Protein AF-A0A067GPY8-F1 (afdb_monomer_lite)

InterPro domains:
  IPR003386 Lecithin:cholesterol/phospholipid:diacylglycerol acyltransferase [PF02450] (2-274)
  IPR029058 Alpha/Beta hydrolase fold [G3DSA:3.40.50.1820] (1-308)
  IPR029058 Alpha/Beta hydrolase fold [SSF53474] (19-325)

pLDDT: mean 85.38, std 15.22, range [36.56, 98.75]

Secondary structure (DSSP, 8-state):
-HHHHHHTT--BTTTB------TTS-TT-HHHHHHHHHHHHHHHHHTTSPPEEEEEETTHHHHHHHHHHH-HHHHHHHEEEEEEES--TT--HHHHHHHHHT---TTBTB-S-----HHHHHHHHTT-HHHHTTSPPTTS--SS---EEEEEEEE-TTS-EEEEEEEE-TTTHHHHHHHHTTT-EEEETTEEEE----HHHHHHHHHHHHHHTT----TTSEEEEEEEESEEEEEEEEE--SSS--S-GGGGGGSPPEEEEEEEBSSSBHHHHH---S--SEEEEEES-TTGGGG-HHHHHHHHHHHT-SS--TT-BTT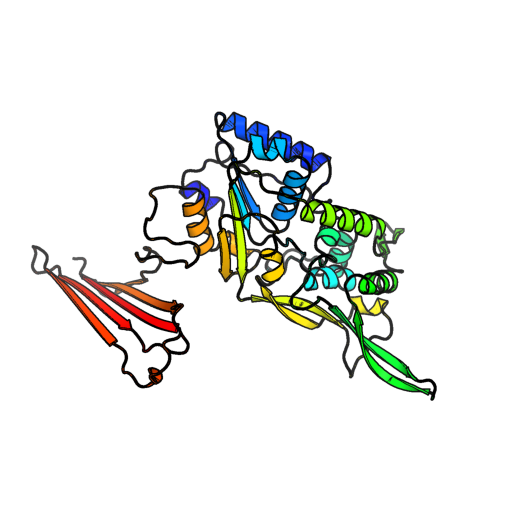TTB-SS--TTT-EEEEETTEEEEEEEEEEEEEPS----S--GGGSPPEEEEEEEEEE-SSTT-EEEEEEEEEEPPPBTTEEEEEEEEEEEEE--

Sequence (413 aa):
MIVQMIKWGFQEGKTLFGFGYDFRQSNRLQGTMEQFAAKLEAVYNASGGKKINIISHSMGGLLVKCFLSLHSDIFEKYVQKWIAIAAPFQGAPGYVTSAFLNGMSFVEGWEQNFFISKWSMHQLLIECPSIYELMACRNFHWEHIPLLEIWREKKAADGNSHIILESYQSEESVEIYKEALYSNTVNYNGEMIPLPFNLEILKMANETCKILSRAKIPSQVKFYNIYGTNLETPHSVCYGSDDAPVTDLQELRNIQPKYVYVDGDGTVPAESAKADGLNAEARVGVPGEHRGIVCEHHVFRILKHWLKVGDPDPFYNPINDYVILPTAYEMERYKEKGLQVTSLKEEWEIISEEQDDGDNMADRKPLVSSISVSQSGDDQSSRAEAHATVIVHPQNEGKQHVELNAMSVSVDA

Radius of gyration: 27.04 Å; chains: 1; bounding box: 73×67×59 Å

Organism: Citrus sinensis (NCBI:txid2711)

Structure (mmCIF, N/CA/C/O backbone):
data_AF-A0A067GPY8-F1
#
_entry.id   AF-A0A067GPY8-F1
#
loop_
_atom_site.group_PDB
_atom_site.id
_atom_site.type_symbol
_atom_site.label_atom_id
_atom_site.label_alt_id
_atom_site.label_comp_id
_atom_site.label_asym_id
_atom_site.label_entity_id
_atom_site.label_seq_id
_atom_site.pdbx_PDB_ins_code
_atom_site.Cartn_x
_atom_site.Cartn_y
_atom_site.Cartn_z
_atom_site.occupancy
_atom_site.B_iso_or_equiv
_atom_site.auth_seq_id
_atom_site.auth_comp_id
_atom_site.auth_asym_id
_atom_site.auth_atom_id
_atom_site.pdbx_PDB_model_num
ATOM 1 N N . MET A 1 1 ? -15.052 -8.984 5.061 1.00 90.81 1 MET A N 1
ATOM 2 C CA . MET A 1 1 ? -14.961 -8.172 6.302 1.00 90.81 1 MET A CA 1
ATOM 3 C C . MET A 1 1 ? -16.280 -7.552 6.798 1.00 90.81 1 MET A C 1
ATOM 5 O O . MET A 1 1 ? -16.727 -7.948 7.864 1.00 90.81 1 MET A O 1
ATOM 9 N N . ILE A 1 2 ? -16.920 -6.607 6.086 1.00 94.31 2 ILE A N 1
ATOM 10 C CA . ILE A 1 2 ? -18.086 -5.836 6.601 1.00 94.31 2 ILE A CA 1
ATOM 11 C C . ILE A 1 2 ? -19.230 -6.732 7.107 1.00 94.31 2 ILE A C 1
ATOM 13 O O . ILE A 1 2 ? -19.681 -6.573 8.238 1.00 94.31 2 ILE A O 1
ATOM 17 N N . VAL A 1 3 ? -19.632 -7.733 6.314 1.00 94.69 3 VAL A N 1
ATOM 18 C CA . VAL A 1 3 ? -20.656 -8.727 6.698 1.00 94.69 3 VAL A CA 1
ATOM 19 C C . VAL A 1 3 ? -20.322 -9.397 8.032 1.00 94.69 3 VAL A C 1
ATOM 21 O O . VAL A 1 3 ? -21.201 -9.614 8.863 1.00 94.69 3 VAL A O 1
ATOM 24 N N . GLN A 1 4 ? -19.045 -9.701 8.260 1.00 93.56 4 GLN A N 1
ATOM 25 C CA . GLN A 1 4 ? -18.597 -10.345 9.486 1.00 93.56 4 GLN A CA 1
ATOM 26 C C . GLN A 1 4 ? -18.661 -9.389 10.685 1.00 93.56 4 GLN A C 1
ATOM 28 O O . GLN A 1 4 ? -19.109 -9.788 11.755 1.00 93.56 4 GLN A O 1
ATOM 33 N N . MET A 1 5 ? -18.316 -8.112 10.498 1.00 94.69 5 MET A N 1
ATOM 34 C CA . MET A 1 5 ? -18.468 -7.098 11.548 1.00 94.69 5 MET A CA 1
ATOM 35 C C . MET A 1 5 ? -19.943 -6.894 11.924 1.00 94.69 5 MET A C 1
ATOM 37 O O . MET A 1 5 ? -20.264 -6.795 13.106 1.00 94.69 5 MET A O 1
ATOM 41 N N . ILE A 1 6 ? -20.862 -6.914 10.953 1.00 95.38 6 ILE A N 1
ATOM 42 C CA . ILE A 1 6 ? -22.306 -6.849 11.237 1.00 95.38 6 ILE A CA 1
ATOM 43 C C . ILE A 1 6 ? -22.760 -8.064 12.058 1.00 95.38 6 ILE A C 1
ATOM 45 O O . ILE A 1 6 ? -23.463 -7.899 13.054 1.00 95.38 6 ILE A O 1
ATOM 49 N N . LYS A 1 7 ? -22.302 -9.278 11.714 1.00 94.31 7 LYS A N 1
ATOM 50 C CA . LYS A 1 7 ? -22.571 -10.494 12.509 1.00 94.31 7 LYS A CA 1
ATOM 51 C C . LYS A 1 7 ? -22.045 -10.395 13.945 1.00 94.31 7 LYS A C 1
ATOM 53 O O . LYS A 1 7 ? -22.602 -11.020 14.839 1.00 94.31 7 LYS A O 1
ATOM 58 N N . TRP A 1 8 ? -20.997 -9.609 14.177 1.00 94.38 8 TRP A N 1
ATOM 59 C CA . TRP A 1 8 ? -20.463 -9.331 15.510 1.00 94.38 8 TRP A CA 1
ATOM 60 C C . TRP A 1 8 ? -21.200 -8.212 16.268 1.00 94.38 8 TRP A C 1
ATOM 62 O O . TRP A 1 8 ? -20.819 -7.886 17.390 1.00 94.38 8 TRP A O 1
ATOM 72 N N . GLY A 1 9 ? -22.246 -7.623 15.679 1.00 93.75 9 GLY A N 1
ATOM 73 C CA . GLY A 1 9 ? -23.100 -6.615 16.313 1.00 93.75 9 GLY A CA 1
ATOM 74 C C . GLY A 1 9 ? -22.785 -5.163 15.941 1.00 93.75 9 GLY A C 1
ATOM 75 O O . GLY A 1 9 ? -23.407 -4.248 16.486 1.00 93.75 9 GLY A O 1
ATOM 76 N N . PHE A 1 10 ? -21.851 -4.918 15.015 1.00 93.75 10 PHE A N 1
ATOM 77 C CA . PHE A 1 10 ? -21.630 -3.571 14.487 1.00 93.75 10 PHE A CA 1
ATOM 78 C C . PHE A 1 10 ? -22.779 -3.128 13.565 1.00 93.75 10 PHE A C 1
ATOM 80 O O . PHE A 1 10 ? -23.392 -3.937 12.875 1.00 93.75 10 PHE A O 1
ATOM 87 N N . GLN A 1 11 ? -23.059 -1.824 13.533 1.00 93.75 11 GLN A N 1
ATOM 88 C CA . GLN A 1 11 ? -24.140 -1.224 12.748 1.00 93.75 11 GLN A CA 1
ATOM 89 C C . GLN A 1 11 ? -23.578 -0.142 11.828 1.00 93.75 11 GLN A C 1
ATOM 91 O O . GLN A 1 11 ? -22.952 0.817 12.296 1.00 93.75 11 GLN A O 1
ATOM 96 N N . GLU A 1 12 ? -23.823 -0.277 10.527 1.00 93.50 12 GLU A N 1
ATOM 97 C CA . GLU A 1 12 ? -23.414 0.713 9.530 1.00 93.50 12 GLU A CA 1
ATOM 98 C C . GLU A 1 12 ? -23.992 2.098 9.849 1.00 93.50 12 GLU A C 1
ATOM 100 O O . GLU A 1 12 ? -25.150 2.242 10.246 1.00 93.50 12 GLU A O 1
ATOM 105 N N . GLY A 1 13 ? -23.153 3.128 9.739 1.00 87.06 13 GLY A N 1
ATOM 106 C CA . GLY A 1 13 ? -23.527 4.515 10.022 1.00 87.06 13 GLY A CA 1
ATOM 107 C C . GLY A 1 13 ? -23.709 4.852 11.507 1.00 87.06 13 GLY A C 1
ATOM 108 O O . GLY A 1 13 ? -23.978 6.010 11.820 1.00 87.06 13 GLY A O 1
ATOM 109 N N . LYS A 1 14 ? -23.546 3.884 12.423 1.00 89.56 14 LYS A N 1
ATOM 110 C CA . LYS A 1 14 ? -23.638 4.102 13.880 1.00 89.56 14 LYS A CA 1
ATOM 111 C C . LYS A 1 14 ? -22.384 3.686 14.639 1.00 89.56 14 LYS A C 1
ATOM 113 O O . LYS A 1 14 ? -21.891 4.445 15.462 1.00 89.56 14 LYS A O 1
ATOM 118 N N . THR A 1 15 ? -21.882 2.482 14.385 1.00 92.12 15 THR A N 1
ATOM 119 C CA . THR A 1 15 ? -20.670 1.936 15.024 1.00 92.12 15 THR A CA 1
ATOM 120 C C . THR A 1 15 ? -19.678 1.370 14.011 1.00 92.12 15 THR A C 1
ATOM 122 O O . THR A 1 15 ? -18.544 1.070 14.373 1.00 92.12 15 THR A O 1
ATOM 125 N N . LEU A 1 16 ? -20.081 1.266 12.742 1.00 95.44 16 LEU A N 1
ATOM 126 C CA . LEU A 1 16 ? -19.241 0.905 11.608 1.00 95.44 16 LEU A CA 1
ATOM 127 C C . LEU A 1 16 ? -19.320 1.996 10.544 1.00 95.44 16 LEU A C 1
ATOM 129 O O . LEU A 1 16 ? -20.403 2.353 10.078 1.00 95.44 16 LEU A O 1
ATOM 133 N N . PHE A 1 17 ? -18.163 2.523 10.158 1.00 96.94 17 PHE A N 1
ATOM 134 C CA . PHE A 1 17 ? -18.057 3.643 9.233 1.00 96.94 17 PHE A CA 1
ATOM 135 C C . PHE A 1 17 ? -16.972 3.368 8.197 1.00 96.94 17 PHE A C 1
ATOM 137 O O . PHE A 1 17 ? -15.891 2.900 8.541 1.00 96.94 17 PHE A O 1
ATOM 144 N N . GLY A 1 18 ? -17.256 3.706 6.941 1.00 96.50 18 GLY A N 1
ATOM 145 C CA . GLY A 1 18 ? -16.258 3.753 5.878 1.00 96.50 18 GLY A CA 1
ATOM 146 C C . GLY A 1 18 ? -15.653 5.148 5.727 1.00 96.50 18 GLY A C 1
ATOM 147 O O . GLY A 1 18 ? -16.320 6.161 5.979 1.00 96.50 18 GLY A O 1
ATOM 148 N N . PHE A 1 19 ? -14.403 5.187 5.276 1.00 97.56 19 PHE A N 1
ATOM 149 C CA . PHE A 1 19 ? -13.742 6.386 4.774 1.00 97.56 19 PHE A CA 1
ATOM 150 C C . PHE A 1 19 ? -13.114 6.056 3.418 1.00 97.56 19 PHE A C 1
ATOM 152 O O . PHE A 1 19 ? -12.115 5.344 3.347 1.00 97.56 19 PHE A O 1
ATOM 159 N N . GLY A 1 20 ? -13.757 6.519 2.348 1.00 96.00 20 GLY A N 1
ATOM 160 C CA . GLY A 1 20 ? -13.207 6.460 0.998 1.00 96.00 20 GLY A CA 1
ATOM 161 C C . GLY A 1 20 ? -12.426 7.734 0.692 1.00 96.00 20 GLY A C 1
ATOM 162 O O . GLY A 1 20 ? -12.752 8.798 1.213 1.00 96.00 20 GLY A O 1
ATOM 163 N N . TYR A 1 21 ? -11.416 7.620 -0.160 1.00 96.81 21 TYR A N 1
ATOM 164 C CA . TYR A 1 21 ? -10.596 8.736 -0.621 1.00 96.81 21 TYR A CA 1
ATOM 165 C C . TYR A 1 21 ? -10.155 8.493 -2.068 1.00 96.81 21 TYR A C 1
ATOM 167 O O . TYR A 1 21 ? -10.263 7.375 -2.578 1.00 96.81 21 TYR A O 1
ATOM 175 N N . ASP A 1 22 ? -9.669 9.538 -2.738 1.00 95.88 22 ASP A N 1
ATOM 176 C CA . ASP A 1 22 ? -9.100 9.395 -4.077 1.00 95.88 22 ASP A CA 1
ATOM 177 C C . ASP A 1 22 ? -7.724 8.723 -3.990 1.00 95.88 22 ASP A C 1
ATOM 179 O O . ASP A 1 22 ? -6.718 9.369 -3.695 1.00 95.88 22 ASP A O 1
ATOM 183 N N . PHE A 1 23 ? -7.690 7.416 -4.251 1.00 93.25 23 PHE A N 1
ATOM 184 C CA . PHE A 1 23 ? -6.477 6.600 -4.193 1.00 93.25 23 PHE A CA 1
ATOM 185 C C . PHE A 1 23 ? -5.424 7.004 -5.228 1.00 93.25 23 PHE A C 1
ATOM 187 O O . PHE A 1 23 ? -4.295 6.539 -5.142 1.00 93.25 23 PHE A O 1
ATOM 194 N N . ARG A 1 24 ? -5.768 7.828 -6.224 1.00 94.25 24 ARG A N 1
ATOM 195 C CA . ARG A 1 24 ? -4.813 8.316 -7.229 1.00 94.25 24 ARG A CA 1
ATOM 196 C C . ARG A 1 24 ? -3.905 9.395 -6.655 1.00 94.25 24 ARG A C 1
ATOM 198 O O . ARG A 1 24 ? -2.794 9.573 -7.133 1.00 94.25 24 ARG A O 1
ATOM 205 N N . GLN A 1 25 ? -4.388 10.125 -5.652 1.00 97.12 25 GLN A N 1
ATOM 206 C CA . GLN A 1 25 ? -3.695 11.254 -5.043 1.00 97.12 25 GLN A CA 1
ATOM 207 C C . GLN A 1 25 ? -2.702 10.799 -3.969 1.00 97.12 25 GLN A C 1
ATOM 209 O O . GLN A 1 25 ? -2.747 9.669 -3.492 1.00 97.12 25 GLN A O 1
ATOM 214 N N . SER A 1 26 ? -1.820 11.712 -3.558 1.00 97.50 26 SER A N 1
ATOM 215 C CA . SER A 1 26 ? -0.877 11.467 -2.462 1.00 97.50 26 SER A CA 1
ATOM 216 C C . SER A 1 26 ? -1.610 11.077 -1.175 1.00 97.50 26 SER A C 1
ATOM 218 O O . SER A 1 26 ? -2.615 11.695 -0.806 1.00 97.50 26 SER A O 1
ATOM 220 N N . ASN A 1 27 ? -1.049 10.120 -0.434 1.00 97.31 27 ASN A N 1
ATOM 221 C CA . ASN A 1 27 ? -1.559 9.660 0.859 1.00 97.31 27 ASN A CA 1
ATOM 222 C C . ASN A 1 27 ? -1.565 10.754 1.939 1.00 97.31 27 ASN A C 1
ATOM 224 O O . ASN A 1 27 ? -2.188 10.581 2.983 1.00 97.31 27 ASN A O 1
ATOM 228 N N . ARG A 1 28 ? -0.906 11.893 1.687 1.00 96.38 28 ARG A N 1
ATOM 229 C CA . ARG A 1 28 ? -0.905 13.089 2.543 1.00 96.38 28 ARG A CA 1
ATOM 230 C C . ARG A 1 28 ? -1.528 14.316 1.873 1.00 96.38 28 ARG A C 1
ATOM 232 O O . ARG A 1 28 ? -1.200 15.443 2.247 1.00 96.38 28 ARG A O 1
ATOM 239 N N . LEU A 1 29 ? -2.382 14.130 0.861 1.00 97.38 29 LEU A N 1
ATOM 240 C CA . LEU A 1 29 ? -3.110 15.241 0.248 1.00 97.38 29 LEU A CA 1
ATOM 241 C C . LEU A 1 29 ? -3.884 15.999 1.335 1.00 97.38 29 LEU A C 1
ATOM 243 O O . LEU A 1 29 ? -4.695 15.406 2.046 1.00 97.38 29 LEU A O 1
ATOM 247 N N . GLN A 1 30 ? -3.655 17.310 1.437 1.00 96.94 30 GLN A N 1
ATOM 248 C CA . GLN A 1 30 ? -4.199 18.138 2.516 1.00 96.94 30 GLN A CA 1
ATOM 249 C C . GLN A 1 30 ? -5.723 18.000 2.651 1.00 96.94 30 GLN A C 1
ATOM 251 O O . GLN A 1 30 ? -6.211 17.722 3.742 1.00 96.94 30 GLN A O 1
ATOM 256 N N . GLY A 1 31 ? -6.465 18.097 1.542 1.00 97.56 31 GLY A N 1
ATOM 257 C CA . GLY A 1 31 ? -7.923 17.950 1.566 1.00 97.56 31 GLY A CA 1
ATOM 258 C C . GLY A 1 31 ? -8.385 16.585 2.092 1.00 97.56 31 GLY A C 1
ATOM 259 O O . GLY A 1 31 ? -9.355 16.511 2.841 1.00 97.56 31 GLY A O 1
ATOM 260 N N . THR A 1 32 ? -7.663 15.505 1.777 1.00 97.38 32 THR A N 1
ATOM 261 C CA . THR A 1 32 ? -7.952 14.167 2.315 1.00 97.38 32 THR A CA 1
ATOM 262 C C . THR A 1 32 ? -7.661 14.094 3.815 1.00 97.38 32 THR A C 1
ATOM 264 O O . THR A 1 32 ? -8.452 13.515 4.556 1.00 97.38 32 THR A O 1
ATOM 267 N N . MET A 1 33 ? -6.563 14.699 4.285 1.00 98.19 33 MET A N 1
ATOM 268 C CA . MET A 1 33 ? -6.224 14.751 5.716 1.00 98.19 33 MET A CA 1
ATOM 269 C C . MET A 1 33 ? -7.282 15.522 6.516 1.00 98.19 33 MET A C 1
ATOM 271 O O . MET A 1 33 ? -7.735 15.048 7.557 1.00 98.19 33 MET A O 1
ATOM 275 N N . GLU A 1 34 ? -7.735 16.669 6.006 1.00 98.25 34 GLU A N 1
ATOM 276 C CA . GLU A 1 34 ? -8.792 17.482 6.622 1.00 98.25 34 GLU A CA 1
ATOM 277 C C . GLU A 1 34 ? -10.128 16.726 6.678 1.00 98.25 34 GLU A C 1
ATOM 279 O O . GLU A 1 34 ? -10.785 16.684 7.721 1.00 98.25 34 GLU A O 1
ATOM 284 N N . GLN A 1 35 ? -10.505 16.053 5.585 1.00 98.31 35 GLN A N 1
ATOM 285 C CA . GLN A 1 35 ? -11.697 15.202 5.550 1.00 98.31 35 GLN A CA 1
ATOM 286 C C . GLN A 1 35 ? -11.593 14.025 6.524 1.00 98.31 35 GLN A C 1
ATOM 288 O O . GLN A 1 35 ? -12.586 13.674 7.167 1.00 98.31 35 GLN A O 1
ATOM 293 N N . PHE A 1 36 ? -10.410 13.423 6.666 1.00 98.50 36 PHE A N 1
ATOM 294 C CA . PHE A 1 36 ? -10.191 12.333 7.612 1.00 98.50 36 PHE A CA 1
ATOM 295 C C . PHE A 1 36 ? -10.302 12.817 9.064 1.00 98.50 36 PHE A C 1
ATOM 297 O O . PHE A 1 36 ? -10.999 12.185 9.859 1.00 98.50 36 PHE A O 1
ATOM 304 N N . ALA A 1 37 ? -9.725 13.977 9.399 1.00 98.56 37 ALA A N 1
ATOM 305 C CA . ALA A 1 37 ? -9.881 14.602 10.715 1.00 98.56 37 ALA A CA 1
ATOM 306 C C . ALA A 1 37 ? -11.358 14.878 11.048 1.00 98.56 37 ALA A C 1
ATOM 308 O O . ALA A 1 37 ? -11.841 14.469 12.107 1.00 98.56 37 ALA A O 1
ATOM 309 N N . ALA A 1 38 ? -12.095 15.497 10.119 1.00 98.38 38 ALA A N 1
ATOM 310 C CA . ALA A 1 38 ? -13.524 15.764 10.282 1.00 98.38 38 ALA A CA 1
ATOM 311 C C . ALA A 1 38 ? -14.336 14.466 10.436 1.00 98.38 38 ALA A C 1
ATOM 313 O O . ALA A 1 38 ? -15.276 14.395 11.232 1.00 98.38 38 ALA A O 1
ATOM 314 N N . LYS A 1 39 ? -13.957 13.404 9.711 1.00 98.12 39 LYS A N 1
ATOM 315 C CA . LYS A 1 39 ? -14.594 12.091 9.833 1.00 98.12 39 LYS A CA 1
ATOM 316 C C . LYS A 1 39 ? -14.363 11.472 11.210 1.00 98.12 39 LYS A C 1
ATOM 318 O O . LYS A 1 39 ? -15.319 10.949 11.779 1.00 98.12 39 LYS A O 1
ATOM 323 N N . LEU A 1 40 ? -13.143 11.533 11.748 1.00 98.25 40 LEU A N 1
ATOM 324 C CA . LEU A 1 40 ? -12.836 11.029 13.091 1.00 98.25 40 LEU A CA 1
ATOM 325 C C . LEU A 1 40 ? -13.663 11.755 14.156 1.00 98.25 40 LEU A C 1
ATOM 327 O O . LEU A 1 40 ? -14.274 11.104 14.999 1.00 98.25 40 LEU A O 1
ATOM 331 N N . GLU A 1 41 ? -13.766 13.080 14.081 1.00 98.06 41 GLU A N 1
ATOM 332 C CA . GLU A 1 41 ? -14.607 13.851 15.001 1.00 98.06 41 GLU A CA 1
ATOM 333 C C . GLU A 1 41 ? -16.092 13.463 14.895 1.00 98.06 41 GLU A C 1
ATOM 335 O O . GLU A 1 41 ? -16.745 13.201 15.908 1.00 98.06 41 GLU A O 1
ATOM 340 N N . ALA A 1 42 ? -16.625 13.353 13.674 1.00 96.94 42 ALA A N 1
ATOM 341 C CA . ALA A 1 42 ? -18.013 12.953 13.454 1.00 96.94 42 ALA A CA 1
ATOM 342 C C . ALA A 1 42 ? -18.310 11.552 14.020 1.00 96.94 42 ALA A C 1
ATOM 344 O O . ALA A 1 42 ? -19.336 11.351 14.672 1.00 96.94 42 ALA A O 1
ATOM 345 N N . VAL A 1 43 ? -17.406 10.590 13.809 1.00 97.00 43 VAL A N 1
ATOM 346 C CA . VAL A 1 43 ? -17.540 9.219 14.326 1.00 97.00 43 VAL A CA 1
ATOM 347 C C . VAL A 1 43 ? -17.432 9.186 15.849 1.00 97.00 43 VAL A C 1
ATOM 349 O O . VAL A 1 43 ? -18.212 8.486 16.497 1.00 97.00 43 VAL A O 1
ATOM 352 N N . TYR A 1 44 ? -16.514 9.957 16.433 1.00 96.31 44 TYR A N 1
ATOM 353 C CA . TYR A 1 44 ? -16.349 10.065 17.883 1.00 96.31 44 TYR A CA 1
ATOM 354 C C . TYR A 1 44 ? -17.629 10.589 18.548 1.00 96.31 44 TYR A C 1
ATOM 356 O O . TYR A 1 44 ? -18.124 9.995 19.509 1.00 96.31 44 TYR A O 1
ATOM 364 N N . ASN A 1 45 ? -18.220 11.645 17.981 1.00 94.56 45 ASN A N 1
ATOM 365 C CA . ASN A 1 45 ? -19.477 12.219 18.459 1.00 94.56 45 ASN A CA 1
ATOM 366 C C . ASN A 1 45 ? -20.653 11.243 18.289 1.00 94.56 45 ASN A C 1
ATOM 368 O O . ASN A 1 45 ? -21.406 11.021 19.238 1.00 94.56 45 ASN A O 1
ATOM 372 N N . ALA A 1 46 ? -20.775 10.593 17.125 1.00 91.62 46 ALA A N 1
ATOM 373 C CA . ALA A 1 46 ? -21.809 9.584 16.871 1.00 91.62 46 ALA A CA 1
ATOM 374 C C . ALA A 1 46 ? -21.693 8.360 17.800 1.00 91.62 46 ALA A C 1
ATOM 376 O O . ALA A 1 46 ? -22.699 7.744 18.148 1.00 91.62 46 ALA A O 1
ATOM 377 N N . SER A 1 47 ? -20.476 8.041 18.250 1.00 88.75 47 SER A N 1
ATOM 378 C CA . SER A 1 47 ? -20.184 6.933 19.168 1.00 88.75 47 SER A CA 1
ATOM 379 C C . SER A 1 47 ? -20.330 7.308 20.651 1.00 88.75 47 SER A C 1
ATOM 381 O O . SER A 1 47 ? -19.936 6.528 21.523 1.00 88.75 47 SER A O 1
ATOM 383 N N . GLY A 1 48 ? -20.874 8.493 20.962 1.00 90.06 48 GLY A N 1
ATOM 384 C CA . GLY A 1 48 ? -21.079 8.967 22.334 1.00 90.06 48 GLY A CA 1
ATOM 385 C C . GLY A 1 48 ? -19.781 9.323 23.061 1.00 90.06 48 GLY A C 1
ATOM 386 O O . GLY A 1 48 ? -19.675 9.104 24.265 1.00 90.06 48 GLY A O 1
ATOM 387 N N . GLY A 1 49 ? -18.774 9.814 22.332 1.00 92.69 49 GLY A N 1
ATOM 388 C CA . GLY A 1 49 ? -17.474 10.194 22.887 1.00 92.69 49 GLY A CA 1
ATOM 389 C C . GLY A 1 49 ? -16.531 9.017 23.152 1.00 92.69 49 GLY A C 1
ATOM 390 O O . GLY A 1 49 ? -15.578 9.139 23.919 1.00 92.69 49 GLY A O 1
ATOM 391 N N . LYS A 1 50 ? -16.788 7.853 22.548 1.00 93.56 50 LYS A N 1
ATOM 392 C CA . LYS A 1 50 ? -15.874 6.707 22.611 1.00 93.56 50 LYS A CA 1
ATOM 393 C C . LYS A 1 50 ? -14.792 6.846 21.544 1.00 93.56 50 LYS A C 1
ATOM 395 O O . LYS A 1 50 ? -15.094 7.137 20.387 1.00 93.56 50 LYS A O 1
ATOM 400 N N . LYS A 1 51 ? -13.536 6.600 21.932 1.00 96.69 51 LYS A N 1
ATOM 401 C CA . LYS A 1 51 ? -12.412 6.539 20.989 1.00 96.69 51 LYS A CA 1
ATOM 402 C C . LYS A 1 51 ? -12.616 5.421 19.951 1.00 96.69 51 LYS A C 1
ATOM 404 O O . LYS A 1 51 ? -13.296 4.428 20.203 1.00 96.69 51 LYS A O 1
ATOM 409 N N . ILE A 1 52 ? -12.016 5.608 18.782 1.00 97.75 52 ILE A N 1
ATOM 410 C CA . ILE A 1 52 ? -12.285 4.871 17.545 1.00 97.75 52 ILE A CA 1
ATOM 411 C C . ILE A 1 52 ? -11.223 3.793 17.322 1.00 97.75 52 ILE A C 1
ATOM 413 O O . ILE A 1 52 ? -10.036 4.027 17.546 1.00 97.75 52 ILE A O 1
ATOM 417 N N . ASN A 1 53 ? -11.633 2.628 16.824 1.00 98.12 53 ASN A N 1
ATOM 418 C CA . ASN A 1 53 ? -10.712 1.624 16.294 1.00 98.12 53 ASN A CA 1
ATOM 419 C C . ASN A 1 53 ? -10.642 1.774 14.768 1.00 98.12 53 ASN A C 1
ATOM 421 O O . ASN A 1 53 ? -11.661 1.630 14.095 1.00 98.12 53 ASN A O 1
ATOM 425 N N . ILE A 1 54 ? -9.461 2.068 14.230 1.00 98.62 54 ILE A N 1
ATOM 426 C CA . ILE A 1 54 ? -9.218 2.163 12.788 1.00 98.62 54 ILE A CA 1
ATOM 427 C C . ILE A 1 54 ? -8.748 0.801 12.283 1.00 98.62 54 ILE A C 1
ATOM 429 O O . ILE A 1 54 ? -7.810 0.230 12.833 1.00 98.62 54 ILE A O 1
ATOM 433 N N . ILE A 1 55 ? -9.365 0.313 11.209 1.00 98.62 55 ILE A N 1
ATOM 434 C CA . ILE A 1 55 ? -8.860 -0.812 10.418 1.00 98.62 55 ILE A CA 1
ATOM 435 C C . ILE A 1 55 ? -8.547 -0.268 9.031 1.00 98.62 55 ILE A C 1
ATOM 437 O O . ILE A 1 55 ? -9.416 0.324 8.391 1.00 98.62 55 ILE A O 1
ATOM 441 N N . SER A 1 56 ? -7.311 -0.447 8.580 1.00 98.56 56 SER A N 1
ATOM 442 C CA . SER A 1 56 ? -6.854 -0.005 7.262 1.00 98.56 56 SER A CA 1
ATOM 443 C C . SER A 1 56 ? -6.284 -1.179 6.484 1.00 98.56 56 SER A C 1
ATOM 445 O O . SER A 1 56 ? -5.590 -2.008 7.066 1.00 98.56 56 SER A O 1
ATOM 447 N N . HIS A 1 57 ? -6.511 -1.212 5.176 1.00 98.19 57 HIS A N 1
ATOM 448 C CA . HIS A 1 57 ? -5.960 -2.230 4.282 1.00 98.19 57 HIS A CA 1
ATOM 449 C C . HIS A 1 57 ? -5.045 -1.593 3.238 1.00 98.19 57 HIS A C 1
ATOM 451 O O . HIS A 1 57 ? -5.338 -0.492 2.763 1.00 98.19 57 HIS A O 1
ATOM 457 N N . SER A 1 58 ? -3.957 -2.284 2.892 1.00 97.50 58 SER A N 1
ATOM 458 C CA . SER A 1 58 ? -3.037 -1.897 1.822 1.00 97.50 58 SER A CA 1
ATOM 459 C C . SER A 1 58 ? -2.586 -0.436 1.966 1.00 97.50 58 SER A C 1
ATOM 461 O O . SER A 1 58 ? -2.206 0.007 3.055 1.00 97.50 58 SER A O 1
ATOM 463 N N . MET A 1 59 ? -2.664 0.349 0.895 1.00 97.25 59 MET A N 1
ATOM 464 C CA . MET A 1 59 ? -2.296 1.763 0.875 1.00 97.25 59 MET A CA 1
ATOM 465 C C . MET A 1 59 ? -3.068 2.632 1.883 1.00 97.25 59 MET A C 1
ATOM 467 O O . MET A 1 59 ? -2.554 3.660 2.322 1.00 97.25 59 MET A O 1
ATOM 471 N N . GLY A 1 60 ? -4.248 2.206 2.345 1.00 98.25 60 GLY A N 1
ATOM 472 C CA . GLY A 1 60 ? -4.947 2.887 3.435 1.00 98.25 60 GLY A CA 1
ATOM 473 C C . GLY A 1 60 ? -4.113 2.949 4.720 1.00 98.25 60 GLY A C 1
ATOM 474 O O . GLY A 1 60 ? -4.241 3.900 5.487 1.00 98.25 60 GLY A O 1
ATOM 475 N N . GLY A 1 61 ? -3.211 1.985 4.944 1.00 98.38 61 GLY A N 1
ATOM 476 C CA . GLY A 1 61 ? -2.254 2.033 6.049 1.00 98.38 61 GLY A CA 1
ATOM 477 C C . GLY A 1 61 ? -1.233 3.166 5.911 1.00 98.38 61 GLY A C 1
ATOM 478 O O . GLY A 1 61 ? -0.878 3.786 6.913 1.00 98.38 61 GLY A O 1
ATOM 479 N N . LEU A 1 62 ? -0.815 3.499 4.684 1.00 98.38 62 LEU A N 1
ATOM 480 C CA . LEU A 1 62 ? 0.070 4.638 4.419 1.00 98.38 62 LEU A CA 1
ATOM 481 C C . LEU A 1 62 ? -0.642 5.964 4.679 1.00 98.38 62 LEU A C 1
ATOM 483 O O . LEU A 1 62 ? -0.080 6.822 5.353 1.00 98.38 62 LEU A O 1
ATOM 487 N N . LEU A 1 63 ? -1.896 6.103 4.236 1.00 98.50 63 LEU A N 1
ATOM 488 C CA . LEU A 1 63 ? -2.730 7.275 4.525 1.00 98.50 63 LEU A CA 1
ATOM 489 C C . LEU A 1 63 ? -2.869 7.511 6.032 1.00 98.50 63 LEU A C 1
ATOM 491 O O . LEU A 1 63 ? -2.633 8.618 6.517 1.00 98.50 63 LEU A O 1
ATOM 495 N N . VAL A 1 64 ? -3.210 6.463 6.789 1.00 98.62 64 VAL A N 1
ATOM 496 C CA . VAL A 1 64 ? -3.354 6.555 8.250 1.00 98.62 64 VAL A CA 1
ATOM 497 C C . VAL A 1 64 ? -2.020 6.909 8.909 1.00 98.62 64 VAL A C 1
ATOM 499 O O . VAL A 1 64 ? -1.992 7.738 9.818 1.00 98.62 64 VAL A O 1
ATOM 502 N N . LYS A 1 65 ? -0.904 6.352 8.428 1.00 98.50 65 LYS A N 1
ATOM 503 C CA . LYS A 1 65 ? 0.439 6.662 8.936 1.00 98.50 65 LYS A CA 1
ATOM 504 C C . LYS A 1 65 ? 0.881 8.095 8.609 1.00 98.50 65 LYS A C 1
ATOM 506 O O . LYS A 1 65 ? 1.481 8.751 9.461 1.00 98.50 65 LYS A O 1
ATOM 511 N N . CYS A 1 66 ? 0.558 8.607 7.420 1.00 98.25 66 CYS A N 1
ATOM 512 C CA . CYS A 1 66 ? 0.747 10.014 7.062 1.00 98.25 66 CYS A CA 1
ATOM 513 C C . CYS A 1 66 ? -0.043 10.920 8.006 1.00 98.25 66 CYS A C 1
ATOM 515 O O . CYS A 1 66 ? 0.528 11.844 8.584 1.00 98.25 66 CYS A O 1
ATOM 517 N N . PHE A 1 67 ? -1.326 10.619 8.213 1.00 98.50 67 PHE A N 1
ATOM 518 C CA . PHE A 1 67 ? -2.174 11.378 9.123 1.00 98.50 67 PHE A CA 1
ATOM 519 C C . PHE A 1 67 ? -1.638 11.350 10.557 1.00 98.50 67 PHE A C 1
ATOM 521 O O . PHE A 1 67 ? -1.531 12.395 11.189 1.00 98.50 67 PHE A O 1
ATOM 528 N N . LEU A 1 68 ? -1.219 10.180 11.046 1.00 98.31 68 LEU A N 1
ATOM 529 C CA . LEU A 1 68 ? -0.583 10.028 12.352 1.00 98.31 68 LEU A CA 1
ATOM 530 C C . LEU A 1 68 ? 0.649 10.933 12.500 1.00 98.31 68 LEU A C 1
ATOM 532 O O . LEU A 1 68 ? 0.836 11.546 13.547 1.00 98.31 68 LEU A O 1
ATOM 536 N N . SER A 1 69 ? 1.495 11.019 11.471 1.00 97.44 69 SER A N 1
ATOM 537 C CA . SER A 1 69 ? 2.702 11.846 11.530 1.00 97.44 69 SER A CA 1
ATOM 538 C C . SER A 1 69 ? 2.421 13.349 11.446 1.00 97.44 69 SER A C 1
ATOM 540 O O . SER A 1 69 ? 3.234 14.127 11.943 1.00 97.44 69 SER A O 1
ATOM 542 N N . LEU A 1 70 ? 1.346 13.762 10.772 1.00 97.25 70 LEU A N 1
ATOM 543 C CA . LEU A 1 70 ? 1.026 15.173 10.520 1.00 97.25 70 LEU A CA 1
ATOM 544 C C . LEU A 1 70 ? 0.052 15.762 11.552 1.00 97.25 70 LEU A C 1
ATOM 546 O O . LEU A 1 70 ? 0.102 16.958 11.823 1.00 97.25 70 LEU A O 1
ATOM 550 N N . HIS A 1 71 ? -0.807 14.925 12.132 1.00 97.31 71 HIS A N 1
ATOM 551 C CA . HIS A 1 71 ? -1.910 15.297 13.021 1.00 97.31 71 HIS A CA 1
ATOM 552 C C . HIS A 1 71 ? -1.968 14.360 14.239 1.00 97.31 71 HIS A C 1
ATOM 554 O O . HIS A 1 71 ? -3.011 13.782 14.564 1.00 97.31 71 HIS A O 1
ATOM 560 N N . SER A 1 72 ? -0.820 14.157 14.892 1.00 96.69 72 SER A N 1
ATOM 561 C CA . SER A 1 72 ? -0.674 13.212 16.007 1.00 96.69 72 SER A CA 1
ATOM 562 C C . SER A 1 72 ? -1.570 13.543 17.203 1.00 96.69 72 SER A C 1
ATOM 564 O O . SER A 1 72 ? -2.059 12.631 17.864 1.00 96.69 72 SER A O 1
ATOM 566 N N . ASP A 1 73 ? -1.832 14.826 17.451 1.00 96.75 73 ASP A N 1
ATOM 567 C CA . ASP A 1 73 ? -2.724 15.334 18.493 1.00 96.75 73 ASP A CA 1
ATOM 568 C C . ASP A 1 73 ? -4.186 14.935 18.238 1.00 96.75 73 ASP A C 1
ATOM 570 O O . ASP A 1 73 ? -4.867 14.420 19.129 1.00 96.75 73 ASP A O 1
ATOM 574 N N . ILE A 1 74 ? -4.658 15.098 16.998 1.00 97.75 74 ILE A N 1
ATOM 575 C CA . ILE A 1 74 ? -5.997 14.673 16.573 1.00 97.75 74 ILE A CA 1
ATOM 576 C C . ILE A 1 74 ? -6.105 13.147 16.639 1.00 97.75 74 ILE A C 1
ATOM 578 O O . ILE A 1 74 ? -7.108 12.609 17.119 1.00 97.75 74 ILE A O 1
ATOM 582 N N . PHE A 1 75 ? -5.064 12.446 16.185 1.00 98.19 75 PHE A N 1
ATOM 583 C CA . PHE A 1 75 ? -5.008 10.991 16.225 1.00 98.19 75 PHE A CA 1
ATOM 584 C C . PHE A 1 75 ? -5.084 10.468 17.665 1.00 98.19 75 PHE A C 1
ATOM 586 O O . PHE A 1 75 ? -5.934 9.634 17.965 1.00 98.19 75 PHE A O 1
ATOM 593 N N . GLU A 1 76 ? -4.275 10.999 18.585 1.00 97.69 76 GLU A N 1
ATOM 594 C CA . GLU A 1 76 ? -4.298 10.616 20.003 1.00 97.69 76 GLU A CA 1
ATOM 595 C C . GLU A 1 76 ? -5.646 10.921 20.669 1.00 97.69 76 GLU A C 1
ATOM 597 O O . GLU A 1 76 ? -6.139 10.129 21.485 1.00 97.69 76 GLU A O 1
ATOM 602 N N . LYS A 1 77 ? -6.267 12.052 20.310 1.00 97.75 77 LYS A N 1
ATOM 603 C CA . LYS A 1 77 ? -7.570 12.463 20.841 1.00 97.75 77 LYS A CA 1
ATOM 604 C C . LYS A 1 77 ? -8.667 11.459 20.488 1.00 97.75 77 LYS A C 1
ATOM 606 O O . LYS A 1 77 ? -9.421 11.056 21.375 1.00 97.75 77 LYS A O 1
ATOM 611 N N . TYR A 1 78 ? -8.760 11.052 19.222 1.00 98.38 78 TYR A N 1
ATOM 612 C CA . TYR A 1 78 ? -9.907 10.283 18.729 1.00 98.38 78 TYR A CA 1
ATOM 613 C C . TYR A 1 78 ? -9.667 8.779 18.602 1.00 98.38 78 TYR A C 1
ATOM 615 O O . TYR A 1 78 ? -10.632 8.021 18.665 1.00 98.38 78 TYR A O 1
ATOM 623 N N . VAL A 1 79 ? -8.429 8.315 18.437 1.00 98.44 79 VAL A N 1
ATOM 624 C CA . VAL A 1 79 ? -8.130 6.913 18.107 1.00 98.44 79 VAL A CA 1
ATOM 625 C C . VAL A 1 79 ? -7.739 6.129 19.358 1.00 98.44 79 VAL A C 1
ATOM 627 O O . VAL A 1 79 ? -6.962 6.587 20.188 1.00 98.44 79 VAL A O 1
ATOM 630 N N . GLN A 1 80 ? -8.297 4.928 19.510 1.00 97.94 80 GLN A N 1
ATOM 631 C CA . GLN A 1 80 ? -7.941 3.964 20.555 1.00 97.94 80 GLN A CA 1
ATOM 632 C C . GLN A 1 80 ? -6.990 2.893 20.028 1.00 97.94 80 GLN A C 1
ATOM 634 O O . GLN A 1 80 ? -6.017 2.535 20.694 1.00 97.94 80 GLN A O 1
ATOM 639 N N . LYS A 1 81 ? -7.308 2.346 18.853 1.00 98.44 81 LYS A N 1
ATOM 640 C CA . LYS A 1 81 ? -6.532 1.291 18.205 1.00 98.44 81 LYS A CA 1
ATOM 641 C C . LYS A 1 81 ? -6.412 1.575 16.723 1.00 98.44 81 LYS A C 1
ATOM 643 O O . LYS A 1 81 ? -7.366 2.050 16.110 1.00 98.44 81 LYS A O 1
ATOM 648 N N . TRP A 1 82 ? -5.286 1.200 16.148 1.00 98.75 82 TRP A N 1
ATOM 649 C CA . TRP A 1 82 ? -5.124 1.107 14.709 1.00 98.75 82 TRP A CA 1
ATOM 650 C C . TRP A 1 82 ? -4.611 -0.285 14.349 1.00 98.75 82 TRP A C 1
ATOM 652 O O . TRP A 1 82 ? -3.605 -0.737 14.888 1.00 98.75 82 TRP A O 1
ATOM 662 N N . ILE A 1 83 ? -5.343 -0.967 13.473 1.00 98.75 83 ILE A N 1
ATOM 663 C CA . ILE A 1 83 ? -5.006 -2.275 12.924 1.00 98.75 83 ILE A CA 1
ATOM 664 C C . ILE A 1 83 ? -4.729 -2.081 11.431 1.00 98.75 83 ILE A C 1
ATOM 666 O O . ILE A 1 83 ? -5.641 -1.764 10.662 1.00 98.75 83 ILE A O 1
ATOM 670 N N . ALA A 1 84 ? -3.473 -2.237 11.025 1.00 98.75 84 ALA A N 1
ATOM 671 C CA . ALA A 1 84 ? -3.080 -2.245 9.622 1.00 98.75 84 ALA A CA 1
ATOM 672 C C . ALA A 1 84 ? -3.091 -3.679 9.080 1.00 98.75 84 ALA A C 1
ATOM 674 O O . ALA A 1 84 ? -2.639 -4.593 9.761 1.00 98.75 84 ALA A O 1
ATOM 675 N N . ILE A 1 85 ? -3.618 -3.866 7.871 1.00 98.62 85 ILE A N 1
ATOM 676 C CA . ILE A 1 85 ? -3.684 -5.155 7.179 1.00 98.62 85 ILE A CA 1
ATOM 677 C C . ILE A 1 85 ? -3.001 -5.003 5.820 1.00 98.62 85 ILE A C 1
ATOM 679 O O . ILE A 1 85 ? -3.428 -4.174 5.016 1.00 98.62 85 ILE A O 1
ATOM 683 N N . ALA A 1 86 ? -1.963 -5.796 5.564 1.00 97.94 86 ALA A N 1
ATOM 684 C CA . ALA A 1 86 ? -1.210 -5.837 4.310 1.00 97.94 86 ALA A CA 1
ATOM 685 C C . ALA A 1 86 ? -0.716 -4.454 3.835 1.00 97.94 86 ALA A C 1
ATOM 687 O O . ALA A 1 86 ? -0.722 -4.152 2.645 1.00 97.94 86 ALA A O 1
ATOM 688 N N . ALA A 1 87 ? -0.344 -3.564 4.760 1.00 98.38 87 ALA A N 1
ATOM 689 C CA . ALA A 1 87 ? 0.070 -2.208 4.409 1.00 98.38 87 ALA A CA 1
ATOM 690 C C . ALA A 1 87 ? 1.520 -2.191 3.881 1.00 98.38 87 ALA A C 1
ATOM 692 O O . ALA A 1 87 ? 2.411 -2.623 4.605 1.00 98.38 87 ALA A O 1
ATOM 693 N N . PRO A 1 88 ? 1.798 -1.652 2.678 1.00 97.75 88 PRO A N 1
ATOM 694 C CA . PRO A 1 88 ? 3.140 -1.633 2.090 1.00 97.75 88 PRO A CA 1
ATOM 695 C C . PRO A 1 88 ? 4.013 -0.527 2.692 1.00 97.75 88 PRO A C 1
ATOM 697 O O . PRO A 1 88 ? 4.330 0.453 2.022 1.00 97.75 88 PRO A O 1
ATOM 700 N N . PHE A 1 89 ? 4.393 -0.644 3.968 1.00 97.88 89 PHE A N 1
ATOM 701 C CA . PHE A 1 89 ? 5.084 0.434 4.688 1.00 97.88 89 PHE A CA 1
ATOM 702 C C . PHE A 1 89 ? 6.414 0.866 4.064 1.00 97.88 89 PHE A C 1
ATOM 704 O O . PHE A 1 89 ? 6.789 2.026 4.248 1.00 97.88 89 PHE A O 1
ATOM 711 N N . GLN A 1 90 ? 7.093 -0.022 3.332 1.00 96.81 90 GLN A N 1
ATOM 712 C CA . GLN A 1 90 ? 8.324 0.280 2.591 1.00 96.81 90 GLN A CA 1
ATOM 713 C C . GLN A 1 90 ? 8.152 0.185 1.066 1.00 96.81 90 GLN A C 1
ATOM 715 O O . GLN A 1 90 ? 9.134 0.278 0.332 1.00 96.81 90 GLN A O 1
ATOM 720 N N . GLY A 1 91 ? 6.915 0.051 0.581 1.00 95.88 91 GLY A N 1
ATOM 721 C CA . GLY A 1 91 ? 6.585 -0.060 -0.840 1.00 95.88 91 GLY A CA 1
ATOM 722 C C . GLY A 1 91 ? 6.400 -1.497 -1.343 1.00 95.88 91 GLY A C 1
ATOM 723 O O . GLY A 1 91 ? 6.528 -2.467 -0.597 1.00 95.88 91 GLY A O 1
ATOM 724 N N . ALA A 1 92 ? 6.070 -1.618 -2.626 1.00 95.88 92 ALA A N 1
ATOM 725 C CA . ALA A 1 92 ? 5.837 -2.866 -3.352 1.00 95.88 92 ALA A CA 1
ATOM 726 C C . ALA A 1 92 ? 6.652 -2.852 -4.666 1.00 95.88 92 ALA A C 1
ATOM 728 O O . ALA A 1 92 ? 6.092 -2.629 -5.745 1.00 95.88 92 ALA A O 1
ATOM 729 N N . PRO A 1 93 ? 7.989 -3.001 -4.588 1.00 94.00 93 PRO A N 1
ATOM 730 C CA . PRO A 1 93 ? 8.902 -2.645 -5.675 1.00 94.00 93 PRO A CA 1
ATOM 731 C C . PRO A 1 93 ? 8.612 -3.338 -7.005 1.00 94.00 93 PRO A C 1
ATOM 733 O O . PRO A 1 93 ? 8.479 -2.649 -8.015 1.00 94.00 93 PRO A O 1
ATOM 736 N N . GLY A 1 94 ? 8.457 -4.666 -7.018 1.00 91.50 94 GLY A N 1
ATOM 737 C CA . GLY A 1 94 ? 8.318 -5.421 -8.265 1.00 91.50 94 GLY A CA 1
ATOM 738 C C . GLY A 1 94 ? 7.103 -4.998 -9.096 1.00 91.50 94 GLY A C 1
ATOM 739 O O . GLY A 1 94 ? 7.216 -4.725 -10.299 1.00 91.50 94 GLY A O 1
ATOM 740 N N . TYR A 1 95 ? 5.942 -4.864 -8.447 1.00 87.88 95 TYR A N 1
ATOM 741 C CA . TYR A 1 95 ? 4.725 -4.393 -9.113 1.00 87.88 95 TYR A CA 1
ATOM 742 C C . TYR A 1 95 ? 4.826 -2.942 -9.558 1.00 87.88 95 TYR A C 1
ATOM 744 O O . TYR A 1 95 ? 4.392 -2.626 -10.662 1.00 87.88 95 TYR A O 1
ATOM 752 N N . VAL A 1 96 ? 5.398 -2.061 -8.735 1.00 92.69 96 VAL A N 1
ATOM 753 C CA . VAL A 1 96 ? 5.483 -0.630 -9.051 1.00 92.69 96 VAL A CA 1
ATOM 754 C C . VAL A 1 96 ? 6.445 -0.371 -10.211 1.00 92.69 96 VAL A C 1
ATOM 756 O O . VAL A 1 96 ? 6.093 0.355 -11.138 1.00 92.69 96 VAL A O 1
ATOM 759 N N . THR A 1 97 ? 7.606 -1.028 -10.240 1.00 93.50 97 THR A N 1
ATOM 760 C CA . THR A 1 97 ? 8.538 -0.974 -11.379 1.00 93.50 97 THR A CA 1
ATOM 761 C C . THR A 1 97 ? 7.873 -1.453 -12.669 1.00 93.50 97 THR A C 1
ATOM 763 O O . THR A 1 97 ? 7.978 -0.797 -13.705 1.00 93.50 97 THR A O 1
ATOM 766 N N . SER A 1 98 ? 7.124 -2.557 -12.613 1.00 89.50 98 SER A N 1
ATOM 767 C CA . SER A 1 98 ? 6.390 -3.070 -13.781 1.00 89.50 98 SER A CA 1
ATOM 768 C C . SER A 1 98 ? 5.236 -2.161 -14.197 1.00 89.50 98 SER A C 1
ATOM 770 O O . SER A 1 98 ? 4.956 -2.011 -15.385 1.00 89.50 98 SER A O 1
ATOM 772 N N . ALA A 1 99 ? 4.565 -1.524 -13.234 1.00 89.88 99 ALA A N 1
ATOM 773 C CA . ALA A 1 99 ? 3.502 -0.570 -13.507 1.00 89.88 99 ALA A CA 1
ATOM 774 C C . ALA A 1 99 ? 4.021 0.647 -14.279 1.00 89.88 99 ALA A C 1
ATOM 776 O O . ALA A 1 99 ? 3.309 1.112 -15.165 1.00 89.88 99 ALA A O 1
ATOM 777 N N . PHE A 1 100 ? 5.248 1.107 -13.998 1.00 91.56 100 PHE A N 1
ATOM 778 C CA . PHE A 1 100 ? 5.900 2.187 -14.743 1.00 91.56 100 PHE A CA 1
ATOM 779 C C . PHE A 1 100 ? 6.431 1.766 -16.115 1.00 91.56 100 PHE A C 1
ATOM 781 O O . PHE A 1 100 ? 6.363 2.556 -17.042 1.00 91.56 100 PHE A O 1
ATOM 788 N N . LEU A 1 101 ? 6.974 0.560 -16.278 1.00 90.44 101 LEU A N 1
ATOM 789 C CA . LEU A 1 101 ? 7.631 0.191 -17.542 1.00 90.44 101 LEU A CA 1
ATOM 790 C C . LEU A 1 101 ? 6.697 -0.499 -18.544 1.00 90.44 101 LEU A C 1
ATOM 792 O O . LEU A 1 101 ? 6.784 -0.243 -19.741 1.00 90.44 101 LEU A O 1
ATOM 796 N N . ASN A 1 102 ? 5.767 -1.327 -18.070 1.00 82.75 102 ASN A N 1
ATOM 797 C CA . ASN A 1 102 ? 4.944 -2.206 -18.914 1.00 82.75 102 ASN A CA 1
ATOM 798 C C . ASN A 1 102 ? 3.452 -1.936 -18.802 1.00 82.75 102 ASN A C 1
ATOM 800 O O . ASN A 1 102 ? 2.658 -2.391 -19.632 1.00 82.75 102 ASN A O 1
ATOM 804 N N . GLY A 1 103 ? 3.066 -1.225 -17.748 1.00 76.38 103 GLY A N 1
ATOM 805 C CA . GLY A 1 103 ? 1.707 -1.270 -17.260 1.00 76.38 103 GLY A CA 1
ATOM 806 C C . GLY A 1 103 ? 1.392 -2.629 -16.648 1.00 76.38 103 GLY A C 1
ATOM 807 O O . GLY A 1 103 ? 1.694 -3.695 -17.185 1.00 76.38 103 GLY A O 1
ATOM 808 N N . MET A 1 104 ? 0.739 -2.590 -15.498 1.00 69.12 104 MET A N 1
ATOM 809 C CA . MET A 1 104 ? 0.268 -3.782 -14.811 1.00 69.12 104 MET A CA 1
ATOM 810 C C . MET A 1 104 ? -1.236 -3.694 -14.661 1.00 69.12 104 MET A C 1
ATOM 812 O O . MET A 1 104 ? -1.780 -2.625 -14.389 1.00 69.12 104 MET A O 1
ATOM 816 N N . SER A 1 105 ? -1.912 -4.828 -14.813 1.00 57.25 105 SER A N 1
ATOM 817 C CA . SER A 1 105 ? -3.280 -4.933 -14.337 1.00 57.25 105 SER A CA 1
ATOM 818 C C . SER A 1 105 ? -3.212 -5.227 -12.843 1.00 57.25 105 SER A C 1
ATOM 820 O O . SER A 1 105 ? -2.996 -6.367 -12.452 1.00 57.25 105 SER A O 1
ATOM 822 N N . PHE A 1 106 ? -3.462 -4.225 -11.997 1.00 53.09 106 PHE A N 1
ATOM 823 C CA . PHE A 1 106 ? -3.719 -4.410 -10.553 1.00 53.09 106 PHE A CA 1
ATOM 824 C C . PHE A 1 106 ? -5.013 -5.213 -10.276 1.00 53.09 106 PHE A C 1
ATOM 826 O O . PHE A 1 106 ? -5.530 -5.246 -9.162 1.00 53.09 106 PHE A O 1
ATOM 833 N N . VAL A 1 107 ? -5.588 -5.793 -11.331 1.00 48.38 107 VAL A N 1
ATOM 834 C CA . VAL A 1 107 ? -6.938 -6.327 -11.429 1.00 48.38 107 VAL A CA 1
ATOM 835 C C . VAL A 1 107 ? -6.916 -7.793 -11.883 1.00 48.38 107 VAL A C 1
ATOM 837 O O . VAL A 1 107 ? -7.981 -8.358 -12.112 1.00 48.38 107 VAL A O 1
ATOM 840 N N . GLU A 1 108 ? -5.751 -8.447 -11.995 1.00 43.75 108 GLU A N 1
ATOM 841 C CA . GLU A 1 108 ? -5.725 -9.916 -12.071 1.00 43.75 108 GLU A CA 1
ATOM 842 C C . GLU A 1 108 ? -6.411 -10.459 -10.802 1.00 43.75 108 GLU A C 1
ATOM 844 O O . GLU A 1 108 ? -5.950 -10.258 -9.683 1.00 43.75 108 GLU A O 1
ATOM 849 N N . GLY A 1 109 ? -7.628 -10.990 -10.965 1.00 40.59 109 GLY A N 1
ATOM 850 C CA . GLY A 1 109 ? -8.518 -11.398 -9.871 1.00 40.59 109 GLY A CA 1
ATOM 851 C C . GLY A 1 109 ? -9.880 -10.693 -9.834 1.00 40.59 109 GLY A C 1
ATOM 852 O O . GLY A 1 109 ? -10.757 -11.123 -9.093 1.00 40.59 109 GLY A O 1
ATOM 853 N N . TRP A 1 110 ? -10.124 -9.638 -10.622 1.00 37.06 110 TRP A N 1
ATOM 854 C CA . TRP A 1 110 ? -11.470 -9.519 -11.197 1.00 37.06 110 TRP A CA 1
ATOM 855 C C . TRP A 1 110 ? -11.439 -10.448 -12.402 1.00 37.06 110 TRP A C 1
ATOM 857 O O . TRP A 1 110 ? -10.554 -10.307 -13.245 1.00 37.06 110 TRP A O 1
ATOM 867 N N . GLU A 1 111 ? -12.354 -11.412 -12.491 1.00 36.56 111 GLU A N 1
ATOM 868 C CA . GLU A 1 111 ? -12.676 -12.027 -13.782 1.00 36.56 111 GLU A CA 1
ATOM 869 C C . GLU A 1 111 ? -12.673 -10.915 -14.830 1.00 36.56 111 GLU A C 1
ATOM 871 O O . GLU A 1 111 ? -13.379 -9.946 -14.592 1.00 36.56 111 GLU A O 1
ATOM 876 N N . GLN A 1 112 ? -11.796 -10.993 -15.839 1.00 45.19 112 GLN A N 1
ATOM 877 C CA . GLN A 1 112 ? -11.774 -10.393 -17.192 1.00 45.19 112 GLN A CA 1
ATOM 878 C C . GLN A 1 112 ? -12.748 -9.232 -17.570 1.00 45.19 112 GLN A C 1
ATOM 880 O O . GLN A 1 112 ? -13.024 -9.022 -18.746 1.00 45.19 112 GLN A O 1
ATOM 885 N N . ASN A 1 113 ? -13.254 -8.441 -16.627 1.00 43.25 113 ASN A N 1
ATOM 886 C CA . ASN A 1 113 ? -14.437 -7.583 -16.759 1.00 43.25 113 ASN A CA 1
ATOM 887 C C . ASN A 1 113 ? -14.048 -6.110 -16.903 1.00 43.25 113 ASN A C 1
ATOM 889 O O . ASN A 1 113 ? -14.830 -5.306 -17.409 1.00 43.25 113 ASN A O 1
ATOM 893 N N . PHE A 1 114 ? -12.824 -5.748 -16.512 1.00 48.72 114 PHE A N 1
ATOM 894 C CA . PHE A 1 114 ? -12.199 -4.506 -16.945 1.00 48.72 114 PHE A CA 1
ATOM 895 C C . PHE A 1 114 ? -11.335 -4.809 -18.167 1.00 48.72 114 PHE A C 1
ATOM 897 O O . PHE A 1 114 ? -10.171 -5.176 -18.046 1.00 48.72 114 PHE A O 1
ATOM 904 N N . PHE A 1 115 ? -11.915 -4.640 -19.357 1.00 59.03 115 PHE A N 1
ATOM 905 C CA . PHE A 1 115 ? -11.245 -4.732 -20.663 1.00 59.03 115 PHE A CA 1
ATOM 906 C C . PHE A 1 115 ? -10.253 -3.570 -20.899 1.00 59.03 115 PHE A C 1
ATOM 908 O O . PHE A 1 115 ? -10.215 -2.972 -21.974 1.00 59.03 115 PHE A O 1
ATOM 915 N N . ILE A 1 116 ? -9.481 -3.187 -19.880 1.00 66.25 116 ILE A N 1
ATOM 916 C CA . ILE A 1 116 ? -8.493 -2.111 -19.948 1.00 66.25 116 ILE A CA 1
ATOM 917 C C . ILE A 1 116 ? -7.143 -2.754 -20.259 1.00 66.25 116 ILE A C 1
ATOM 919 O O . ILE A 1 116 ? -6.674 -3.623 -19.526 1.00 66.25 116 ILE A O 1
ATOM 923 N N . SER A 1 117 ? -6.514 -2.339 -21.359 1.00 78.00 117 SER A N 1
ATOM 924 C CA . SER A 1 117 ? -5.180 -2.831 -21.712 1.00 78.00 117 SER A CA 1
ATOM 925 C C . SER A 1 117 ? -4.152 -2.450 -20.636 1.00 78.00 117 SER A C 1
ATOM 927 O O . SER A 1 117 ? -4.285 -1.401 -19.999 1.00 78.00 117 SER A O 1
ATOM 929 N N . LYS A 1 118 ? -3.092 -3.255 -20.462 1.00 80.62 118 LYS A N 1
ATOM 930 C CA . LYS A 1 118 ? -1.983 -2.942 -19.536 1.00 80.62 118 LYS A CA 1
ATOM 931 C C . LYS A 1 118 ? -1.448 -1.522 -19.753 1.00 80.62 118 LYS A C 1
ATOM 933 O O . LYS A 1 118 ? -1.262 -0.778 -18.795 1.00 80.62 118 LYS A O 1
ATOM 938 N N . TRP A 1 119 ? -1.315 -1.108 -21.012 1.00 85.25 119 TRP A N 1
ATOM 939 C CA . TRP A 1 119 ? -0.833 0.224 -21.368 1.00 85.25 119 TRP A CA 1
ATOM 940 C C . TRP A 1 119 ? -1.824 1.352 -21.050 1.00 85.25 119 TRP A C 1
ATOM 942 O O . TRP A 1 119 ? -1.432 2.426 -20.604 1.00 85.25 119 TRP A O 1
ATOM 952 N N . SER A 1 120 ? -3.126 1.117 -21.215 1.00 84.19 120 SER A N 1
ATOM 953 C CA . SER A 1 120 ? -4.142 2.081 -20.779 1.00 84.19 120 SER A CA 1
ATOM 954 C C . SER A 1 120 ? -4.128 2.254 -19.256 1.00 84.19 120 SER A C 1
ATOM 956 O O . SER A 1 120 ? -4.281 3.369 -18.765 1.00 84.19 120 SER A O 1
ATOM 958 N N . MET A 1 121 ? -3.890 1.170 -18.506 1.00 83.50 121 MET A N 1
ATOM 959 C CA . MET A 1 121 ? -3.696 1.249 -17.056 1.00 83.50 121 MET A CA 1
ATOM 960 C C . MET A 1 121 ? -2.415 2.017 -16.706 1.00 83.50 121 MET A C 1
ATOM 962 O O . MET A 1 121 ? -2.457 2.896 -15.854 1.00 83.50 121 MET A O 1
ATOM 966 N N . HIS A 1 122 ? -1.304 1.774 -17.408 1.00 89.50 122 HIS A N 1
ATOM 967 C CA . HIS A 1 122 ? -0.089 2.587 -17.275 1.00 89.50 122 HIS A CA 1
ATOM 968 C C . HIS A 1 122 ? -0.391 4.087 -17.434 1.00 89.50 122 HIS A C 1
ATOM 970 O O . HIS A 1 122 ? -0.035 4.886 -16.572 1.00 89.50 122 HIS A O 1
ATOM 976 N N . GLN A 1 123 ? -1.098 4.475 -18.502 1.00 87.44 123 GLN A N 1
ATOM 977 C CA . GLN A 1 123 ? -1.441 5.878 -18.774 1.00 87.44 123 GLN A CA 1
ATOM 978 C C . GLN A 1 123 ? -2.315 6.508 -17.679 1.00 87.44 123 GLN A C 1
ATOM 980 O O . GLN A 1 123 ? -2.196 7.703 -17.424 1.00 87.44 123 GLN A O 1
ATOM 985 N N . LEU A 1 124 ? -3.161 5.722 -17.006 1.00 85.81 124 LEU A N 1
ATOM 986 C CA . LEU A 1 124 ? -3.925 6.185 -15.844 1.00 85.81 124 LEU A CA 1
ATOM 987 C C . LEU A 1 124 ? -3.026 6.423 -14.620 1.00 85.81 124 LEU A C 1
ATOM 989 O O . LEU A 1 124 ? -3.275 7.339 -13.840 1.00 85.81 124 LEU A O 1
ATOM 993 N N . LEU A 1 125 ? -2.010 5.581 -14.435 1.00 89.00 125 LEU A N 1
ATOM 994 C CA . LEU A 1 125 ? -1.233 5.490 -13.200 1.00 89.00 125 LEU A CA 1
ATOM 995 C C . LEU A 1 125 ? 0.050 6.324 -13.194 1.00 89.00 125 LEU A C 1
ATOM 997 O O . LEU A 1 125 ? 0.496 6.718 -12.120 1.00 89.00 125 LEU A O 1
ATOM 1001 N N . ILE A 1 126 ? 0.621 6.629 -14.361 1.00 92.38 126 ILE A N 1
ATOM 1002 C CA . ILE A 1 126 ? 1.913 7.327 -14.484 1.00 92.38 126 ILE A CA 1
ATOM 1003 C C . ILE A 1 126 ? 1.918 8.737 -13.868 1.00 92.38 126 ILE A C 1
ATOM 1005 O O . ILE A 1 126 ? 2.967 9.221 -13.452 1.00 92.38 126 ILE A O 1
ATOM 1009 N N . GLU A 1 127 ? 0.747 9.363 -13.737 1.00 93.38 127 GLU A N 1
ATOM 1010 C CA . GLU A 1 127 ? 0.548 10.672 -13.092 1.00 93.38 127 GLU A CA 1
ATOM 1011 C C . GLU A 1 127 ? -0.145 10.567 -11.719 1.00 93.38 127 GLU A C 1
ATOM 1013 O O . GLU A 1 127 ? -0.588 11.572 -11.169 1.00 93.38 127 GLU A O 1
ATOM 1018 N N . CYS A 1 128 ? -0.281 9.366 -11.144 1.00 95.31 128 CYS A N 1
ATOM 1019 C CA . CYS A 1 128 ? -0.865 9.174 -9.813 1.00 95.31 128 CYS A CA 1
ATOM 1020 C C . CYS A 1 128 ? 0.222 9.251 -8.726 1.00 95.31 128 CYS A C 1
ATOM 1022 O O . CYS A 1 128 ? 1.028 8.320 -8.634 1.00 95.31 128 CYS A O 1
ATOM 1024 N N . PRO A 1 129 ? 0.242 10.272 -7.839 1.00 96.94 129 PRO A N 1
ATOM 1025 C CA . PRO A 1 129 ? 1.238 10.341 -6.770 1.00 96.94 129 PRO A CA 1
ATOM 1026 C C . PRO A 1 129 ? 1.303 9.127 -5.851 1.00 96.94 129 PRO A C 1
ATOM 1028 O O . PRO A 1 129 ? 2.379 8.788 -5.365 1.00 96.94 129 PRO A O 1
ATOM 1031 N N . SER A 1 130 ? 0.182 8.442 -5.647 1.00 95.38 130 SER A N 1
ATOM 1032 C CA . SER A 1 130 ? 0.135 7.232 -4.832 1.00 95.38 130 SER A CA 1
ATOM 1033 C C . SER A 1 130 ? 1.029 6.105 -5.347 1.00 95.38 130 SER A C 1
ATOM 1035 O O . SER A 1 130 ? 1.615 5.387 -4.546 1.00 95.38 130 SER A O 1
ATOM 1037 N N . ILE A 1 131 ? 1.191 5.968 -6.665 1.00 95.06 131 ILE A N 1
ATOM 1038 C CA . ILE A 1 131 ? 2.018 4.911 -7.263 1.00 95.06 131 ILE A CA 1
ATOM 1039 C C . ILE A 1 131 ? 3.501 5.165 -6.991 1.00 95.06 131 ILE A C 1
ATOM 1041 O O . ILE A 1 131 ? 4.238 4.240 -6.658 1.00 95.06 131 ILE A O 1
ATOM 1045 N N . TYR A 1 132 ? 3.928 6.428 -7.028 1.00 96.75 132 TYR A N 1
ATOM 1046 C CA . TYR A 1 132 ? 5.291 6.817 -6.658 1.00 96.75 132 TYR A CA 1
ATOM 1047 C C . TYR A 1 132 ? 5.551 6.604 -5.162 1.00 96.75 132 TYR A C 1
ATOM 1049 O O . TYR A 1 132 ? 6.654 6.234 -4.772 1.00 96.75 132 TYR A O 1
ATOM 1057 N N . GLU A 1 133 ? 4.536 6.788 -4.314 1.00 96.69 133 GLU A N 1
ATOM 1058 C CA . GLU A 1 133 ? 4.619 6.521 -2.871 1.00 96.69 133 GLU A CA 1
ATOM 1059 C C . GLU A 1 133 ? 4.691 5.022 -2.526 1.00 96.69 133 GLU A C 1
ATOM 1061 O O . GLU A 1 133 ? 5.008 4.681 -1.388 1.00 96.69 133 GLU A O 1
ATOM 1066 N N . LEU A 1 134 ? 4.437 4.134 -3.494 1.00 96.19 134 LEU A N 1
ATOM 1067 C CA . LEU A 1 134 ? 4.584 2.682 -3.358 1.00 96.19 134 LEU A CA 1
ATOM 1068 C C . LEU A 1 134 ? 5.931 2.156 -3.882 1.00 96.19 134 LEU A C 1
ATOM 1070 O O . LEU A 1 134 ? 6.191 0.956 -3.780 1.00 96.19 134 LEU A O 1
ATOM 1074 N N . MET A 1 135 ? 6.797 3.012 -4.435 1.00 95.38 135 MET A N 1
ATOM 1075 C CA . MET A 1 135 ? 8.160 2.621 -4.814 1.00 95.38 135 MET A CA 1
ATOM 1076 C C . MET A 1 135 ? 8.944 2.113 -3.596 1.00 95.38 135 MET A C 1
ATOM 1078 O O . MET A 1 135 ? 8.650 2.491 -2.462 1.00 95.38 135 MET A O 1
ATOM 1082 N N . ALA A 1 136 ? 9.976 1.292 -3.826 1.00 93.94 136 ALA A N 1
ATOM 1083 C CA . ALA A 1 136 ? 10.872 0.874 -2.749 1.00 93.94 136 ALA A CA 1
ATOM 1084 C C . ALA A 1 136 ? 11.421 2.083 -1.986 1.00 93.94 136 ALA A C 1
ATOM 1086 O O . ALA A 1 136 ? 12.024 2.992 -2.567 1.00 93.94 136 ALA A O 1
ATOM 1087 N N . CYS A 1 137 ? 11.239 2.063 -0.668 1.00 90.50 137 CYS A N 1
ATOM 1088 C CA . CYS A 1 137 ? 11.778 3.082 0.212 1.00 90.50 137 CYS A CA 1
ATOM 1089 C C . CYS A 1 137 ? 13.312 3.067 0.160 1.00 90.50 137 CYS A C 1
ATOM 1091 O O . CYS A 1 137 ? 13.948 2.080 0.526 1.00 90.50 137 CYS A O 1
ATOM 1093 N N . ARG A 1 138 ? 13.910 4.189 -0.259 1.00 85.88 138 ARG A N 1
ATOM 1094 C CA . ARG A 1 138 ? 15.371 4.344 -0.406 1.00 85.88 138 ARG A CA 1
ATOM 1095 C C . ARG A 1 138 ? 16.135 4.293 0.913 1.00 85.88 138 ARG A C 1
ATOM 1097 O O . ARG A 1 138 ? 17.286 3.893 0.950 1.00 85.88 138 ARG A O 1
ATOM 1104 N N . ASN A 1 139 ? 15.489 4.721 1.995 1.00 84.81 139 ASN A N 1
ATOM 1105 C CA . ASN A 1 139 ? 16.108 4.793 3.320 1.00 84.81 139 ASN A CA 1
ATOM 1106 C C . ASN A 1 139 ? 15.886 3.515 4.143 1.00 84.81 139 ASN A C 1
ATOM 1108 O O . ASN A 1 139 ? 16.213 3.490 5.331 1.00 84.81 139 ASN A O 1
ATOM 1112 N N . PHE A 1 140 ? 15.264 2.496 3.551 1.00 91.31 140 PHE A N 1
ATOM 1113 C CA . PHE A 1 140 ? 15.018 1.225 4.207 1.00 91.31 140 PHE A CA 1
ATOM 1114 C C . PHE A 1 140 ? 16.133 0.234 3.875 1.00 91.31 140 PHE A C 1
ATOM 1116 O O . PHE A 1 140 ? 16.567 0.128 2.730 1.00 91.31 140 PHE A O 1
ATOM 1123 N N . HIS A 1 141 ? 16.605 -0.472 4.899 1.00 92.88 141 HIS A N 1
ATOM 1124 C CA . HIS A 1 141 ? 17.638 -1.491 4.761 1.00 92.88 141 HIS A CA 1
ATOM 1125 C C . HIS A 1 141 ? 16.953 -2.819 4.461 1.00 92.88 141 HIS A C 1
ATOM 1127 O O . HIS A 1 141 ? 16.591 -3.536 5.388 1.00 92.88 141 HIS A O 1
ATOM 1133 N N . TRP A 1 142 ? 16.744 -3.087 3.177 1.00 93.56 142 TRP A N 1
ATOM 1134 C CA . TRP A 1 142 ? 16.194 -4.353 2.711 1.00 93.56 142 TRP A CA 1
ATOM 1135 C C . TRP A 1 142 ? 17.189 -5.497 2.935 1.00 93.56 142 TRP A C 1
ATOM 1137 O O . TRP A 1 142 ? 18.388 -5.313 2.706 1.00 93.56 142 TRP A O 1
ATOM 1147 N N . GLU A 1 143 ? 16.700 -6.677 3.316 1.00 92.50 143 GLU A N 1
ATOM 1148 C CA . GLU A 1 143 ? 17.500 -7.910 3.375 1.00 92.50 143 GLU A CA 1
ATOM 1149 C C . GLU A 1 143 ? 18.115 -8.228 2.005 1.00 92.50 143 GLU A C 1
ATOM 1151 O O . GLU A 1 143 ? 19.314 -8.495 1.877 1.00 92.50 143 GLU A O 1
ATOM 1156 N N . HIS A 1 144 ? 17.298 -8.095 0.962 1.00 91.69 144 HIS A N 1
ATOM 1157 C CA . HIS A 1 144 ? 17.726 -8.101 -0.426 1.00 91.69 144 HIS A CA 1
ATOM 1158 C C . HIS A 1 144 ? 17.321 -6.781 -1.065 1.00 91.69 144 HIS A C 1
ATOM 1160 O O . HIS A 1 144 ? 16.157 -6.410 -1.030 1.00 91.69 144 HIS A O 1
ATOM 1166 N N . ILE A 1 145 ? 18.263 -6.051 -1.660 1.00 93.75 145 ILE A N 1
ATOM 1167 C CA . ILE A 1 145 ? 17.952 -4.766 -2.297 1.00 93.75 145 ILE A CA 1
ATOM 1168 C C . ILE A 1 145 ? 17.073 -5.026 -3.534 1.00 93.75 145 ILE A C 1
ATOM 1170 O O . ILE A 1 145 ? 17.465 -5.837 -4.374 1.00 93.75 145 ILE A O 1
ATOM 1174 N N . PRO A 1 146 ? 15.903 -4.371 -3.682 1.00 95.50 146 PRO A N 1
ATOM 1175 C CA . PRO A 1 146 ? 15.107 -4.471 -4.900 1.00 95.50 146 PRO A CA 1
ATOM 1176 C C . PRO A 1 146 ? 15.860 -3.874 -6.090 1.00 95.50 146 PRO A C 1
ATOM 1178 O O . PRO A 1 146 ? 16.336 -2.736 -6.018 1.00 95.50 146 PRO A O 1
ATOM 1181 N N . LEU A 1 147 ? 15.944 -4.630 -7.184 1.00 96.44 147 LEU A N 1
ATOM 1182 C CA . LEU A 1 147 ? 16.686 -4.249 -8.387 1.00 96.44 147 LEU A CA 1
ATOM 1183 C C . LEU A 1 147 ? 15.769 -4.191 -9.609 1.00 96.44 147 LEU A C 1
ATOM 1185 O O . LEU A 1 147 ? 14.850 -5.000 -9.765 1.00 96.44 147 LEU A O 1
ATOM 1189 N N . LEU A 1 148 ? 16.061 -3.246 -10.496 1.00 97.06 148 LEU A N 1
ATOM 1190 C CA . LEU A 1 148 ? 15.658 -3.298 -11.894 1.00 97.06 148 LEU A CA 1
ATOM 1191 C C . LEU A 1 148 ? 16.838 -3.845 -12.691 1.00 97.06 148 LEU A C 1
ATOM 1193 O O . LEU A 1 148 ? 17.910 -3.254 -12.689 1.00 97.06 148 LEU A O 1
ATOM 1197 N N . GLU A 1 149 ? 16.651 -4.965 -13.367 1.00 97.06 149 GLU A N 1
ATOM 1198 C CA . GLU A 1 149 ? 17.698 -5.641 -14.119 1.00 97.06 149 GLU A CA 1
ATOM 1199 C C . GLU A 1 149 ? 17.350 -5.676 -15.603 1.00 97.06 149 GLU A C 1
ATOM 1201 O O . GLU A 1 149 ? 16.204 -5.918 -15.985 1.00 97.06 149 GLU A O 1
ATOM 1206 N N . ILE A 1 150 ? 18.331 -5.413 -16.460 1.00 96.81 150 ILE A N 1
ATOM 1207 C CA . ILE A 1 150 ? 18.124 -5.361 -17.906 1.00 96.81 150 ILE A CA 1
ATOM 1208 C C . ILE A 1 150 ? 19.292 -6.053 -18.600 1.00 96.81 150 ILE A C 1
ATOM 1210 O O . ILE A 1 150 ? 20.448 -5.664 -18.436 1.00 96.81 150 ILE A O 1
ATOM 1214 N N . TRP A 1 151 ? 18.989 -7.069 -19.403 1.00 96.44 151 TRP A N 1
ATOM 1215 C CA . TRP A 1 151 ? 19.962 -7.674 -20.306 1.00 96.44 151 TRP A CA 1
ATOM 1216 C C . TRP A 1 151 ? 20.262 -6.712 -21.452 1.00 96.44 151 TRP A C 1
ATOM 1218 O O . TRP A 1 151 ? 19.353 -6.306 -22.173 1.00 96.44 151 TRP A O 1
ATOM 1228 N N . ARG A 1 152 ? 21.525 -6.319 -21.617 1.00 93.94 152 ARG A N 1
ATOM 1229 C CA . ARG A 1 152 ? 21.959 -5.276 -22.556 1.00 93.94 152 ARG A CA 1
ATOM 1230 C C . ARG A 1 152 ? 23.129 -5.769 -23.391 1.00 93.94 152 ARG A C 1
ATOM 1232 O O . ARG A 1 152 ? 24.050 -6.406 -22.881 1.00 93.94 152 ARG A O 1
ATOM 1239 N N . GLU A 1 153 ? 23.113 -5.446 -24.680 1.00 91.38 153 GLU A N 1
ATOM 1240 C CA . GLU A 1 153 ? 24.259 -5.674 -25.558 1.00 91.38 153 GLU A CA 1
ATOM 1241 C C . GLU A 1 153 ? 25.234 -4.497 -25.442 1.00 91.38 153 GLU A C 1
ATOM 1243 O O . GLU A 1 153 ? 24.905 -3.354 -25.768 1.00 91.38 153 GLU A O 1
ATOM 1248 N N . LYS A 1 154 ? 26.461 -4.773 -24.998 1.00 86.69 154 LYS A N 1
ATOM 1249 C CA . LYS A 1 154 ? 27.520 -3.774 -24.874 1.00 86.69 154 LYS A CA 1
ATOM 1250 C C . LYS A 1 154 ? 28.609 -4.031 -25.900 1.00 86.69 154 LYS A C 1
ATOM 1252 O O . LYS A 1 154 ? 29.194 -5.111 -25.949 1.00 86.69 154 LYS A O 1
ATOM 1257 N N . LYS A 1 155 ? 28.914 -3.012 -26.703 1.00 82.44 155 LYS A N 1
ATOM 1258 C CA . LYS A 1 155 ? 30.046 -3.046 -27.635 1.00 82.44 155 LYS A CA 1
ATOM 1259 C C . LYS A 1 155 ? 31.337 -2.746 -26.881 1.00 82.44 155 LYS A C 1
ATOM 1261 O O . LYS A 1 155 ? 31.471 -1.686 -26.269 1.00 82.44 155 LYS A O 1
ATOM 1266 N N . ALA A 1 156 ? 32.272 -3.683 -26.918 1.00 77.69 156 ALA A N 1
ATOM 1267 C CA . ALA A 1 156 ? 33.622 -3.499 -26.422 1.00 77.69 156 ALA A CA 1
ATOM 1268 C C . ALA A 1 156 ? 34.449 -2.631 -27.386 1.00 77.69 156 ALA A C 1
ATOM 1270 O O . ALA A 1 156 ? 34.101 -2.426 -28.552 1.00 77.69 156 ALA A O 1
ATOM 1271 N N . ALA A 1 157 ? 35.558 -2.085 -26.879 1.00 76.62 157 ALA A N 1
ATOM 1272 C CA . ALA A 1 157 ? 36.442 -1.192 -27.634 1.00 76.62 157 ALA A CA 1
ATOM 1273 C C . ALA A 1 157 ? 37.140 -1.881 -28.825 1.00 76.62 157 ALA A C 1
ATOM 1275 O O . ALA A 1 157 ? 37.638 -1.203 -29.719 1.00 76.62 157 ALA A O 1
ATOM 1276 N N . ASP A 1 158 ? 37.168 -3.214 -28.837 1.00 77.88 158 ASP A N 1
ATOM 1277 C CA . ASP A 1 158 ? 37.695 -4.055 -29.914 1.00 77.88 158 ASP A CA 1
ATOM 1278 C C . ASP A 1 158 ? 36.663 -4.343 -31.026 1.00 77.88 158 ASP A C 1
ATOM 1280 O O . ASP A 1 158 ? 37.004 -4.967 -32.029 1.00 77.88 158 ASP A O 1
ATOM 1284 N N . GLY A 1 159 ? 35.420 -3.869 -30.877 1.00 76.19 159 GLY A N 1
ATOM 1285 C CA . GLY A 1 159 ? 34.325 -4.076 -31.825 1.00 76.19 159 GLY A CA 1
ATOM 1286 C C . GLY A 1 159 ? 33.484 -5.332 -31.574 1.00 76.19 159 GLY A C 1
ATOM 1287 O O . GLY A 1 159 ? 32.467 -5.497 -32.249 1.00 76.19 159 GLY A O 1
ATOM 1288 N N . ASN A 1 160 ? 33.850 -6.177 -30.605 1.00 80.81 160 ASN A N 1
ATOM 1289 C CA . ASN A 1 160 ? 33.041 -7.327 -30.204 1.00 80.81 160 ASN A CA 1
ATOM 1290 C C . ASN A 1 160 ? 31.871 -6.876 -29.326 1.00 80.81 160 ASN A C 1
ATOM 1292 O O . ASN A 1 160 ? 31.998 -5.934 -28.540 1.00 80.81 160 ASN A O 1
ATOM 1296 N N . SER A 1 161 ? 30.721 -7.536 -29.440 1.00 83.69 161 SER A N 1
ATOM 1297 C CA . SER A 1 161 ? 29.609 -7.319 -28.521 1.00 83.69 161 SER A CA 1
ATOM 1298 C C . SER A 1 161 ? 29.532 -8.425 -27.477 1.00 83.69 161 SER A C 1
ATOM 1300 O O . SER A 1 161 ? 29.757 -9.602 -27.757 1.00 83.69 161 SER A O 1
ATOM 1302 N N . HIS A 1 162 ? 29.231 -8.025 -26.246 1.00 89.06 162 HIS A N 1
ATOM 1303 C CA . HIS A 1 162 ? 28.976 -8.933 -25.140 1.00 89.06 162 HIS A CA 1
ATOM 1304 C C . HIS A 1 162 ? 27.652 -8.564 -24.494 1.00 89.06 162 HIS A C 1
ATOM 1306 O O . HIS A 1 162 ? 27.345 -7.385 -24.307 1.00 89.06 162 HIS A O 1
ATOM 1312 N N . ILE A 1 163 ? 26.879 -9.585 -24.150 1.00 92.69 163 ILE A N 1
ATOM 1313 C CA . ILE A 1 163 ? 25.606 -9.417 -23.466 1.00 92.69 163 ILE A CA 1
ATOM 1314 C C . ILE A 1 163 ? 25.880 -9.457 -21.967 1.00 92.69 163 ILE A C 1
ATOM 1316 O O . ILE A 1 163 ? 26.537 -10.374 -21.472 1.00 92.69 163 ILE A O 1
ATOM 1320 N N . ILE A 1 164 ? 25.426 -8.428 -21.262 1.00 94.06 164 ILE A N 1
ATOM 1321 C CA . ILE A 1 164 ? 25.610 -8.273 -19.821 1.00 94.06 164 ILE A CA 1
ATOM 1322 C C . ILE A 1 164 ? 24.263 -8.005 -19.157 1.00 94.06 164 ILE A C 1
ATOM 1324 O O . ILE A 1 164 ? 23.380 -7.394 -19.758 1.00 94.06 164 ILE A O 1
ATOM 1328 N N . LEU A 1 165 ? 24.116 -8.449 -17.912 1.00 95.56 165 LEU A N 1
ATOM 1329 C CA . LEU A 1 165 ? 22.999 -8.061 -17.063 1.00 95.56 165 LEU A CA 1
ATOM 1330 C C . LEU A 1 165 ? 23.388 -6.787 -16.310 1.00 95.56 165 LEU A C 1
ATOM 1332 O O . LEU A 1 165 ? 24.324 -6.800 -15.511 1.00 95.56 165 LEU A O 1
ATOM 1336 N N . GLU A 1 166 ? 22.710 -5.682 -16.604 1.00 95.88 166 GLU A N 1
ATOM 1337 C CA . GLU A 1 166 ? 22.860 -4.429 -15.867 1.00 95.88 166 GLU A CA 1
ATOM 1338 C C . GLU A 1 166 ? 21.824 -4.395 -14.741 1.00 95.88 166 GLU A C 1
ATOM 1340 O O . GLU A 1 166 ? 20.631 -4.529 -15.010 1.00 95.88 166 GLU A O 1
ATOM 1345 N N . SER A 1 167 ? 22.271 -4.221 -13.496 1.00 96.50 167 SER A N 1
ATOM 1346 C CA . SER A 1 167 ? 21.402 -4.162 -12.315 1.00 96.50 167 SER A CA 1
ATOM 1347 C C . SER A 1 167 ? 21.401 -2.749 -11.735 1.00 96.50 167 SER A C 1
ATOM 1349 O O . SER A 1 167 ? 22.455 -2.199 -11.423 1.00 96.50 167 SER A O 1
ATOM 1351 N N . TYR A 1 168 ? 20.211 -2.180 -11.576 1.00 95.88 168 TYR A N 1
ATOM 1352 C CA . TYR A 1 168 ? 19.970 -0.805 -11.159 1.00 95.88 168 TYR A CA 1
ATOM 1353 C C . TYR A 1 168 ? 19.236 -0.783 -9.819 1.00 95.88 168 TYR A C 1
ATOM 1355 O O . TYR A 1 168 ? 18.161 -1.372 -9.677 1.00 95.88 168 TYR A O 1
ATOM 1363 N N . GLN A 1 169 ? 19.773 -0.064 -8.834 1.00 92.50 169 GLN A N 1
ATOM 1364 C CA . GLN A 1 169 ? 19.065 0.186 -7.575 1.00 92.50 169 GLN A CA 1
ATOM 1365 C C . GLN A 1 169 ? 17.978 1.260 -7.750 1.00 92.50 169 GLN A C 1
ATOM 1367 O O . GLN A 1 169 ? 17.856 1.879 -8.808 1.00 92.50 169 GLN A O 1
ATOM 1372 N N . SER A 1 170 ? 17.181 1.521 -6.705 1.00 85.69 170 SER A N 1
ATOM 1373 C CA . SER A 1 170 ? 16.049 2.471 -6.744 1.00 85.69 170 SER A CA 1
ATOM 1374 C C . SER A 1 170 ? 16.410 3.862 -7.293 1.00 85.69 170 SER A C 1
ATOM 1376 O O . SER A 1 170 ? 15.614 4.481 -8.000 1.00 85.69 170 SER A O 1
ATOM 1378 N N . GLU A 1 171 ? 17.604 4.368 -6.982 1.00 86.50 171 GLU A N 1
ATOM 1379 C CA . GLU A 1 171 ? 18.066 5.691 -7.422 1.00 86.50 171 GLU A CA 1
ATOM 1380 C C . GLU A 1 171 ? 18.478 5.696 -8.892 1.00 86.50 171 GLU A C 1
ATOM 1382 O O . GLU A 1 171 ? 18.066 6.580 -9.641 1.00 86.50 171 GLU A O 1
ATOM 1387 N N . GLU A 1 172 ? 19.224 4.679 -9.312 1.00 92.69 172 GLU A N 1
ATOM 1388 C CA . GLU A 1 172 ? 19.711 4.519 -10.683 1.00 92.69 172 GLU A CA 1
ATOM 1389 C C . GLU A 1 172 ? 18.565 4.167 -11.645 1.00 92.69 172 GLU A C 1
ATOM 1391 O O . GLU A 1 172 ? 18.526 4.641 -12.779 1.00 92.69 172 GLU A O 1
ATOM 1396 N N . SER A 1 173 ? 17.562 3.429 -11.158 1.00 94.12 173 SER A N 1
ATOM 1397 C CA . SER A 1 173 ? 16.350 3.070 -11.908 1.00 94.12 173 SER A CA 1
ATOM 1398 C C . SER A 1 173 ? 15.561 4.294 -12.384 1.00 94.12 173 SER A C 1
ATOM 1400 O O . SER A 1 173 ? 14.842 4.211 -13.376 1.00 94.12 173 SER A O 1
ATOM 1402 N N . VAL A 1 174 ? 15.693 5.447 -11.715 1.00 94.62 174 VAL A N 1
ATOM 1403 C CA . VAL A 1 174 ? 15.029 6.692 -12.139 1.00 94.62 174 VAL A CA 1
ATOM 1404 C C . VAL A 1 174 ? 15.501 7.142 -13.516 1.00 94.62 174 VAL A C 1
ATOM 1406 O O . VAL A 1 174 ? 14.685 7.606 -14.311 1.00 94.62 174 VAL A O 1
ATOM 1409 N N . GLU A 1 175 ? 16.791 6.994 -13.817 1.00 95.56 175 GLU A N 1
ATOM 1410 C CA . GLU A 1 175 ? 17.322 7.353 -15.133 1.00 95.56 175 GLU A CA 1
ATOM 1411 C C . GLU A 1 175 ? 16.773 6.424 -16.218 1.00 95.56 175 GLU A C 1
ATOM 1413 O O . GLU A 1 175 ? 16.372 6.900 -17.280 1.00 95.56 175 GLU A O 1
ATOM 1418 N N . ILE A 1 176 ? 16.603 5.138 -15.900 1.00 96.12 176 ILE A N 1
ATOM 1419 C CA . ILE A 1 176 ? 15.947 4.175 -16.788 1.00 96.12 176 ILE A CA 1
ATOM 1420 C C . ILE A 1 176 ? 14.485 4.550 -17.042 1.00 96.12 176 ILE A C 1
ATOM 1422 O O . ILE A 1 176 ? 14.064 4.578 -18.197 1.00 96.12 176 ILE A O 1
ATOM 1426 N N . TYR A 1 177 ? 13.708 4.900 -16.009 1.00 95.62 177 TYR A N 1
ATOM 1427 C CA . TYR A 1 177 ? 12.315 5.324 -16.202 1.00 95.62 177 TYR A CA 1
ATOM 1428 C C . TYR A 1 177 ? 12.212 6.581 -17.071 1.00 95.62 177 TYR A C 1
ATOM 1430 O O . TYR A 1 177 ? 11.348 6.657 -17.944 1.00 95.62 177 TYR A O 1
ATOM 1438 N N . LYS A 1 178 ? 13.096 7.564 -16.858 1.00 95.50 178 LYS A N 1
ATOM 1439 C CA . LYS A 1 178 ? 13.130 8.796 -17.658 1.00 95.50 178 LYS A CA 1
ATOM 1440 C C . LYS A 1 178 ? 13.414 8.506 -19.126 1.00 95.50 178 LYS A C 1
ATOM 1442 O O . LYS A 1 178 ? 12.748 9.081 -19.979 1.00 95.50 178 LYS A O 1
ATOM 1447 N N . GLU A 1 179 ? 14.389 7.647 -19.414 1.00 95.12 179 GLU A N 1
ATOM 1448 C CA . GLU A 1 179 ? 14.766 7.305 -20.787 1.00 95.12 179 GLU A CA 1
ATOM 1449 C C . GLU A 1 179 ? 13.680 6.465 -21.472 1.00 95.12 179 GLU A C 1
ATOM 1451 O O . GLU A 1 179 ? 13.216 6.827 -22.554 1.00 95.12 179 GLU A O 1
ATOM 1456 N N . ALA A 1 180 ? 13.198 5.410 -20.807 1.00 94.25 180 ALA A N 1
ATOM 1457 C CA . ALA A 1 180 ? 12.165 4.518 -21.333 1.00 94.25 180 ALA A CA 1
ATOM 1458 C C . ALA A 1 180 ? 10.842 5.245 -21.630 1.00 94.25 180 ALA A C 1
ATOM 1460 O O . ALA A 1 180 ? 10.144 4.907 -22.586 1.00 94.25 180 ALA A O 1
ATOM 1461 N N . LEU A 1 181 ? 10.496 6.257 -20.825 1.00 94.00 181 LEU A N 1
ATOM 1462 C CA . LEU A 1 181 ? 9.236 6.997 -20.931 1.00 94.00 181 LEU A CA 1
ATOM 1463 C C . LEU A 1 181 ? 9.389 8.393 -21.554 1.00 94.00 181 LEU A C 1
ATOM 1465 O O . LEU A 1 181 ? 8.412 9.139 -21.596 1.00 94.00 181 LEU A O 1
ATOM 1469 N N . TYR A 1 182 ? 10.568 8.764 -22.067 1.00 92.62 182 TYR A N 1
ATOM 1470 C CA . TYR A 1 182 ? 10.827 10.110 -22.603 1.00 92.62 182 TYR A CA 1
ATOM 1471 C C . TYR A 1 182 ? 9.857 10.512 -23.728 1.00 92.62 182 TYR A C 1
ATOM 1473 O O . TYR A 1 182 ? 9.403 11.654 -23.790 1.00 92.62 182 TYR A O 1
ATOM 1481 N N . SER A 1 183 ? 9.522 9.567 -24.610 1.00 91.12 183 SER A N 1
ATOM 1482 C CA . SER A 1 183 ? 8.607 9.755 -25.744 1.00 91.12 183 SER A CA 1
ATOM 1483 C C . SER A 1 183 ? 7.165 9.321 -25.436 1.00 91.12 183 SER A C 1
ATOM 1485 O O . SER A 1 183 ? 6.322 9.280 -26.340 1.00 91.12 183 SER A O 1
ATOM 1487 N N . ASN A 1 184 ? 6.860 8.971 -24.179 1.00 93.12 184 ASN A N 1
ATOM 1488 C CA . ASN A 1 184 ? 5.554 8.440 -23.818 1.00 93.12 184 ASN A CA 1
ATOM 1489 C C . ASN A 1 184 ? 4.455 9.498 -23.983 1.00 93.12 184 ASN A C 1
ATOM 1491 O O . ASN A 1 184 ? 4.553 10.617 -23.478 1.00 93.12 184 ASN A O 1
ATOM 1495 N N . THR A 1 185 ? 3.383 9.125 -24.679 1.00 91.75 185 THR A N 1
ATOM 1496 C CA . THR A 1 185 ? 2.262 10.010 -25.003 1.00 91.75 185 THR A CA 1
ATOM 1497 C C . THR A 1 185 ? 0.929 9.258 -24.980 1.00 91.75 185 THR A C 1
ATOM 1499 O O . THR A 1 185 ? 0.869 8.034 -25.142 1.00 91.75 185 THR A O 1
ATOM 1502 N N . VAL A 1 186 ? -0.165 9.994 -24.792 1.00 91.06 186 VAL A N 1
ATOM 1503 C CA . VAL A 1 186 ? -1.543 9.513 -24.954 1.00 91.06 186 VAL A CA 1
ATOM 1504 C C . VAL A 1 186 ? -2.278 10.388 -25.967 1.00 91.06 186 VAL A C 1
ATOM 1506 O O . VAL A 1 186 ? -2.128 11.606 -25.961 1.00 91.06 186 VAL A O 1
ATOM 1509 N N . ASN A 1 187 ? -3.070 9.775 -26.847 1.00 89.94 187 ASN A N 1
ATOM 1510 C CA . ASN A 1 187 ? -3.937 10.511 -27.764 1.00 89.94 187 ASN A CA 1
ATOM 1511 C C . ASN A 1 187 ? -5.271 10.812 -27.071 1.00 89.94 187 ASN A C 1
ATOM 1513 O O . ASN A 1 187 ? -6.014 9.889 -26.733 1.00 89.94 187 ASN A O 1
ATOM 1517 N N . TYR A 1 188 ? -5.580 12.092 -26.889 1.00 87.44 188 TYR A N 1
ATOM 1518 C CA . TYR A 1 188 ? -6.857 12.560 -26.372 1.00 87.44 188 TYR A CA 1
ATOM 1519 C C . TYR A 1 188 ? -7.461 13.573 -27.346 1.00 87.44 188 TYR A C 1
ATOM 1521 O O . TYR A 1 188 ? -6.894 14.633 -27.588 1.00 87.44 188 TYR A O 1
ATOM 1529 N N . ASN A 1 189 ? -8.617 13.243 -27.929 1.00 90.81 189 ASN A N 1
ATOM 1530 C CA . ASN A 1 189 ? -9.312 14.080 -28.917 1.00 90.81 189 ASN A CA 1
ATOM 1531 C C . ASN A 1 189 ? -8.443 14.517 -30.118 1.00 90.81 189 ASN A C 1
ATOM 1533 O O . ASN A 1 189 ? -8.643 15.597 -30.670 1.00 90.81 189 ASN A O 1
ATOM 1537 N N . GLY A 1 190 ? -7.498 13.673 -30.546 1.00 91.06 190 GLY A N 1
ATOM 1538 C CA . GLY A 1 190 ? -6.588 13.970 -31.656 1.00 91.06 190 GLY A CA 1
ATOM 1539 C C . GLY A 1 190 ? -5.340 14.759 -31.252 1.00 91.06 190 GLY A C 1
ATOM 1540 O O . GLY A 1 190 ? -4.478 14.984 -32.098 1.00 91.06 190 GLY A O 1
ATOM 1541 N N . GLU A 1 191 ? -5.218 15.147 -29.982 1.00 93.50 191 GLU A N 1
ATOM 1542 C CA . GLU A 1 191 ? -4.027 15.776 -29.419 1.00 93.50 191 GLU A CA 1
ATOM 1543 C C . GLU A 1 191 ? -3.143 14.728 -28.734 1.00 93.50 191 GLU A C 1
ATOM 1545 O O . GLU A 1 191 ? -3.623 13.880 -27.980 1.00 93.50 191 GLU A O 1
ATOM 1550 N N . MET A 1 192 ? -1.836 14.786 -28.996 1.00 93.81 192 MET A N 1
ATOM 1551 C CA . MET A 1 192 ? -0.851 13.928 -28.341 1.00 93.81 192 MET A CA 1
ATOM 1552 C C . MET A 1 192 ? -0.367 14.605 -27.060 1.00 93.81 192 MET A C 1
ATOM 1554 O O . MET A 1 192 ? 0.403 15.562 -27.111 1.00 93.81 192 MET A O 1
ATOM 1558 N N . ILE A 1 193 ? -0.806 14.096 -25.914 1.00 93.25 193 ILE A N 1
ATOM 1559 C CA . ILE A 1 193 ? -0.435 14.608 -24.595 1.00 93.25 193 ILE A CA 1
ATOM 1560 C C . ILE A 1 193 ? 0.782 13.820 -24.088 1.00 93.25 193 ILE A C 1
ATOM 1562 O O . ILE A 1 193 ? 0.698 12.591 -24.005 1.00 93.25 193 ILE A O 1
ATOM 1566 N N . PRO A 1 194 ? 1.909 14.473 -23.751 1.00 93.31 194 PRO A N 1
ATOM 1567 C CA . PRO A 1 194 ? 3.069 13.800 -23.175 1.00 93.31 194 PRO A CA 1
ATOM 1568 C C . PRO A 1 194 ? 2.789 13.341 -21.740 1.00 93.31 194 PRO A C 1
ATOM 1570 O O . PRO A 1 194 ? 2.232 14.091 -20.944 1.00 93.31 194 PRO A O 1
ATOM 1573 N N . LEU A 1 195 ? 3.207 12.117 -21.418 1.00 93.00 195 LEU A N 1
ATOM 1574 C CA . LEU A 1 195 ? 3.098 11.506 -20.088 1.00 93.00 195 LEU A CA 1
ATOM 1575 C C . LEU A 1 195 ? 4.437 10.858 -19.679 1.00 93.00 195 LEU A C 1
ATOM 1577 O O . LEU A 1 195 ? 4.506 9.635 -19.526 1.00 93.00 195 LEU A O 1
ATOM 1581 N N . PRO A 1 196 ? 5.533 11.629 -19.577 1.00 94.06 196 PRO A N 1
ATOM 1582 C CA . PRO A 1 196 ? 6.825 11.084 -19.176 1.00 94.06 196 PRO A CA 1
ATOM 1583 C C . PRO A 1 196 ? 6.820 10.667 -17.699 1.00 94.06 196 PRO A C 1
ATOM 1585 O O . PRO A 1 196 ? 5.903 10.982 -16.943 1.00 94.06 196 PRO A O 1
ATOM 1588 N N . PHE A 1 197 ? 7.888 10.004 -17.255 1.00 95.38 197 PHE A N 1
ATOM 1589 C CA . PHE A 1 197 ? 8.108 9.782 -15.827 1.00 95.38 197 PHE A CA 1
ATOM 1590 C C . PHE A 1 197 ? 8.200 11.122 -15.072 1.00 95.38 197 PHE A C 1
ATOM 1592 O O . PHE A 1 197 ? 9.034 11.974 -15.398 1.00 95.38 197 PHE A O 1
ATOM 1599 N N . ASN A 1 198 ? 7.356 11.321 -14.057 1.00 96.19 198 ASN A N 1
ATOM 1600 C CA . ASN A 1 198 ? 7.164 12.625 -13.430 1.00 96.19 198 ASN A CA 1
ATOM 1601 C C . ASN A 1 198 ? 8.066 12.816 -12.195 1.00 96.19 198 ASN A C 1
ATOM 1603 O O . ASN A 1 198 ? 7.821 12.287 -11.106 1.00 96.19 198 ASN A O 1
ATOM 1607 N N . LEU A 1 199 ? 9.116 13.628 -12.352 1.00 95.94 199 LEU A N 1
ATOM 1608 C CA . LEU A 1 199 ? 10.103 13.889 -11.296 1.00 95.94 199 LEU A CA 1
ATOM 1609 C C . LEU A 1 199 ? 9.578 14.758 -10.147 1.00 95.94 199 LEU A C 1
ATOM 1611 O O . LEU A 1 199 ? 10.054 14.616 -9.018 1.00 95.94 199 LEU A O 1
ATOM 1615 N N . GLU A 1 200 ? 8.597 15.626 -10.396 1.00 96.81 200 GLU A N 1
ATOM 1616 C CA . GLU A 1 200 ? 7.987 16.427 -9.330 1.00 96.81 200 GLU A CA 1
ATOM 1617 C C . GLU A 1 200 ? 7.133 15.543 -8.418 1.00 96.81 200 GLU A C 1
ATOM 1619 O O . GLU A 1 200 ? 7.215 15.651 -7.191 1.00 96.81 200 GLU A O 1
ATOM 1624 N N . ILE A 1 201 ? 6.397 14.589 -8.997 1.00 96.88 201 ILE A N 1
ATOM 1625 C CA . ILE A 1 201 ? 5.659 13.587 -8.224 1.00 96.88 201 ILE A CA 1
ATOM 1626 C C . ILE A 1 201 ? 6.625 12.690 -7.439 1.00 96.88 201 ILE A C 1
ATOM 1628 O O . ILE A 1 201 ? 6.423 12.483 -6.240 1.00 96.88 201 ILE A O 1
ATOM 1632 N N . LEU A 1 202 ? 7.716 12.222 -8.057 1.00 96.25 202 LEU A N 1
ATOM 1633 C CA . LEU A 1 202 ? 8.749 11.453 -7.354 1.00 96.25 202 LEU A CA 1
ATOM 1634 C C . LEU A 1 202 ? 9.322 12.231 -6.158 1.00 96.25 202 LEU A C 1
ATOM 1636 O O . LEU A 1 202 ? 9.487 11.684 -5.065 1.00 96.25 202 LEU A O 1
ATOM 1640 N N . LYS A 1 203 ? 9.619 13.521 -6.334 1.00 95.75 203 LYS A N 1
ATOM 1641 C CA . LYS A 1 203 ? 10.090 14.385 -5.246 1.00 95.75 203 LYS A CA 1
ATOM 1642 C C . LYS A 1 203 ? 9.059 14.471 -4.120 1.00 95.75 203 LYS A C 1
ATOM 1644 O O . LYS A 1 203 ? 9.430 14.350 -2.953 1.00 95.75 203 LYS A O 1
ATOM 1649 N N . MET A 1 204 ? 7.775 14.627 -4.446 1.00 95.50 204 MET A N 1
ATOM 1650 C CA . MET A 1 204 ? 6.698 14.624 -3.453 1.00 95.50 204 MET A CA 1
ATOM 1651 C C . MET A 1 204 ? 6.598 13.298 -2.693 1.00 95.50 204 MET A C 1
ATOM 1653 O O . MET A 1 204 ? 6.424 13.338 -1.472 1.00 95.50 204 MET A O 1
ATOM 1657 N N . ALA A 1 205 ? 6.739 12.166 -3.387 1.00 95.69 205 ALA A N 1
ATOM 1658 C CA . ALA A 1 205 ? 6.717 10.829 -2.799 1.00 95.69 205 ALA A CA 1
ATOM 1659 C C . ALA A 1 205 ? 7.904 10.602 -1.850 1.00 95.69 205 ALA A C 1
ATOM 1661 O O . ALA A 1 205 ? 7.719 10.124 -0.732 1.00 95.69 205 ALA A O 1
ATOM 1662 N N . ASN A 1 206 ? 9.104 11.056 -2.224 1.00 94.06 206 ASN A N 1
ATOM 1663 C CA . ASN A 1 206 ? 10.279 11.018 -1.348 1.00 94.06 206 ASN A CA 1
ATOM 1664 C C . ASN A 1 206 ? 10.068 11.820 -0.051 1.00 94.06 206 ASN A C 1
ATOM 1666 O O . ASN A 1 206 ? 10.490 11.388 1.024 1.00 94.06 206 ASN A O 1
ATOM 1670 N N . GLU A 1 207 ? 9.391 12.973 -0.115 1.00 94.44 207 GLU A N 1
ATOM 1671 C CA . GLU A 1 207 ? 8.996 13.710 1.094 1.00 94.44 207 GLU A CA 1
ATOM 1672 C C . GLU A 1 207 ? 7.947 12.948 1.916 1.00 94.44 207 GLU A C 1
ATOM 1674 O O . GLU A 1 207 ? 8.025 12.934 3.146 1.00 94.44 207 GLU A O 1
ATOM 1679 N N . THR A 1 208 ? 7.006 12.253 1.267 1.00 95.44 208 THR A N 1
ATOM 1680 C CA . THR A 1 208 ? 6.057 11.365 1.956 1.00 95.44 208 THR A CA 1
ATOM 1681 C C . THR A 1 208 ? 6.789 10.248 2.709 1.00 95.44 208 THR A C 1
ATOM 1683 O O . THR A 1 208 ? 6.511 10.044 3.890 1.00 95.44 208 THR A O 1
ATOM 1686 N N . CYS A 1 209 ? 7.793 9.595 2.111 1.00 93.19 209 CYS A N 1
ATOM 1687 C CA . CYS A 1 209 ? 8.613 8.585 2.795 1.00 93.19 209 CYS A CA 1
ATOM 1688 C C . CYS A 1 209 ? 9.311 9.145 4.049 1.00 93.19 209 CYS A C 1
ATOM 1690 O O . CYS A 1 209 ? 9.353 8.480 5.085 1.00 93.19 209 CYS A O 1
ATOM 1692 N N . LYS A 1 210 ? 9.813 10.390 3.999 1.00 93.06 210 LYS A N 1
ATOM 1693 C CA . LYS A 1 210 ? 10.413 11.068 5.167 1.00 93.06 210 LYS A CA 1
ATOM 1694 C C . LYS A 1 210 ? 9.399 11.362 6.273 1.00 93.06 210 LYS A C 1
ATOM 1696 O O . LYS A 1 210 ? 9.766 11.373 7.444 1.00 93.06 210 LYS A O 1
ATOM 1701 N N . ILE A 1 211 ? 8.145 11.642 5.922 1.00 94.44 211 ILE A N 1
ATOM 1702 C CA . ILE A 1 211 ? 7.059 11.825 6.894 1.00 94.44 211 ILE A CA 1
ATOM 1703 C C . ILE A 1 211 ? 6.725 10.478 7.541 1.00 94.44 211 ILE A C 1
ATOM 1705 O O . ILE A 1 211 ? 6.713 10.363 8.764 1.00 94.44 211 ILE A O 1
ATOM 1709 N N . LEU A 1 212 ? 6.544 9.432 6.731 1.00 95.12 212 LEU A N 1
ATOM 1710 C CA . LEU A 1 212 ? 6.252 8.082 7.211 1.00 95.12 212 LEU A CA 1
ATOM 1711 C C . LEU A 1 212 ? 7.335 7.559 8.169 1.00 95.12 212 LEU A C 1
ATOM 1713 O O . LEU A 1 212 ? 7.000 6.950 9.181 1.00 95.12 212 LEU A O 1
ATOM 1717 N N . SER A 1 213 ? 8.620 7.815 7.910 1.00 93.44 213 SER A N 1
ATOM 1718 C CA . SER A 1 213 ? 9.709 7.353 8.787 1.00 93.44 213 SER A CA 1
ATOM 1719 C C . SER A 1 213 ? 9.769 8.059 10.148 1.00 93.44 213 SER A C 1
ATOM 1721 O O . SER A 1 213 ? 10.395 7.551 11.076 1.00 93.44 213 SER A O 1
ATOM 1723 N N . ARG A 1 214 ? 9.113 9.217 10.294 1.00 93.06 214 ARG A N 1
ATOM 1724 C CA . ARG A 1 214 ? 9.060 9.993 11.546 1.00 93.06 214 ARG A CA 1
ATOM 1725 C C . ARG A 1 214 ? 7.833 9.682 12.400 1.00 93.06 214 ARG A C 1
ATOM 1727 O O . ARG A 1 214 ? 7.777 10.139 13.543 1.00 93.06 214 ARG A O 1
ATOM 1734 N N . ALA A 1 215 ? 6.864 8.945 11.858 1.00 95.50 215 ALA A N 1
ATOM 1735 C CA . ALA A 1 215 ? 5.624 8.620 12.545 1.00 95.50 215 ALA A CA 1
ATOM 1736 C C . ALA A 1 215 ? 5.898 7.858 13.852 1.00 95.50 215 ALA A C 1
ATOM 1738 O O . ALA A 1 215 ? 6.700 6.927 13.890 1.00 95.50 215 ALA A O 1
ATOM 1739 N N . LYS A 1 216 ? 5.207 8.242 14.927 1.00 96.62 216 LYS A N 1
ATOM 1740 C CA . LYS A 1 216 ? 5.279 7.576 16.231 1.00 96.62 216 LYS A CA 1
ATOM 1741 C C . LYS A 1 216 ? 3.878 7.390 16.774 1.00 96.62 216 LYS A C 1
ATOM 1743 O O . LYS A 1 216 ? 3.091 8.330 16.770 1.00 96.62 216 LYS A O 1
ATOM 1748 N N . ILE A 1 217 ? 3.587 6.190 17.262 1.00 96.69 217 ILE A N 1
ATOM 1749 C CA . ILE A 1 217 ? 2.315 5.903 17.922 1.00 96.69 217 ILE A CA 1
ATOM 1750 C C . ILE A 1 217 ? 2.287 6.604 19.291 1.00 96.69 217 ILE A C 1
ATOM 1752 O O . ILE A 1 217 ? 3.226 6.418 20.071 1.00 96.69 217 ILE A O 1
ATOM 1756 N N . PRO A 1 218 ? 1.249 7.404 19.604 1.00 96.50 218 PRO A N 1
ATOM 1757 C CA . PRO A 1 218 ? 1.071 7.974 20.934 1.00 96.50 218 PRO A CA 1
ATOM 1758 C C . PRO A 1 218 ? 0.879 6.861 21.967 1.00 96.50 218 PRO A C 1
ATOM 1760 O O . PRO A 1 218 ? 0.226 5.862 21.681 1.00 96.50 218 PRO A O 1
ATOM 1763 N N . SER A 1 219 ? 1.385 7.041 23.189 1.00 92.38 219 SER A N 1
ATOM 1764 C CA . SER A 1 219 ? 1.394 5.993 24.229 1.00 92.38 219 SER A CA 1
ATOM 1765 C C . SER A 1 219 ? 0.005 5.472 24.620 1.00 92.38 219 SER A C 1
ATOM 1767 O O . SER A 1 219 ? -0.122 4.360 25.125 1.00 92.38 219 SER A O 1
ATOM 1769 N N . GLN A 1 220 ? -1.044 6.265 24.387 1.00 93.75 220 GLN A N 1
ATOM 1770 C CA . GLN A 1 220 ? -2.433 5.901 24.672 1.00 93.75 220 GLN A CA 1
ATOM 1771 C C . GLN A 1 220 ? -3.111 5.106 23.545 1.00 93.75 220 GLN A C 1
ATOM 1773 O O . GLN A 1 220 ? -4.241 4.645 23.726 1.00 93.75 220 GLN A O 1
ATOM 1778 N N . VAL A 1 221 ? -2.469 4.984 22.380 1.00 97.69 221 VAL A N 1
ATOM 1779 C CA . VAL A 1 221 ? -3.022 4.318 21.199 1.00 97.69 221 VAL A CA 1
ATOM 1780 C C . VAL A 1 221 ? -2.309 2.993 20.989 1.00 97.69 221 VAL A C 1
ATOM 1782 O O . VAL A 1 221 ? -1.086 2.923 21.002 1.00 97.69 221 VAL A O 1
ATOM 1785 N N . LYS A 1 222 ? -3.078 1.931 20.759 1.00 98.31 222 LYS A N 1
ATOM 1786 C CA . LYS A 1 222 ? -2.522 0.612 20.451 1.00 98.31 222 LYS A CA 1
ATOM 1787 C C . LYS A 1 222 ? -2.420 0.410 18.949 1.00 98.31 222 LYS A C 1
ATOM 1789 O O . LYS A 1 222 ? -3.395 0.635 18.233 1.00 98.31 222 LYS A O 1
ATOM 1794 N N . PHE A 1 223 ? -1.271 -0.051 18.478 1.00 98.62 223 PHE A N 1
ATOM 1795 C CA . PHE A 1 223 ? -1.061 -0.375 17.072 1.00 98.62 223 PHE A CA 1
ATOM 1796 C C . PHE A 1 223 ? -0.879 -1.877 16.880 1.00 98.62 223 PHE A C 1
ATOM 1798 O O . PHE A 1 223 ? -0.179 -2.523 17.656 1.00 98.62 223 PHE A O 1
ATOM 1805 N N . TYR A 1 224 ? -1.501 -2.414 15.839 1.00 98.50 224 TYR A N 1
ATOM 1806 C CA . TYR A 1 224 ? -1.408 -3.810 15.448 1.00 98.50 224 TYR A CA 1
ATOM 1807 C C . TYR A 1 224 ? -1.180 -3.910 13.944 1.00 98.50 224 TYR A C 1
ATOM 1809 O O . TYR A 1 224 ? -1.729 -3.115 13.176 1.00 98.50 224 TYR A O 1
ATOM 1817 N N . ASN A 1 225 ? -0.414 -4.911 13.528 1.00 98.44 225 ASN A N 1
ATOM 1818 C CA . ASN A 1 225 ? -0.087 -5.135 12.127 1.00 98.44 225 ASN A CA 1
ATOM 1819 C C . ASN A 1 225 ? -0.384 -6.588 11.738 1.00 98.44 225 ASN A C 1
ATOM 1821 O O . ASN A 1 225 ? 0.054 -7.516 12.416 1.00 98.44 225 ASN A O 1
ATOM 1825 N N . ILE A 1 226 ? -1.123 -6.776 10.652 1.00 98.31 226 ILE A N 1
ATOM 1826 C CA . ILE A 1 226 ? -1.318 -8.059 9.982 1.00 98.31 226 ILE A CA 1
ATOM 1827 C C . ILE A 1 226 ? -0.651 -7.929 8.619 1.00 98.31 226 ILE A C 1
ATOM 1829 O O . ILE A 1 226 ? -1.029 -7.053 7.843 1.00 98.31 226 ILE A O 1
ATOM 1833 N N . TYR A 1 227 ? 0.317 -8.781 8.315 1.00 97.62 227 TYR A N 1
ATOM 1834 C CA . TYR A 1 227 ? 0.979 -8.817 7.012 1.00 97.62 227 TYR A CA 1
ATOM 1835 C C . TYR A 1 227 ? 0.776 -10.188 6.373 1.00 97.62 227 TYR A C 1
ATOM 1837 O O . TYR A 1 227 ? 0.668 -11.182 7.088 1.00 97.62 227 TYR A O 1
ATOM 1845 N N . GLY A 1 228 ? 0.662 -10.241 5.046 1.00 94.00 228 GLY A N 1
ATOM 1846 C CA . GLY A 1 228 ? 0.491 -11.518 4.363 1.00 94.00 228 GLY A CA 1
ATOM 1847 C C . GLY A 1 228 ? 1.824 -12.217 4.101 1.00 94.00 228 GLY A C 1
ATOM 1848 O O . GLY A 1 228 ? 2.861 -11.560 3.986 1.00 94.00 228 GLY A O 1
ATOM 1849 N N . THR A 1 229 ? 1.786 -13.545 4.066 1.00 93.00 229 THR A N 1
ATOM 1850 C CA . THR A 1 229 ? 2.952 -14.420 3.867 1.00 93.00 229 THR A CA 1
ATOM 1851 C C . THR A 1 229 ? 2.592 -15.612 2.975 1.00 93.00 229 THR A C 1
ATOM 1853 O O . THR A 1 229 ? 1.430 -15.809 2.606 1.00 93.00 229 THR A O 1
ATOM 1856 N N . ASN A 1 230 ? 3.583 -16.452 2.685 1.00 92.25 230 ASN A N 1
ATOM 1857 C CA . ASN A 1 230 ? 3.490 -17.722 1.966 1.00 92.25 230 ASN A CA 1
ATOM 1858 C C . ASN A 1 230 ? 3.058 -17.606 0.498 1.00 92.25 230 ASN A C 1
ATOM 1860 O O . ASN A 1 230 ? 2.596 -18.591 -0.081 1.00 92.25 230 ASN A O 1
ATOM 1864 N N . LEU A 1 231 ? 3.221 -16.437 -0.121 1.00 88.88 231 LEU A N 1
ATOM 1865 C CA . LEU A 1 231 ? 3.049 -16.257 -1.558 1.00 88.88 231 LEU A CA 1
ATOM 1866 C C . LEU A 1 231 ? 4.294 -15.640 -2.185 1.00 88.88 231 LEU A C 1
ATOM 1868 O O . LEU A 1 231 ? 4.857 -14.665 -1.680 1.00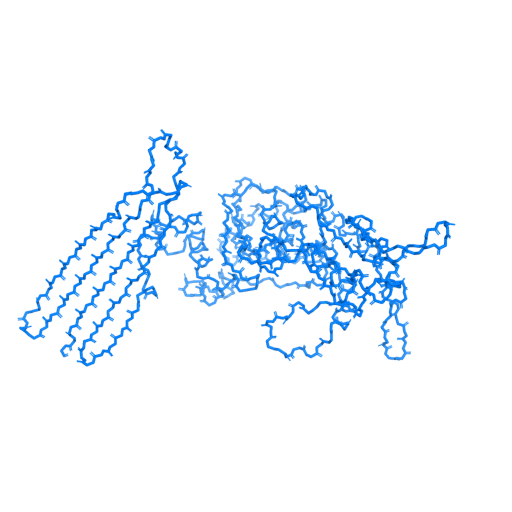 88.88 231 LEU A O 1
ATOM 1872 N N . GLU A 1 232 ? 4.681 -16.188 -3.337 1.00 92.88 232 GLU A N 1
ATOM 1873 C CA . GLU A 1 232 ? 5.733 -15.625 -4.176 1.00 92.88 232 GLU A CA 1
ATOM 1874 C C . GLU A 1 232 ? 5.368 -14.191 -4.563 1.00 92.88 232 GLU A C 1
ATOM 1876 O O . GLU A 1 232 ? 4.415 -13.937 -5.303 1.00 92.88 232 GLU A O 1
ATOM 1881 N N . THR A 1 233 ? 6.138 -13.236 -4.050 1.00 94.38 233 THR A N 1
ATOM 1882 C CA . THR A 1 233 ? 5.841 -11.816 -4.203 1.00 94.38 233 THR A CA 1
ATOM 1883 C C . THR A 1 233 ? 6.915 -11.113 -5.029 1.00 94.38 233 THR A C 1
ATOM 1885 O O . THR A 1 233 ? 8.081 -11.122 -4.628 1.00 94.38 233 THR A O 1
ATOM 1888 N N . PRO A 1 234 ? 6.555 -10.497 -6.174 1.00 94.12 234 PRO A N 1
ATOM 1889 C CA . PRO A 1 234 ? 7.477 -9.748 -7.019 1.00 94.12 234 PRO A CA 1
ATOM 1890 C C . PRO A 1 234 ? 8.276 -8.697 -6.248 1.00 94.12 234 PRO A C 1
ATOM 1892 O O . PRO A 1 234 ? 7.726 -7.727 -5.721 1.00 94.12 234 PRO A O 1
ATOM 1895 N N . HIS A 1 235 ? 9.593 -8.868 -6.241 1.00 94.69 235 HIS A N 1
ATOM 1896 C CA . HIS A 1 235 ? 10.516 -8.021 -5.499 1.00 94.69 235 HIS A CA 1
ATOM 1897 C C . HIS A 1 235 ? 11.443 -7.232 -6.425 1.00 94.69 235 HIS A C 1
ATOM 1899 O O . HIS A 1 235 ? 11.430 -6.003 -6.402 1.00 94.69 235 HIS A O 1
ATOM 1905 N N . SER A 1 236 ? 12.185 -7.935 -7.283 1.00 95.81 236 SER A N 1
ATOM 1906 C CA . SER A 1 236 ? 13.028 -7.349 -8.334 1.00 95.81 236 SER A CA 1
ATOM 1907 C C . SER A 1 236 ? 12.460 -7.698 -9.708 1.00 95.81 236 SER A C 1
ATOM 1909 O O . SER A 1 236 ? 11.751 -8.699 -9.856 1.00 95.81 236 SER A O 1
ATOM 1911 N N . VAL A 1 237 ? 12.752 -6.875 -10.714 1.00 94.94 237 VAL A N 1
ATOM 1912 C CA . VAL A 1 237 ? 12.218 -7.039 -12.074 1.00 94.94 237 VAL A CA 1
ATOM 1913 C C . VAL A 1 237 ? 13.358 -7.119 -13.072 1.00 94.94 237 VAL A C 1
ATOM 1915 O O . VAL A 1 237 ? 14.215 -6.246 -13.079 1.00 94.94 237 VAL A O 1
ATOM 1918 N N . CYS A 1 238 ? 13.337 -8.130 -13.933 1.00 96.06 238 CYS A N 1
ATOM 1919 C CA . CYS A 1 238 ? 14.330 -8.372 -14.968 1.00 96.06 238 CYS A CA 1
ATOM 1920 C C . CYS A 1 238 ? 13.692 -8.314 -16.367 1.00 96.06 238 CYS A C 1
ATOM 1922 O O . CYS A 1 238 ? 12.645 -8.926 -16.599 1.00 96.06 238 CYS A O 1
ATOM 1924 N N . TYR A 1 239 ? 14.335 -7.612 -17.304 1.00 95.12 239 TYR A N 1
ATOM 1925 C CA . TYR A 1 239 ? 13.917 -7.505 -18.704 1.00 95.12 239 TYR A CA 1
ATOM 1926 C C . TYR A 1 239 ? 14.964 -8.056 -19.672 1.00 95.12 239 TYR A C 1
ATOM 1928 O O . TYR A 1 239 ? 16.166 -7.842 -19.509 1.00 95.12 239 TYR A O 1
ATOM 1936 N N . GLY A 1 240 ? 14.476 -8.714 -20.726 1.00 94.00 240 GLY A N 1
ATOM 1937 C CA . GLY A 1 240 ? 15.302 -9.369 -21.737 1.00 94.00 240 GLY A CA 1
ATOM 1938 C C . GLY A 1 240 ? 15.896 -10.696 -21.260 1.00 94.00 240 GLY A C 1
ATOM 1939 O O . GLY A 1 240 ? 15.527 -11.245 -20.215 1.00 94.00 240 GLY A O 1
ATOM 1940 N N . SER A 1 241 ? 16.814 -11.220 -22.058 1.00 93.50 241 SER A N 1
ATOM 1941 C CA . SER A 1 241 ? 17.584 -12.430 -21.774 1.00 93.50 241 SER A CA 1
ATOM 1942 C C . SER A 1 241 ? 18.915 -12.413 -22.525 1.00 93.50 241 SER A C 1
ATOM 1944 O O . SER A 1 241 ? 19.200 -11.498 -23.298 1.00 93.50 241 SER A O 1
ATOM 1946 N N . ASP A 1 242 ? 19.741 -13.426 -22.284 1.00 90.75 242 ASP A N 1
ATOM 1947 C CA . ASP A 1 242 ? 21.004 -13.652 -22.984 1.00 90.75 242 ASP A CA 1
ATOM 1948 C C . ASP A 1 242 ? 20.817 -13.896 -24.490 1.00 90.75 242 ASP A C 1
ATOM 1950 O O . ASP A 1 242 ? 21.669 -13.517 -25.286 1.00 90.75 242 ASP A O 1
ATOM 1954 N N . ASP A 1 243 ? 19.696 -14.484 -24.898 1.00 91.56 243 ASP A N 1
ATOM 1955 C CA . ASP A 1 243 ? 19.329 -14.699 -26.301 1.00 91.56 243 ASP A CA 1
ATOM 1956 C C . ASP A 1 243 ? 18.538 -13.533 -26.925 1.00 91.56 243 ASP A C 1
ATOM 1958 O O . ASP A 1 243 ? 18.491 -13.404 -28.150 1.00 91.56 243 ASP A O 1
ATOM 1962 N N . ALA A 1 244 ? 17.954 -12.658 -26.100 1.00 92.31 244 ALA A N 1
ATOM 1963 C CA . ALA A 1 244 ? 17.161 -11.503 -26.525 1.00 92.31 244 ALA A CA 1
ATOM 1964 C C . ALA A 1 244 ? 17.412 -10.273 -25.620 1.00 92.31 244 ALA A C 1
ATOM 1966 O O . ALA A 1 244 ? 16.559 -9.921 -24.793 1.00 92.31 244 ALA A O 1
ATOM 1967 N N . PRO A 1 245 ? 18.579 -9.608 -25.739 1.00 93.44 245 PRO A N 1
ATOM 1968 C CA . PRO A 1 245 ? 18.894 -8.420 -24.951 1.00 93.44 245 PRO A CA 1
ATOM 1969 C C . PRO A 1 245 ? 18.059 -7.209 -25.393 1.00 93.44 245 PRO A C 1
ATOM 1971 O O . PRO A 1 245 ? 17.660 -7.084 -26.549 1.00 93.44 245 PRO A O 1
ATOM 1974 N N . VAL A 1 246 ? 17.834 -6.274 -24.472 1.00 94.38 246 VAL A N 1
ATOM 1975 C CA . VAL A 1 246 ? 17.094 -5.031 -24.710 1.00 94.38 246 VAL A CA 1
ATOM 1976 C C . VAL A 1 246 ? 17.981 -4.015 -25.424 1.00 94.38 246 VAL A C 1
ATOM 1978 O O . VAL A 1 246 ? 18.923 -3.469 -24.842 1.00 94.38 246 VAL A O 1
ATOM 1981 N N . THR A 1 247 ? 17.662 -3.704 -26.676 1.00 90.38 247 THR A N 1
ATOM 1982 C CA . THR A 1 247 ? 18.404 -2.712 -27.466 1.00 90.38 247 THR A CA 1
ATOM 1983 C C . THR A 1 247 ? 17.962 -1.280 -27.177 1.00 90.38 247 THR A C 1
ATOM 1985 O O . THR A 1 247 ? 18.808 -0.420 -26.914 1.00 90.38 247 THR A O 1
ATOM 1988 N N . ASP A 1 248 ? 16.653 -1.031 -27.142 1.00 91.50 248 ASP A N 1
ATOM 1989 C CA . ASP A 1 248 ? 16.057 0.278 -26.857 1.00 91.50 248 ASP A CA 1
ATOM 1990 C C . ASP A 1 248 ? 15.193 0.193 -25.591 1.00 91.50 248 ASP A C 1
ATOM 1992 O O . ASP A 1 248 ? 14.344 -0.686 -25.455 1.00 91.50 248 ASP A O 1
ATOM 1996 N N . LEU A 1 249 ? 15.392 1.115 -24.646 1.00 92.88 249 LEU A N 1
ATOM 1997 C CA . LEU A 1 249 ? 14.618 1.142 -23.404 1.00 92.88 249 LEU A CA 1
ATOM 1998 C C . LEU A 1 249 ? 13.135 1.468 -23.643 1.00 92.88 249 LEU A C 1
ATOM 2000 O O . LEU A 1 249 ? 12.295 1.086 -22.832 1.00 92.88 249 LEU A O 1
ATOM 2004 N N . GLN A 1 250 ? 12.776 2.094 -24.768 1.00 89.75 250 GLN A N 1
ATOM 2005 C CA . GLN A 1 250 ? 11.370 2.293 -25.146 1.00 89.75 250 GLN A CA 1
ATOM 2006 C C . GLN A 1 250 ? 10.662 0.973 -25.495 1.00 89.75 250 GLN A C 1
ATOM 2008 O O . GLN A 1 250 ? 9.430 0.897 -25.450 1.00 89.75 250 GLN A O 1
ATOM 2013 N N . GLU A 1 251 ? 11.415 -0.083 -25.821 1.00 88.69 251 GLU A N 1
ATOM 2014 C CA . GLU A 1 251 ? 10.867 -1.415 -26.089 1.00 88.69 251 GLU A CA 1
ATOM 2015 C C . GLU A 1 251 ? 10.492 -2.160 -24.810 1.00 88.69 251 GLU A C 1
ATOM 2017 O O . GLU A 1 251 ? 9.702 -3.101 -24.894 1.00 88.69 251 GLU A O 1
ATOM 2022 N N . LEU A 1 252 ? 10.965 -1.716 -23.633 1.00 89.94 252 LEU A N 1
ATOM 2023 C CA . LEU A 1 252 ? 10.658 -2.347 -22.343 1.00 89.94 252 LEU A CA 1
ATOM 2024 C C . LEU A 1 252 ? 9.158 -2.573 -22.161 1.00 89.94 252 LEU A C 1
ATOM 2026 O O . LEU A 1 252 ? 8.764 -3.652 -21.730 1.00 89.94 252 LEU A O 1
ATOM 2030 N N . ARG A 1 253 ? 8.317 -1.633 -22.617 1.00 85.75 253 ARG A N 1
ATOM 2031 C CA . ARG A 1 253 ? 6.851 -1.745 -22.550 1.00 85.75 253 ARG A CA 1
ATOM 2032 C C . ARG A 1 253 ? 6.271 -2.987 -23.233 1.00 85.75 253 ARG A C 1
ATOM 2034 O O . ARG A 1 253 ? 5.183 -3.433 -22.876 1.00 85.75 253 ARG A O 1
ATOM 2041 N N . ASN A 1 254 ? 6.977 -3.528 -24.225 1.00 86.56 254 ASN A N 1
ATOM 2042 C CA . ASN A 1 254 ? 6.565 -4.687 -25.015 1.00 86.56 254 ASN A CA 1
ATOM 2043 C C . ASN A 1 254 ? 7.216 -5.994 -24.533 1.00 86.56 254 ASN A C 1
ATOM 2045 O O . ASN A 1 254 ? 6.833 -7.067 -24.997 1.00 86.56 254 ASN A O 1
ATOM 2049 N N . ILE A 1 255 ? 8.199 -5.920 -23.633 1.00 88.56 255 ILE A N 1
ATOM 2050 C CA . ILE A 1 255 ? 8.969 -7.072 -23.158 1.00 88.56 255 ILE A CA 1
ATOM 2051 C C . ILE A 1 255 ? 8.342 -7.590 -21.872 1.00 88.56 255 ILE A C 1
ATOM 2053 O O . ILE A 1 255 ? 8.165 -6.841 -20.920 1.00 88.56 255 ILE A O 1
ATOM 2057 N N . GLN A 1 256 ? 8.022 -8.880 -21.816 1.00 86.62 256 GLN A N 1
ATOM 2058 C CA . GLN A 1 256 ? 7.476 -9.470 -20.600 1.00 86.62 256 GLN A CA 1
ATOM 2059 C C . GLN A 1 256 ? 8.530 -9.458 -19.474 1.00 86.62 256 GLN A C 1
ATOM 2061 O O . GLN A 1 256 ? 9.615 -10.011 -19.673 1.00 86.62 256 GLN A O 1
ATOM 2066 N N . PRO A 1 257 ? 8.228 -8.875 -18.298 1.00 90.19 257 PRO A N 1
ATOM 2067 C CA . PRO A 1 257 ? 9.136 -8.921 -17.161 1.00 90.19 257 PRO A CA 1
ATOM 2068 C C . PRO A 1 257 ? 9.252 -10.340 -16.603 1.00 90.19 257 PRO A C 1
ATOM 2070 O O . PRO A 1 257 ? 8.271 -11.087 -16.548 1.00 90.19 257 PRO A O 1
ATOM 2073 N N . LYS A 1 258 ? 10.446 -10.679 -16.121 1.00 92.75 258 LYS A N 1
ATOM 2074 C CA . LYS A 1 258 ? 10.688 -11.799 -15.206 1.00 92.75 258 LYS A CA 1
ATOM 2075 C C . LYS A 1 258 ? 10.873 -11.242 -13.800 1.00 92.75 258 LYS A C 1
ATOM 2077 O O . LYS A 1 258 ? 11.516 -10.211 -13.627 1.00 92.75 258 LYS A O 1
ATOM 2082 N N . TYR A 1 259 ? 10.322 -11.918 -12.802 1.00 92.44 259 TYR A N 1
ATOM 2083 C CA . TYR A 1 259 ? 10.397 -11.468 -11.416 1.00 92.44 259 TYR A CA 1
ATOM 2084 C C . TYR A 1 259 ? 11.361 -12.324 -10.608 1.00 92.44 259 TYR A C 1
ATOM 2086 O O . TYR A 1 259 ? 11.411 -13.542 -10.774 1.00 92.44 259 TYR A O 1
ATOM 2094 N N . VAL A 1 260 ? 12.080 -11.671 -9.700 1.00 94.19 260 VAL A N 1
ATOM 2095 C CA . VAL A 1 260 ? 12.667 -12.339 -8.538 1.00 94.19 260 VAL A CA 1
ATOM 2096 C C . VAL A 1 260 ? 11.667 -12.200 -7.404 1.00 94.19 260 VAL A C 1
ATOM 2098 O O . VAL A 1 260 ? 11.203 -11.090 -7.119 1.00 94.19 260 VAL A O 1
ATOM 2101 N N . TYR A 1 261 ? 11.320 -13.325 -6.791 1.00 94.75 261 TYR A N 1
ATOM 2102 C CA . TYR A 1 261 ? 10.284 -13.402 -5.775 1.00 94.75 261 TYR A CA 1
ATOM 2103 C C . TYR A 1 261 ? 10.884 -13.497 -4.375 1.00 94.75 261 TYR A C 1
ATOM 2105 O O . TYR A 1 261 ? 11.939 -14.095 -4.174 1.00 94.75 261 TYR A O 1
ATOM 2113 N N . VAL A 1 262 ? 10.173 -12.921 -3.412 1.00 95.06 262 VAL A N 1
ATOM 2114 C CA . VAL A 1 262 ? 10.399 -13.097 -1.972 1.00 95.06 262 VAL A CA 1
ATOM 2115 C C . VAL A 1 262 ? 9.081 -13.482 -1.302 1.00 95.06 262 VAL A C 1
ATOM 2117 O O . VAL A 1 262 ? 8.027 -13.436 -1.939 1.00 95.06 262 VAL A O 1
ATOM 2120 N N . ASP A 1 263 ? 9.128 -13.846 -0.022 1.00 96.06 263 ASP A N 1
ATOM 2121 C CA . ASP A 1 263 ? 7.916 -14.103 0.755 1.00 96.06 263 ASP A CA 1
ATOM 2122 C C . ASP A 1 263 ? 7.054 -12.836 0.913 1.00 96.06 263 ASP A C 1
ATOM 2124 O O . ASP A 1 263 ? 7.560 -11.723 1.101 1.00 96.06 263 ASP A O 1
ATOM 2128 N N . GLY A 1 264 ? 5.736 -13.000 0.845 1.00 94.50 264 GLY A N 1
ATOM 2129 C CA . GLY A 1 264 ? 4.764 -11.919 0.968 1.00 94.50 264 GLY A CA 1
ATOM 2130 C C . GLY A 1 264 ? 3.353 -12.383 0.642 1.00 94.50 264 GLY A C 1
ATOM 2131 O O . GLY A 1 264 ? 3.027 -13.558 0.782 1.00 94.50 264 GLY A O 1
ATOM 2132 N N . ASP A 1 265 ? 2.511 -11.448 0.210 1.00 94.62 265 ASP A N 1
ATOM 2133 C CA . ASP A 1 265 ? 1.087 -11.679 -0.067 1.00 94.62 265 ASP A CA 1
ATOM 2134 C C . ASP A 1 265 ? 0.742 -11.719 -1.567 1.00 94.62 265 ASP A C 1
ATOM 2136 O O . ASP A 1 265 ? -0.415 -11.576 -1.970 1.00 94.62 265 ASP A O 1
ATOM 2140 N N . GLY A 1 266 ? 1.757 -11.881 -2.416 1.00 92.00 266 GLY A N 1
ATOM 2141 C CA . GLY A 1 266 ? 1.630 -11.855 -3.868 1.00 92.00 266 GLY A CA 1
ATOM 2142 C C . GLY A 1 266 ? 1.568 -10.445 -4.456 1.00 92.00 266 GLY A C 1
ATOM 2143 O O . GLY A 1 266 ? 1.499 -10.327 -5.676 1.00 92.00 266 GLY A O 1
ATOM 2144 N N . THR A 1 267 ? 1.609 -9.383 -3.634 1.00 93.00 267 THR A N 1
ATOM 2145 C CA . THR A 1 267 ? 1.748 -7.972 -4.055 1.00 93.00 267 THR A CA 1
ATOM 2146 C C . THR A 1 267 ? 2.830 -7.227 -3.273 1.00 93.00 267 THR A C 1
ATOM 2148 O O . THR A 1 267 ? 3.677 -6.552 -3.859 1.00 93.00 267 THR A O 1
ATOM 2151 N N . VAL A 1 268 ? 2.804 -7.334 -1.949 1.00 96.62 268 VAL A N 1
ATOM 2152 C CA . VAL A 1 268 ? 3.659 -6.619 -1.005 1.00 96.62 268 VAL A CA 1
ATOM 2153 C C . VAL A 1 268 ? 4.588 -7.617 -0.314 1.00 96.62 268 VAL A C 1
ATOM 2155 O O . VAL A 1 268 ? 4.100 -8.558 0.316 1.00 96.62 268 VAL A O 1
ATOM 2158 N N . PRO A 1 269 ? 5.919 -7.432 -0.400 1.00 97.31 269 PRO A N 1
ATOM 2159 C CA . PRO A 1 269 ? 6.861 -8.260 0.345 1.00 97.31 269 PRO A CA 1
ATOM 2160 C C . PRO A 1 269 ? 6.555 -8.249 1.847 1.00 97.31 269 PRO A C 1
ATOM 2162 O O . PRO A 1 269 ? 6.303 -7.181 2.418 1.00 97.31 269 PRO A O 1
ATOM 2165 N N . ALA A 1 270 ? 6.636 -9.408 2.505 1.00 97.06 270 ALA A N 1
ATOM 2166 C CA . ALA A 1 270 ? 6.387 -9.530 3.942 1.00 97.06 270 ALA A CA 1
ATOM 2167 C C . ALA A 1 270 ? 7.309 -8.603 4.752 1.00 97.06 270 ALA A C 1
ATOM 2169 O O . ALA A 1 270 ? 6.864 -7.961 5.704 1.00 97.06 270 ALA A O 1
ATOM 2170 N N . GLU A 1 271 ? 8.571 -8.460 4.332 1.00 97.12 271 GLU A N 1
ATOM 2171 C CA . GLU A 1 271 ? 9.535 -7.527 4.926 1.00 97.12 271 GLU A CA 1
ATOM 2172 C C . GLU A 1 271 ? 9.017 -6.078 4.904 1.00 97.12 271 GLU A C 1
ATOM 2174 O O . GLU A 1 271 ? 8.999 -5.408 5.939 1.00 97.12 271 GLU A O 1
ATOM 2179 N N . SER A 1 272 ? 8.510 -5.618 3.754 1.00 97.88 272 SER A N 1
ATOM 2180 C CA . SER A 1 272 ? 7.941 -4.274 3.594 1.00 97.88 272 SER A CA 1
ATOM 2181 C C . SER A 1 272 ? 6.725 -4.062 4.490 1.00 97.88 272 SER A C 1
ATOM 2183 O O . SER A 1 272 ? 6.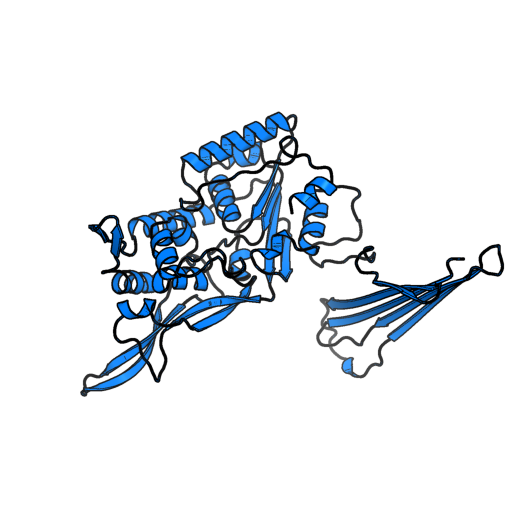619 -3.042 5.177 1.00 97.88 272 SER A O 1
ATOM 2185 N N . ALA A 1 273 ? 5.816 -5.039 4.515 1.00 97.69 273 ALA A N 1
ATOM 2186 C CA . ALA A 1 273 ? 4.596 -4.958 5.305 1.00 97.69 273 ALA A CA 1
ATOM 2187 C C . ALA A 1 273 ? 4.849 -5.059 6.817 1.00 97.69 273 ALA A C 1
ATOM 2189 O O . ALA A 1 273 ? 4.115 -4.477 7.615 1.00 97.69 273 ALA A O 1
ATOM 2190 N N . LYS A 1 274 ? 5.909 -5.752 7.235 1.00 96.62 274 LYS A N 1
ATOM 2191 C CA . LYS A 1 274 ? 6.327 -5.867 8.637 1.00 96.62 274 LYS A CA 1
ATOM 2192 C C . LYS A 1 274 ? 7.121 -4.648 9.116 1.00 96.62 274 LYS A C 1
ATOM 2194 O O . LYS A 1 274 ? 7.070 -4.315 10.302 1.00 96.62 274 LYS A O 1
ATOM 2199 N N . ALA A 1 275 ? 7.829 -3.962 8.220 1.00 96.50 275 ALA A N 1
ATOM 2200 C CA . ALA A 1 275 ? 8.699 -2.823 8.515 1.00 96.50 275 ALA A CA 1
ATOM 2201 C C . ALA A 1 275 ? 7.936 -1.500 8.736 1.00 96.50 275 ALA A C 1
ATOM 2203 O O . ALA A 1 275 ? 8.261 -0.452 8.174 1.00 96.50 275 ALA A O 1
ATOM 2204 N N . ASP A 1 276 ? 6.922 -1.514 9.600 1.00 96.19 276 ASP A N 1
ATOM 2205 C CA . ASP A 1 276 ? 6.103 -0.338 9.904 1.00 96.19 276 ASP A CA 1
ATOM 2206 C C . ASP A 1 276 ? 6.851 0.754 10.691 1.00 96.19 276 ASP A C 1
ATOM 2208 O O . ASP A 1 276 ? 6.502 1.931 10.577 1.00 96.19 276 ASP A O 1
ATOM 2212 N N . GLY A 1 277 ? 7.900 0.404 11.440 1.00 95.31 277 GLY A N 1
ATOM 2213 C CA . GLY A 1 277 ? 8.695 1.347 12.240 1.00 95.31 277 GLY A CA 1
ATOM 2214 C C . GLY A 1 277 ? 7.969 1.924 13.466 1.00 95.31 277 GLY A C 1
ATOM 2215 O O . GLY A 1 277 ? 8.413 2.921 14.030 1.00 95.31 277 GLY A O 1
ATOM 2216 N N . LEU A 1 278 ? 6.849 1.329 13.877 1.00 96.62 278 LEU A N 1
ATOM 2217 C CA . LEU A 1 278 ? 6.011 1.754 14.995 1.00 96.62 278 LEU A CA 1
ATOM 2218 C C . LEU A 1 278 ? 6.164 0.803 16.192 1.00 96.62 278 LEU A C 1
ATOM 2220 O O . LEU A 1 278 ? 6.582 -0.348 16.071 1.00 96.62 278 LEU A O 1
ATOM 2224 N N . ASN A 1 279 ? 5.788 1.269 17.382 1.00 95.62 279 ASN A N 1
ATOM 2225 C CA . ASN A 1 279 ? 5.711 0.407 18.561 1.00 95.62 279 ASN A CA 1
ATOM 2226 C C . ASN A 1 279 ? 4.400 -0.401 18.528 1.00 95.62 279 ASN A C 1
ATOM 2228 O O . ASN A 1 279 ? 3.383 0.047 19.057 1.00 95.62 279 ASN A O 1
ATOM 2232 N N . ALA A 1 280 ? 4.405 -1.536 17.825 1.00 95.81 280 ALA A N 1
ATOM 2233 C CA . ALA A 1 280 ? 3.241 -2.409 17.694 1.00 95.81 280 ALA A CA 1
ATOM 2234 C C . ALA A 1 280 ? 3.068 -3.309 18.924 1.00 95.81 280 ALA A C 1
ATOM 2236 O O . ALA A 1 280 ? 4.035 -3.881 19.418 1.00 95.81 280 ALA A O 1
ATOM 2237 N N . GLU A 1 281 ? 1.824 -3.499 19.353 1.00 96.19 281 GLU A N 1
ATOM 2238 C CA . GLU A 1 281 ? 1.451 -4.486 20.370 1.00 96.19 281 GLU A CA 1
ATOM 2239 C C . GLU A 1 281 ? 1.610 -5.915 19.839 1.00 96.19 281 GLU A C 1
ATOM 2241 O O . GLU A 1 281 ? 1.958 -6.820 20.589 1.00 96.19 281 GLU A O 1
ATOM 2246 N N . ALA A 1 282 ? 1.344 -6.119 18.545 1.00 94.31 282 ALA A N 1
ATOM 2247 C CA . ALA A 1 282 ? 1.574 -7.381 17.858 1.00 94.31 282 ALA A CA 1
ATOM 2248 C C . ALA A 1 282 ? 1.756 -7.168 16.351 1.00 94.31 282 ALA A C 1
ATOM 2250 O O . ALA A 1 282 ? 1.178 -6.248 15.758 1.00 94.31 282 ALA A O 1
ATOM 2251 N N . ARG A 1 283 ? 2.536 -8.063 15.741 1.00 96.44 283 ARG A N 1
ATOM 2252 C CA . ARG A 1 283 ? 2.651 -8.236 14.292 1.00 96.44 283 ARG A CA 1
ATOM 2253 C C . ARG A 1 283 ? 2.382 -9.698 13.979 1.00 96.44 283 ARG A C 1
ATOM 2255 O O . ARG A 1 283 ? 3.049 -10.547 14.560 1.00 96.44 283 ARG A O 1
ATOM 2262 N N . VAL A 1 284 ? 1.423 -9.978 13.107 1.00 94.75 284 VAL A N 1
ATOM 2263 C CA . VAL A 1 284 ? 1.019 -11.350 12.780 1.00 94.75 284 VAL A CA 1
ATOM 2264 C C . VAL A 1 284 ? 1.126 -11.558 11.276 1.00 94.75 284 VAL A C 1
ATOM 2266 O O . VAL A 1 284 ? 0.526 -10.805 10.508 1.00 94.75 284 VAL A O 1
ATOM 2269 N N . GLY A 1 285 ? 1.907 -12.561 10.878 1.00 94.12 285 GLY A N 1
ATOM 2270 C CA . GLY A 1 285 ? 1.946 -13.053 9.506 1.00 94.12 285 GLY A CA 1
ATOM 2271 C C . GLY A 1 285 ? 0.759 -13.977 9.263 1.00 94.12 285 GLY A C 1
ATOM 2272 O O . GLY A 1 285 ? 0.543 -14.903 10.043 1.00 94.12 285 GLY A O 1
ATOM 2273 N N . VAL A 1 286 ? -0.027 -13.718 8.223 1.00 91.69 286 VAL A N 1
ATOM 2274 C CA . VAL A 1 286 ? -1.164 -14.563 7.844 1.00 91.69 286 VAL A CA 1
ATOM 2275 C C . VAL A 1 286 ? -0.971 -15.027 6.405 1.00 91.69 286 VAL A C 1
ATOM 2277 O O . VAL A 1 286 ? -0.932 -14.181 5.514 1.00 91.69 286 VAL A O 1
ATOM 2280 N N . PRO A 1 287 ? -0.897 -16.343 6.146 1.00 90.25 287 PRO A N 1
ATOM 2281 C CA . PRO A 1 287 ? -0.889 -16.851 4.784 1.00 90.25 287 PRO A CA 1
ATOM 2282 C C . PRO A 1 287 ? -2.131 -16.374 4.027 1.00 90.25 287 PRO A C 1
ATOM 2284 O O . PRO A 1 287 ? -3.250 -16.588 4.494 1.00 90.25 287 PRO A O 1
ATOM 2287 N N . GLY A 1 288 ? -1.954 -15.704 2.890 1.00 87.25 288 GLY A N 1
ATOM 2288 C CA . GLY A 1 288 ? -3.090 -15.189 2.127 1.00 87.25 288 GLY A CA 1
ATOM 2289 C C . GLY A 1 288 ? -2.715 -14.179 1.050 1.00 87.25 288 GLY A C 1
ATOM 2290 O O . GLY A 1 288 ? -1.724 -13.462 1.160 1.00 87.25 288 GLY A O 1
ATOM 2291 N N . GLU A 1 289 ? -3.543 -14.116 0.009 1.00 92.31 289 GLU A N 1
ATOM 2292 C CA . GLU A 1 289 ? -3.385 -13.171 -1.102 1.00 92.31 289 GLU A CA 1
ATOM 2293 C C . GLU A 1 289 ? -3.741 -11.743 -0.673 1.00 92.31 289 GLU A C 1
ATOM 2295 O O . GLU A 1 289 ? -4.672 -11.532 0.105 1.00 92.31 289 GLU A O 1
ATOM 2300 N N . HIS A 1 290 ? -3.009 -10.754 -1.190 1.00 94.31 290 HIS A N 1
ATOM 2301 C CA . HIS A 1 290 ? -3.083 -9.344 -0.800 1.00 94.31 290 HIS A CA 1
ATOM 2302 C C . HIS A 1 290 ? -4.510 -8.791 -0.679 1.00 94.31 290 HIS A C 1
ATOM 2304 O O . HIS A 1 290 ? -4.829 -8.048 0.256 1.00 94.31 290 HIS A O 1
ATOM 2310 N N . ARG A 1 291 ? -5.388 -9.124 -1.630 1.00 90.25 291 ARG A N 1
ATOM 2311 C CA . ARG A 1 291 ? -6.793 -8.698 -1.642 1.00 90.25 291 ARG A CA 1
ATOM 2312 C C . ARG A 1 291 ? -7.678 -9.652 -0.843 1.00 90.25 291 ARG A C 1
ATOM 2314 O O . ARG A 1 291 ? -8.581 -9.190 -0.148 1.00 90.25 291 ARG A O 1
ATOM 2321 N N . GLY A 1 292 ? -7.431 -10.953 -0.927 1.00 90.44 292 GLY A N 1
ATOM 2322 C CA . GLY A 1 292 ? -8.147 -12.012 -0.220 1.00 90.44 292 GLY A CA 1
ATOM 2323 C C . GLY A 1 292 ? -7.992 -11.950 1.298 1.00 90.44 292 GLY A C 1
ATOM 2324 O O . GLY A 1 292 ? -8.935 -12.284 2.012 1.00 90.44 292 GLY A O 1
ATOM 2325 N N . ILE A 1 293 ? -6.878 -11.408 1.801 1.00 93.00 293 ILE A N 1
ATOM 2326 C CA . ILE A 1 293 ? -6.519 -11.395 3.226 1.00 93.00 293 ILE A CA 1
ATOM 2327 C C . ILE A 1 293 ? -7.588 -10.746 4.123 1.00 93.00 293 ILE A C 1
ATOM 2329 O O . ILE A 1 293 ? -7.815 -11.174 5.250 1.00 93.00 293 ILE A O 1
ATOM 2333 N N . VAL A 1 294 ? -8.337 -9.752 3.626 1.00 94.50 294 VAL A N 1
ATOM 2334 C CA . VAL A 1 294 ? -9.443 -9.114 4.379 1.00 94.50 294 VAL A CA 1
ATOM 2335 C C . VAL A 1 294 ? -10.708 -9.983 4.472 1.00 94.50 294 VAL A C 1
ATOM 2337 O O . VAL A 1 294 ? -11.710 -9.594 5.094 1.00 94.50 294 VAL A O 1
ATOM 2340 N N . CYS A 1 295 ? -10.699 -11.136 3.813 1.00 92.06 295 CYS A N 1
ATOM 2341 C CA . CYS A 1 295 ? -11.732 -12.160 3.863 1.00 92.06 295 CYS A CA 1
ATOM 2342 C C . CYS A 1 295 ? -11.272 -13.445 4.564 1.00 92.06 295 CYS A C 1
ATOM 2344 O O . CYS A 1 295 ? -12.103 -14.331 4.754 1.00 92.06 295 CYS A O 1
ATOM 2346 N N . GLU A 1 296 ? -10.015 -13.514 5.004 1.00 89.38 296 GLU A N 1
ATOM 2347 C CA . GLU A 1 296 ? -9.467 -14.692 5.669 1.00 89.38 296 GLU A CA 1
ATOM 2348 C C . GLU A 1 296 ? -10.072 -14.914 7.056 1.00 89.38 296 GLU A C 1
ATOM 2350 O O . GLU A 1 296 ? -10.212 -13.999 7.878 1.00 89.38 296 GLU A O 1
ATOM 2355 N N . HIS A 1 297 ? -10.395 -16.173 7.346 1.00 87.81 297 HIS A N 1
ATOM 2356 C CA . HIS A 1 297 ? -10.980 -16.566 8.627 1.00 87.81 297 HIS A CA 1
ATOM 2357 C C . HIS A 1 297 ? -10.024 -16.317 9.794 1.00 87.81 297 HIS A C 1
ATOM 2359 O O . HIS A 1 297 ? -10.456 -15.843 10.849 1.00 87.81 297 HIS A O 1
ATOM 2365 N N . HIS A 1 298 ? -8.729 -16.562 9.586 1.00 88.50 298 HIS A N 1
ATOM 2366 C CA . HIS A 1 298 ? -7.695 -16.254 10.567 1.00 88.50 298 HIS A CA 1
ATOM 2367 C C . HIS A 1 298 ? -7.685 -14.749 10.896 1.00 88.50 298 HIS A C 1
ATOM 2369 O O . HIS A 1 298 ? -7.785 -14.372 12.065 1.00 88.50 298 HIS A O 1
ATOM 2375 N N . VAL A 1 299 ? -7.727 -13.869 9.887 1.00 92.94 299 VAL A N 1
ATOM 2376 C CA . VAL A 1 299 ? -7.839 -12.414 10.104 1.00 92.94 299 VAL A CA 1
ATOM 2377 C C . VAL A 1 299 ? -9.098 -12.061 10.893 1.00 92.94 299 VAL A C 1
ATOM 2379 O O . VAL A 1 299 ? -9.048 -11.224 11.794 1.00 92.94 299 VAL A O 1
ATOM 2382 N N . PHE A 1 300 ? -10.230 -12.715 10.632 1.00 93.19 300 PHE A N 1
ATOM 2383 C CA . PHE A 1 300 ? -11.441 -12.498 11.424 1.00 93.19 300 PHE A CA 1
ATOM 2384 C C . PHE A 1 300 ? -11.283 -12.894 12.898 1.00 93.19 300 PHE A C 1
ATOM 2386 O O . PHE A 1 300 ? -11.792 -12.167 13.756 1.00 93.19 300 PHE A O 1
ATOM 2393 N N . ARG A 1 301 ? -10.578 -13.989 13.216 1.00 89.62 301 ARG A N 1
ATOM 2394 C CA . ARG A 1 301 ? -10.271 -14.366 14.609 1.00 89.62 301 ARG A CA 1
ATOM 2395 C C . ARG A 1 301 ? -9.406 -13.307 15.290 1.00 89.62 301 ARG A C 1
ATOM 2397 O O . ARG A 1 301 ? -9.789 -12.803 16.350 1.00 89.62 301 ARG A O 1
ATOM 2404 N N . ILE A 1 302 ? -8.322 -12.894 14.632 1.00 92.38 302 ILE A N 1
ATOM 2405 C CA . ILE A 1 302 ? -7.414 -11.848 15.118 1.00 92.38 302 ILE A CA 1
ATOM 2406 C C . ILE A 1 302 ? -8.192 -10.557 15.400 1.00 92.38 302 ILE A C 1
ATOM 2408 O O . ILE A 1 302 ? -8.120 -10.001 16.498 1.00 92.38 302 ILE A O 1
ATOM 2412 N N . LEU A 1 303 ? -8.989 -10.094 14.431 1.00 95.06 303 LEU A N 1
ATOM 2413 C CA . LEU A 1 303 ? -9.789 -8.878 14.562 1.00 95.06 303 LEU A CA 1
ATOM 2414 C C . LEU A 1 303 ? -10.795 -8.981 15.708 1.00 95.06 303 LEU A C 1
ATOM 2416 O O . LEU A 1 303 ? -10.904 -8.045 16.497 1.00 95.06 303 LEU A O 1
ATOM 2420 N N . LYS A 1 304 ? -11.513 -10.101 15.841 1.00 92.12 304 LYS A N 1
ATOM 2421 C CA . LYS A 1 304 ? -12.483 -10.298 16.926 1.00 92.12 304 LYS A CA 1
ATOM 2422 C C . LYS A 1 304 ? -11.808 -10.209 18.299 1.00 92.12 304 LYS A C 1
ATOM 2424 O O . LYS A 1 304 ? -12.323 -9.526 19.189 1.00 92.12 304 LYS A O 1
ATOM 2429 N N . HIS A 1 305 ? -10.631 -10.820 18.439 1.00 91.62 305 HIS A N 1
ATOM 2430 C CA . HIS A 1 305 ? -9.823 -10.771 19.655 1.00 91.62 305 HIS A CA 1
ATOM 2431 C C . HIS A 1 305 ? -9.305 -9.353 19.947 1.00 91.62 305 HIS A C 1
ATOM 2433 O O . HIS A 1 305 ? -9.576 -8.797 21.015 1.00 91.62 305 HIS A O 1
ATOM 2439 N N . TRP A 1 306 ? -8.631 -8.702 18.992 1.00 94.12 306 TRP A N 1
ATOM 2440 C CA . TRP A 1 306 ? -8.082 -7.356 19.196 1.00 94.12 306 TRP A CA 1
ATOM 2441 C C . TRP A 1 306 ? -9.157 -6.291 19.377 1.00 94.12 306 TRP A C 1
ATOM 2443 O O . TRP A 1 306 ? -8.949 -5.350 20.146 1.00 94.12 306 TRP A O 1
ATOM 2453 N N . LEU A 1 307 ? -10.322 -6.423 18.744 1.00 94.00 307 LEU A N 1
ATOM 2454 C CA . LEU A 1 307 ? -11.464 -5.531 18.959 1.00 94.00 307 LEU A CA 1
ATOM 2455 C C . LEU A 1 307 ? -12.221 -5.838 20.261 1.00 94.00 307 LEU A C 1
ATOM 2457 O O . LEU A 1 307 ? -12.979 -4.978 20.708 1.00 94.00 307 LEU A O 1
ATOM 2461 N N . LYS A 1 308 ? -11.962 -6.987 20.907 1.00 90.75 308 LYS A N 1
ATOM 2462 C CA . LYS A 1 308 ? -12.657 -7.483 22.109 1.00 90.75 308 LYS A CA 1
ATOM 2463 C C . LYS A 1 308 ? -14.166 -7.615 21.896 1.00 90.75 308 LYS A C 1
ATOM 2465 O O . LYS A 1 308 ? -14.958 -7.061 22.658 1.00 90.75 308 LYS A O 1
ATOM 2470 N N . VAL A 1 309 ? -14.557 -8.289 20.817 1.00 87.56 309 VAL A N 1
ATOM 2471 C CA . VAL A 1 309 ? -15.967 -8.419 20.435 1.00 87.56 309 VAL A CA 1
ATOM 2472 C C . VAL A 1 309 ? -16.506 -9.794 20.814 1.00 87.56 309 VAL A C 1
ATOM 2474 O O . VAL A 1 309 ? -16.009 -10.814 20.338 1.00 87.56 309 VAL A O 1
ATOM 2477 N N . GLY A 1 310 ? -17.567 -9.810 21.621 1.00 80.31 310 GLY A N 1
ATOM 2478 C CA . GLY A 1 310 ? -18.120 -11.030 22.211 1.00 80.31 310 GLY A CA 1
ATOM 2479 C C . GLY A 1 310 ? -17.309 -11.517 23.413 1.00 80.31 310 GLY A C 1
ATOM 2480 O O . GLY A 1 310 ? -16.478 -10.779 23.946 1.00 80.31 310 GLY A O 1
ATOM 2481 N N . ASP A 1 311 ? -17.568 -12.754 23.833 1.00 73.62 311 ASP A N 1
ATOM 2482 C CA . ASP A 1 311 ? -16.843 -13.358 24.946 1.00 73.62 311 ASP A CA 1
ATOM 2483 C C . ASP A 1 311 ? -15.387 -13.638 24.546 1.00 73.62 311 ASP A C 1
ATOM 2485 O O . ASP A 1 311 ? -15.141 -14.183 23.461 1.00 73.62 311 ASP A O 1
ATOM 2489 N N . PRO A 1 312 ? -14.410 -13.232 25.375 1.00 66.25 312 PRO A N 1
ATOM 2490 C CA . PRO A 1 312 ? -13.008 -13.488 25.098 1.00 66.25 312 PRO A CA 1
ATOM 2491 C C . PRO A 1 312 ? -12.749 -14.994 25.143 1.00 66.25 312 PRO A C 1
ATOM 2493 O O . PRO A 1 312 ? -13.063 -15.640 26.139 1.00 66.25 312 PRO A O 1
ATOM 2496 N N . ASP A 1 313 ? -12.148 -15.535 24.084 1.00 69.69 313 ASP A N 1
ATOM 2497 C CA . ASP A 1 313 ? -11.555 -16.869 24.123 1.00 69.69 313 ASP A CA 1
ATOM 2498 C C . ASP A 1 313 ? -10.231 -16.773 24.902 1.00 69.69 313 ASP A C 1
ATOM 2500 O O . ASP A 1 313 ? -9.294 -16.132 24.411 1.00 69.69 313 ASP A O 1
ATOM 2504 N N . PRO A 1 314 ? -10.145 -17.328 26.127 1.00 66.56 314 PRO A N 1
ATOM 2505 C CA . PRO A 1 314 ? -8.950 -17.215 26.955 1.00 66.56 314 PRO A CA 1
ATOM 2506 C C . PRO A 1 314 ? -7.783 -18.054 26.422 1.00 66.56 314 PRO A C 1
ATOM 2508 O O . PRO A 1 314 ? -6.660 -17.874 26.887 1.00 66.56 314 PRO A O 1
ATOM 2511 N N . PHE A 1 315 ? -8.037 -18.957 25.472 1.00 67.25 315 PHE A N 1
ATOM 2512 C CA . PHE A 1 315 ? -7.036 -19.850 24.900 1.00 67.25 315 PHE A CA 1
ATOM 2513 C C . PHE A 1 315 ? -6.544 -19.391 23.527 1.00 67.25 315 PHE A C 1
ATOM 2515 O O . PHE A 1 315 ? -5.530 -19.903 23.058 1.00 67.25 315 PHE A O 1
ATOM 2522 N N . TYR A 1 316 ? -7.213 -18.409 22.912 1.00 76.75 316 TYR A N 1
ATOM 2523 C CA . TYR A 1 316 ? -6.800 -17.880 21.621 1.00 76.75 316 TYR A CA 1
ATOM 2524 C C . TYR A 1 316 ? -5.568 -16.978 21.730 1.00 76.75 316 TYR A C 1
ATOM 2526 O O . TYR A 1 316 ? -5.618 -15.909 22.350 1.00 76.75 316 TYR A O 1
ATOM 2534 N N . ASN A 1 317 ? -4.484 -17.372 21.059 1.00 73.94 317 ASN A N 1
ATOM 2535 C CA . ASN A 1 317 ? -3.299 -16.537 20.881 1.00 73.94 317 ASN A CA 1
ATOM 2536 C C . ASN A 1 317 ? -3.140 -16.139 19.402 1.00 73.94 317 ASN A C 1
ATOM 2538 O O . ASN A 1 317 ? -2.803 -17.000 18.593 1.00 73.94 317 ASN A O 1
ATOM 2542 N N . PRO A 1 318 ? -3.292 -14.849 19.041 1.00 76.19 318 PRO A N 1
ATOM 2543 C CA . PRO A 1 318 ? -3.187 -14.400 17.653 1.00 76.19 318 PRO A CA 1
ATOM 2544 C C . PRO A 1 318 ? -1.770 -14.488 17.071 1.00 76.19 318 PRO A C 1
ATOM 2546 O O . PRO A 1 318 ? -1.628 -14.401 15.861 1.00 76.19 318 PRO A O 1
ATOM 2549 N N . ILE A 1 319 ? -0.723 -14.624 17.893 1.00 74.00 319 ILE A N 1
ATOM 2550 C CA . ILE A 1 319 ? 0.660 -14.761 17.401 1.00 74.00 319 ILE A CA 1
ATOM 2551 C C . ILE A 1 319 ? 0.901 -16.175 16.865 1.00 74.00 319 ILE A C 1
ATOM 2553 O O . ILE A 1 319 ? 1.558 -16.335 15.843 1.00 74.00 319 ILE A O 1
ATOM 2557 N N . ASN A 1 320 ? 0.328 -17.179 17.531 1.00 69.44 320 ASN A N 1
ATOM 2558 C CA . ASN A 1 320 ? 0.544 -18.593 17.214 1.00 69.44 320 ASN A CA 1
ATOM 2559 C C . ASN A 1 320 ? -0.698 -19.252 16.584 1.00 69.44 320 ASN A C 1
ATOM 2561 O O . ASN A 1 320 ? -0.714 -20.467 16.435 1.00 69.44 320 ASN A O 1
ATOM 2565 N N . ASP A 1 321 ? -1.753 -18.470 16.313 1.00 72.31 321 ASP A N 1
ATOM 2566 C CA . ASP A 1 321 ? -3.107 -18.916 15.925 1.00 72.31 321 ASP A CA 1
ATOM 2567 C C . ASP A 1 321 ? -3.624 -20.117 16.741 1.00 72.31 321 ASP A C 1
ATOM 2569 O O . ASP A 1 321 ? -4.338 -20.978 16.239 1.00 72.31 321 ASP A O 1
ATOM 2573 N N . TYR A 1 322 ? -3.246 -20.196 18.021 1.00 61.16 322 TYR A N 1
ATOM 2574 C CA . TYR A 1 322 ? -3.551 -21.360 18.847 1.00 61.16 322 TYR A CA 1
ATOM 2575 C C . TYR A 1 322 ? -5.026 -21.329 19.240 1.00 61.16 322 TYR A C 1
ATOM 2577 O O . TYR A 1 322 ? -5.451 -20.422 19.955 1.00 61.16 322 TYR A O 1
ATOM 2585 N N . VAL A 1 323 ? -5.805 -22.302 18.773 1.00 53.62 323 VAL A N 1
ATOM 2586 C CA . VAL A 1 323 ? -7.214 -22.489 19.127 1.00 53.62 323 VAL A CA 1
ATOM 2587 C C . VAL A 1 323 ? -7.344 -23.884 19.744 1.00 53.62 323 VAL A C 1
ATOM 2589 O O . VAL A 1 323 ? -7.085 -24.878 19.085 1.00 53.62 323 VAL A O 1
ATOM 2592 N N . ILE A 1 324 ? -7.733 -23.981 21.021 1.00 51.34 324 ILE A N 1
ATOM 2593 C CA . ILE A 1 324 ? -7.937 -25.286 21.698 1.00 51.34 324 ILE A CA 1
ATOM 2594 C C . ILE A 1 324 ? -9.304 -25.903 21.341 1.00 51.34 324 ILE A C 1
ATOM 2596 O O . ILE A 1 324 ? -9.572 -27.068 21.630 1.00 51.34 324 ILE A O 1
ATOM 2600 N N . LEU A 1 325 ? -10.202 -25.126 20.735 1.00 43.09 325 LEU A N 1
ATOM 2601 C CA . LEU A 1 325 ? -11.571 -25.542 20.455 1.00 43.09 325 LEU A CA 1
ATOM 2602 C C . LEU A 1 325 ? -11.815 -25.612 18.943 1.00 43.09 325 LEU A C 1
ATOM 2604 O O . LEU A 1 325 ? -11.883 -24.549 18.326 1.00 43.09 325 LEU A O 1
ATOM 2608 N N . PRO A 1 326 ? -12.028 -26.807 18.357 1.00 43.84 326 PRO A N 1
ATOM 2609 C CA . PRO A 1 326 ? -12.396 -26.904 16.952 1.00 43.84 326 PRO A CA 1
ATOM 2610 C C . PRO A 1 326 ? -13.654 -26.073 16.718 1.00 43.84 326 PRO A C 1
ATOM 2612 O O . PRO A 1 326 ? -14.687 -26.231 17.386 1.00 43.84 326 PRO A O 1
ATOM 2615 N N . THR A 1 327 ? -13.552 -25.122 15.800 1.00 45.50 327 THR A N 1
ATOM 2616 C CA . THR A 1 327 ? -14.696 -24.314 15.414 1.00 45.50 327 THR A CA 1
ATOM 26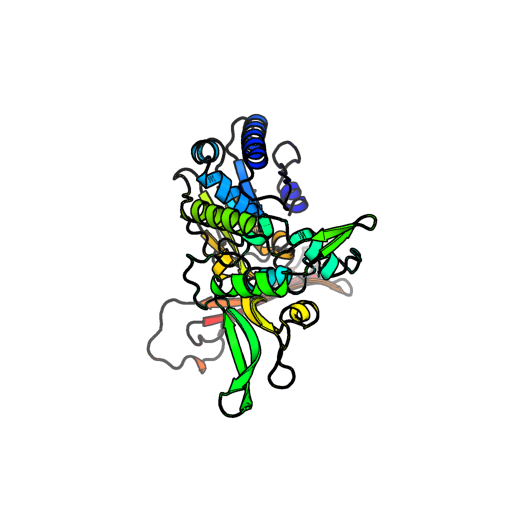17 C C . THR A 1 327 ? -15.688 -25.201 14.669 1.00 45.50 327 THR A C 1
ATOM 2619 O O . THR A 1 327 ? -15.321 -26.146 13.979 1.00 45.50 327 THR A O 1
ATOM 2622 N N . ALA A 1 328 ? -16.988 -24.901 14.761 1.00 46.78 328 ALA A N 1
ATOM 2623 C CA . ALA A 1 328 ? -18.038 -25.695 14.106 1.00 46.78 328 ALA A CA 1
ATOM 2624 C C . ALA A 1 328 ? -17.880 -25.833 12.569 1.00 46.78 328 ALA A C 1
ATOM 2626 O O . ALA A 1 328 ? -18.649 -26.563 11.950 1.00 46.78 328 ALA A O 1
ATOM 2627 N N . TYR A 1 329 ? -16.926 -25.113 11.972 1.00 44.19 329 TYR A N 1
ATOM 2628 C CA . TYR A 1 329 ? -16.570 -25.128 10.556 1.00 44.19 329 TYR A CA 1
ATOM 2629 C C . TYR A 1 329 ? -15.467 -26.139 10.197 1.00 44.19 329 TYR A C 1
ATOM 2631 O O . TYR A 1 329 ? -15.433 -26.570 9.052 1.00 44.19 329 TYR A O 1
ATOM 2639 N N . GLU A 1 330 ? -14.608 -26.535 11.144 1.00 51.03 330 GLU A N 1
ATOM 2640 C CA . GLU A 1 330 ? -13.578 -27.580 10.953 1.00 51.03 330 GLU A CA 1
ATOM 2641 C C . GLU A 1 330 ? -14.169 -28.998 11.074 1.00 51.03 330 GLU A C 1
ATOM 2643 O O . GLU A 1 330 ? -13.524 -29.995 10.762 1.00 51.03 330 GLU A O 1
ATOM 2648 N N . MET A 1 331 ? -15.432 -29.095 11.501 1.00 54.03 331 MET A N 1
ATOM 2649 C CA . MET A 1 331 ? -16.170 -30.348 11.610 1.00 54.03 331 MET A CA 1
ATOM 2650 C C . MET A 1 331 ? -16.886 -30.670 10.291 1.00 54.03 331 MET A C 1
ATOM 2652 O O . MET A 1 331 ? -17.925 -30.081 9.981 1.00 54.03 331 MET A O 1
ATOM 2656 N N . GLU A 1 332 ? -16.395 -31.658 9.545 1.00 57.53 332 GLU A N 1
ATOM 2657 C CA . GLU A 1 332 ? -17.121 -32.206 8.400 1.00 57.53 332 GLU A CA 1
ATOM 2658 C C . GLU A 1 332 ? -18.307 -33.045 8.893 1.00 57.53 332 GLU A C 1
ATOM 2660 O O . GLU A 1 332 ? -18.143 -33.968 9.690 1.00 57.53 332 GLU A O 1
ATOM 2665 N N . ARG A 1 333 ? -19.526 -32.725 8.440 1.00 61.72 333 ARG A N 1
ATOM 2666 C CA . ARG A 1 333 ? -20.756 -33.448 8.801 1.00 61.72 333 ARG A CA 1
ATOM 2667 C C . ARG A 1 333 ? -21.381 -34.078 7.566 1.00 61.72 333 ARG A C 1
ATOM 2669 O O . ARG A 1 333 ? -21.832 -33.358 6.678 1.00 61.72 333 ARG A O 1
ATOM 2676 N N . TYR A 1 334 ? -21.511 -35.401 7.563 1.00 65.00 334 TYR A N 1
ATOM 2677 C CA . TYR A 1 334 ? -22.192 -36.143 6.500 1.00 65.00 334 TYR A CA 1
ATOM 2678 C C . TYR A 1 334 ? -23.339 -36.980 7.068 1.00 65.00 334 TYR A C 1
ATOM 2680 O O . TYR A 1 334 ? -23.253 -37.527 8.168 1.00 65.00 334 TYR A O 1
ATOM 2688 N N . LYS A 1 335 ? -24.438 -37.069 6.311 1.00 64.94 335 LYS A N 1
ATOM 2689 C CA . LYS A 1 335 ? -25.576 -37.945 6.616 1.00 64.94 335 LYS A CA 1
ATOM 2690 C C . LYS A 1 335 ? -25.600 -39.090 5.614 1.00 64.94 335 LYS A C 1
ATOM 2692 O O . LYS A 1 335 ? -25.813 -38.852 4.427 1.00 64.94 335 LYS A O 1
ATOM 2697 N N . GLU A 1 336 ? -25.434 -40.321 6.085 1.00 55.53 336 GLU A N 1
ATOM 2698 C CA . GLU A 1 336 ? -25.509 -41.518 5.246 1.00 55.53 336 GLU A CA 1
ATOM 2699 C C . GLU A 1 336 ? -26.398 -42.577 5.914 1.00 55.53 336 GLU A C 1
ATOM 2701 O O . GLU A 1 336 ? -26.183 -42.957 7.061 1.00 55.53 336 GLU A O 1
ATOM 2706 N N . LYS A 1 337 ? -27.437 -43.042 5.202 1.00 58.56 337 LYS A N 1
ATOM 2707 C CA . LYS A 1 337 ? -28.332 -44.147 5.618 1.00 58.56 337 LYS A CA 1
ATOM 2708 C C . LYS A 1 337 ? -28.889 -44.046 7.058 1.00 58.56 337 LYS A C 1
ATOM 2710 O O . LYS A 1 337 ? -29.001 -45.057 7.742 1.00 58.56 337 LYS A O 1
ATOM 2715 N N . GLY A 1 338 ? -29.262 -42.844 7.508 1.00 64.94 338 GLY A N 1
ATOM 2716 C CA . GLY A 1 338 ? -29.846 -42.615 8.843 1.00 64.94 338 GLY A CA 1
ATOM 2717 C C . GLY A 1 338 ? -28.828 -42.400 9.971 1.00 64.94 338 GLY A C 1
ATOM 2718 O O . GLY A 1 338 ? -29.226 -42.163 11.106 1.00 64.94 338 GLY A O 1
ATOM 2719 N N . LEU A 1 339 ? -27.526 -42.426 9.669 1.00 63.47 339 LEU A N 1
ATOM 2720 C CA . LEU A 1 339 ? -26.469 -42.032 10.597 1.00 63.47 339 LEU A CA 1
ATOM 2721 C C . LEU A 1 339 ? -25.938 -40.642 10.245 1.00 63.47 339 LEU A C 1
ATOM 2723 O O . LEU A 1 339 ? -25.685 -40.330 9.078 1.00 63.47 339 LEU A O 1
ATOM 2727 N N . GLN A 1 340 ? -25.749 -39.814 11.268 1.00 74.94 340 GLN A N 1
ATOM 2728 C CA . GLN A 1 340 ? -24.986 -38.580 11.184 1.00 74.94 340 GLN A CA 1
ATOM 2729 C C . GLN A 1 340 ? -23.559 -38.864 11.648 1.00 74.94 340 GLN A C 1
ATOM 2731 O O . GLN A 1 340 ? -23.325 -39.226 12.799 1.00 74.94 340 GLN A O 1
ATOM 2736 N N . VAL A 1 341 ? -22.606 -38.680 10.742 1.00 70.69 341 VAL A N 1
ATOM 2737 C CA . VAL A 1 341 ? -21.178 -38.805 11.023 1.00 70.69 341 VAL A CA 1
ATOM 2738 C C . VAL A 1 341 ? -20.578 -37.408 11.047 1.00 70.69 341 VAL A C 1
ATOM 2740 O O . VAL A 1 341 ? -20.820 -36.611 10.139 1.00 70.69 341 VAL A O 1
ATOM 2743 N N . THR A 1 342 ? -19.821 -37.101 12.096 1.00 72.38 342 THR A N 1
ATOM 2744 C CA . THR A 1 342 ? -19.043 -35.867 12.192 1.00 72.38 342 THR A CA 1
ATOM 2745 C C . THR A 1 342 ? -17.573 -36.210 12.353 1.00 72.38 342 THR A C 1
ATOM 2747 O O . THR A 1 342 ? -17.220 -36.908 13.296 1.00 72.38 342 THR A O 1
ATOM 2750 N N . SER A 1 343 ? -16.714 -35.730 11.463 1.00 70.00 343 SER A N 1
ATOM 2751 C CA . SER A 1 343 ? -15.270 -35.959 11.526 1.00 70.00 343 SER A CA 1
ATOM 2752 C C . SER A 1 343 ? -14.503 -34.649 11.625 1.00 70.00 343 SER A C 1
ATOM 2754 O O . SER A 1 343 ? -14.914 -33.628 11.080 1.00 70.00 343 SER A O 1
ATOM 2756 N N . LEU A 1 344 ? -13.380 -34.699 12.327 1.00 69.94 344 LEU A N 1
ATOM 2757 C CA . LEU A 1 344 ? -12.428 -33.619 12.515 1.00 69.94 344 LEU A CA 1
ATOM 2758 C C . LEU A 1 344 ? -11.032 -34.209 12.327 1.00 69.94 344 LEU A C 1
ATOM 2760 O O . LEU A 1 344 ? -10.687 -35.201 12.975 1.00 69.94 344 LEU A O 1
ATOM 2764 N N . LYS A 1 345 ? -10.241 -33.594 11.455 1.00 71.44 345 LYS A N 1
ATOM 2765 C CA . LYS A 1 345 ? -8.824 -33.899 11.306 1.00 71.44 345 LYS A CA 1
ATOM 2766 C C . LYS A 1 345 ? -8.046 -32.597 11.378 1.00 71.44 345 LYS A C 1
ATOM 2768 O O . LYS A 1 345 ? -8.279 -31.710 10.567 1.00 71.44 345 LYS A O 1
ATOM 2773 N N . GLU A 1 346 ? -7.132 -32.509 12.329 1.00 63.59 346 GLU A N 1
ATOM 2774 C CA . GLU A 1 346 ? -6.243 -31.365 12.492 1.00 63.59 346 GLU A CA 1
ATOM 2775 C C . GLU A 1 346 ? -4.803 -31.822 12.656 1.00 63.59 346 GLU A C 1
ATOM 2777 O O . GLU A 1 346 ? -4.534 -32.900 13.188 1.00 63.59 346 GLU A O 1
ATOM 2782 N N . GLU A 1 347 ? -3.878 -30.996 12.182 1.00 68.81 347 GLU A N 1
ATOM 2783 C CA . GLU A 1 347 ? -2.445 -31.234 12.275 1.00 68.81 347 GLU A CA 1
ATOM 2784 C C . GLU A 1 347 ? -1.746 -29.907 12.598 1.00 68.81 347 GLU A C 1
ATOM 2786 O O . GLU A 1 347 ? -2.076 -28.876 12.008 1.00 68.81 347 GLU A O 1
ATOM 2791 N N . TRP A 1 348 ? -0.804 -29.910 13.541 1.00 61.97 348 TRP A N 1
ATOM 2792 C CA . TRP A 1 348 ? -0.046 -28.718 13.930 1.00 61.97 348 TRP A CA 1
ATOM 2793 C C . TRP A 1 348 ? 1.389 -29.050 14.352 1.00 61.97 348 TRP A C 1
ATOM 2795 O O . TRP A 1 348 ? 1.687 -30.158 14.794 1.00 61.97 348 TRP A O 1
ATOM 2805 N N . GLU 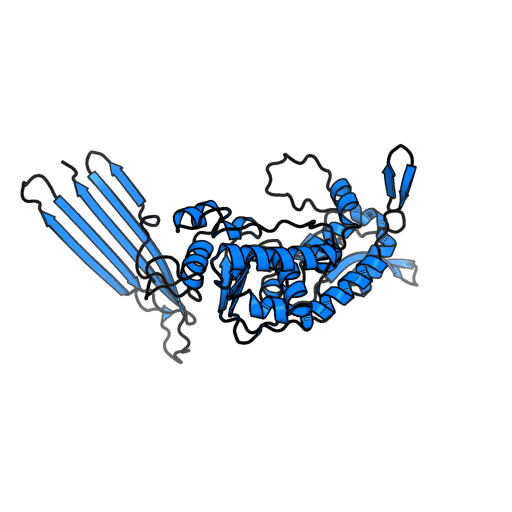A 1 349 ? 2.281 -28.059 14.267 1.00 70.50 349 GLU A N 1
ATOM 2806 C CA . GLU A 1 349 ? 3.664 -28.156 14.745 1.00 70.50 349 GLU A CA 1
ATOM 2807 C C . GLU A 1 349 ? 3.835 -27.389 16.064 1.00 70.50 349 GLU A C 1
ATOM 2809 O O . GLU A 1 349 ? 3.471 -26.218 16.178 1.00 70.50 349 GLU A O 1
ATOM 2814 N N . ILE A 1 350 ? 4.433 -28.032 17.064 1.00 69.62 350 ILE A N 1
ATOM 2815 C CA . ILE A 1 350 ? 4.916 -27.383 18.284 1.00 69.62 350 ILE A CA 1
ATOM 2816 C C . ILE A 1 350 ? 6.387 -27.026 18.058 1.00 69.62 350 ILE A C 1
ATOM 2818 O O . ILE A 1 350 ? 7.211 -27.911 17.834 1.00 69.62 350 ILE A O 1
ATOM 2822 N N . ILE A 1 351 ? 6.715 -25.735 18.119 1.00 64.69 351 ILE A N 1
ATOM 2823 C CA . ILE A 1 351 ? 8.093 -25.237 18.028 1.00 64.69 351 ILE A CA 1
ATOM 2824 C C . ILE A 1 351 ? 8.584 -24.954 19.447 1.00 64.69 351 ILE A C 1
ATOM 2826 O O . ILE A 1 351 ? 8.012 -24.115 20.144 1.00 64.69 351 ILE A O 1
ATOM 2830 N N . SER A 1 352 ? 9.624 -25.657 19.888 1.00 58.78 352 SER A N 1
ATOM 2831 C CA . SER A 1 352 ? 10.240 -25.461 21.206 1.00 58.78 352 SER A CA 1
ATOM 2832 C C . SER A 1 352 ? 11.529 -24.646 21.090 1.00 58.78 352 SER A C 1
ATOM 2834 O O . SER A 1 352 ? 12.347 -24.919 20.215 1.00 58.78 352 SER A O 1
ATOM 2836 N N . GLU A 1 353 ? 11.743 -23.686 21.994 1.00 48.50 353 GLU A N 1
ATOM 2837 C CA . GLU A 1 353 ? 12.954 -22.841 22.020 1.00 48.50 353 GLU A CA 1
ATOM 2838 C C . GLU A 1 353 ? 14.215 -23.571 22.523 1.00 48.50 353 GLU A C 1
ATOM 2840 O O . GLU A 1 353 ? 15.323 -23.053 22.391 1.00 48.50 353 GLU A O 1
ATOM 2845 N N . GLU A 1 354 ? 14.076 -24.776 23.080 1.00 48.19 354 GLU A N 1
ATOM 2846 C CA . GLU A 1 354 ? 15.204 -25.570 23.566 1.00 48.19 354 GLU A CA 1
ATOM 2847 C C . GLU A 1 354 ? 15.764 -26.453 22.438 1.00 48.19 354 GLU A C 1
ATOM 2849 O O . GLU A 1 354 ? 15.111 -27.385 21.965 1.00 48.19 354 GLU A O 1
ATOM 2854 N N . GLN A 1 355 ? 16.994 -26.155 22.002 1.00 46.91 355 GLN A N 1
ATOM 2855 C CA . GLN A 1 355 ? 17.848 -27.139 21.337 1.00 46.91 355 GLN A CA 1
ATOM 2856 C C . GLN A 1 355 ? 18.265 -28.154 22.400 1.00 46.91 355 GLN A C 1
ATOM 2858 O O . GLN A 1 355 ? 19.172 -27.891 23.188 1.00 46.91 355 GLN A O 1
ATOM 2863 N N . ASP A 1 356 ? 17.566 -29.284 22.460 1.00 44.72 356 ASP A N 1
ATOM 2864 C CA . ASP A 1 356 ? 17.998 -30.404 23.288 1.00 44.72 356 ASP A CA 1
ATOM 2865 C C . ASP A 1 356 ? 19.259 -31.002 22.636 1.00 44.72 356 ASP A C 1
ATOM 2867 O O . ASP A 1 356 ? 19.206 -31.701 21.618 1.00 44.72 356 ASP A O 1
ATOM 2871 N N . ASP A 1 357 ? 20.419 -30.625 23.174 1.00 44.94 357 ASP A N 1
ATOM 2872 C CA . ASP A 1 357 ? 21.722 -31.160 22.797 1.00 44.94 357 ASP A CA 1
ATOM 2873 C C . ASP A 1 357 ? 21.791 -32.640 23.207 1.00 44.94 357 ASP A C 1
ATOM 2875 O O . ASP A 1 357 ? 22.121 -32.988 24.341 1.00 44.94 357 ASP A O 1
ATOM 2879 N N . GLY A 1 358 ? 21.546 -33.526 22.241 1.00 48.59 358 GLY A N 1
ATOM 2880 C CA . GLY A 1 358 ? 22.081 -34.885 22.269 1.00 48.59 358 GLY A CA 1
ATOM 2881 C C . GLY A 1 358 ? 21.103 -36.000 22.625 1.00 48.59 358 GLY A C 1
ATOM 2882 O O . GLY A 1 358 ? 21.301 -36.699 23.612 1.00 48.59 358 GLY A O 1
ATOM 2883 N N . ASP A 1 359 ? 20.149 -36.279 21.739 1.00 46.81 359 ASP A N 1
ATOM 2884 C CA . ASP A 1 359 ? 19.754 -37.660 21.433 1.00 46.81 359 ASP A CA 1
ATOM 2885 C C . ASP A 1 359 ? 19.082 -37.688 20.049 1.00 46.81 359 ASP A C 1
ATOM 2887 O O . ASP A 1 359 ? 18.254 -36.832 19.743 1.00 46.81 359 ASP A O 1
ATOM 2891 N N . ASN A 1 360 ? 19.431 -38.643 19.181 1.00 50.91 360 ASN A N 1
ATOM 2892 C CA . ASN A 1 360 ? 18.811 -38.795 17.855 1.00 50.91 360 ASN A CA 1
ATOM 2893 C C . ASN A 1 360 ? 17.323 -39.187 18.021 1.00 50.91 360 ASN A C 1
ATOM 2895 O O . ASN A 1 360 ? 16.965 -40.364 18.025 1.00 50.91 360 ASN A O 1
ATOM 2899 N N . MET A 1 361 ? 16.440 -38.198 18.185 1.00 53.41 361 MET A N 1
ATOM 2900 C CA . MET A 1 361 ? 14.993 -38.382 18.380 1.00 53.41 361 MET A CA 1
ATOM 2901 C C . MET A 1 361 ? 14.261 -38.862 17.116 1.00 53.41 361 MET A C 1
ATOM 2903 O O . MET A 1 361 ? 13.142 -39.362 17.227 1.00 53.41 361 MET A O 1
ATOM 2907 N N . ALA A 1 362 ? 14.894 -38.784 15.939 1.00 52.56 362 ALA A N 1
ATOM 2908 C CA . ALA A 1 362 ? 14.303 -39.158 14.651 1.00 52.56 362 ALA A CA 1
ATOM 2909 C C . ALA A 1 362 ? 13.889 -40.646 14.539 1.00 52.56 362 ALA A C 1
ATOM 2911 O O . ALA A 1 362 ? 13.046 -40.974 13.711 1.00 52.56 362 ALA A O 1
ATOM 2912 N N . ASP A 1 363 ? 14.422 -41.534 15.392 1.00 53.16 363 ASP A N 1
ATOM 2913 C CA . ASP A 1 363 ? 14.130 -42.981 15.381 1.00 53.16 363 ASP A CA 1
ATOM 2914 C C . ASP A 1 363 ? 13.051 -43.425 16.396 1.00 53.16 363 ASP A C 1
ATOM 2916 O O . ASP A 1 363 ? 12.762 -44.622 16.534 1.00 53.16 363 ASP A O 1
ATOM 2920 N N . ARG A 1 364 ? 12.429 -42.501 17.145 1.00 63.56 364 ARG A N 1
ATOM 2921 C CA . ARG A 1 364 ? 11.362 -42.868 18.095 1.00 63.56 364 ARG A CA 1
ATOM 2922 C C . ARG A 1 364 ? 10.043 -43.127 17.360 1.00 63.56 364 ARG A C 1
ATOM 2924 O O . ARG A 1 364 ? 9.737 -42.519 16.344 1.00 63.56 364 ARG A O 1
ATOM 2931 N N . LYS A 1 365 ? 9.229 -44.062 17.858 1.00 70.19 365 LYS A N 1
ATOM 2932 C CA . LYS A 1 365 ? 7.887 -44.296 17.298 1.00 70.19 365 LYS A CA 1
ATOM 2933 C C . LYS A 1 365 ? 6.936 -43.166 17.723 1.00 70.19 365 LYS A C 1
ATOM 2935 O O . LYS A 1 365 ? 7.046 -42.730 18.870 1.00 70.19 365 LYS A O 1
ATOM 2940 N N . PRO A 1 366 ? 5.988 -42.744 16.864 1.00 77.75 366 PRO A N 1
ATOM 2941 C CA . PRO A 1 366 ? 4.958 -41.782 17.242 1.00 77.75 366 PRO A CA 1
ATOM 2942 C C . PRO A 1 366 ? 4.189 -42.252 18.479 1.00 77.75 366 PRO A C 1
ATOM 2944 O O . PRO A 1 366 ? 3.830 -43.431 18.589 1.00 77.75 366 PRO A O 1
ATOM 2947 N N . LEU A 1 367 ? 3.934 -41.336 19.410 1.00 81.38 367 LEU A N 1
ATOM 2948 C CA . LEU A 1 367 ? 3.104 -41.603 20.575 1.00 81.38 367 LEU A CA 1
ATOM 2949 C C . LEU A 1 367 ? 1.638 -41.479 20.158 1.00 81.38 367 LEU A C 1
ATOM 2951 O O . LEU A 1 367 ? 1.194 -40.407 19.762 1.00 81.38 367 LEU A O 1
ATOM 2955 N N . VAL A 1 368 ? 0.885 -42.570 20.259 1.00 83.19 368 VAL A N 1
ATOM 2956 C CA . VAL A 1 368 ? -0.539 -42.594 19.906 1.00 83.19 368 VAL A CA 1
ATOM 2957 C C . VAL A 1 368 ? -1.364 -42.769 21.171 1.00 83.19 368 VAL A C 1
ATOM 2959 O O . VAL A 1 368 ? -1.162 -43.724 21.922 1.00 83.19 368 VAL A O 1
ATOM 2962 N N . SER A 1 369 ? -2.317 -41.870 21.395 1.00 75.38 369 SER A N 1
ATOM 2963 C CA . SER A 1 369 ? -3.322 -41.986 22.450 1.00 75.38 369 SER A CA 1
ATOM 2964 C C . SER A 1 369 ? -4.709 -41.906 21.833 1.00 75.38 369 SER A C 1
ATOM 2966 O O . SER A 1 369 ? -4.944 -41.093 20.944 1.00 75.38 369 SER A O 1
ATOM 2968 N N . SER A 1 370 ? -5.635 -42.746 22.289 1.00 80.94 370 SER A N 1
ATOM 2969 C CA . SER A 1 370 ? -7.016 -42.726 21.809 1.00 80.94 370 SER A CA 1
ATOM 2970 C C . SER A 1 370 ? -7.999 -42.775 22.968 1.00 80.94 370 SER A C 1
ATOM 2972 O O . SER A 1 370 ? -7.748 -43.408 23.995 1.00 80.94 370 SER A O 1
ATOM 2974 N N . ILE A 1 371 ? -9.129 -42.096 22.799 1.00 74.31 371 ILE A N 1
ATOM 2975 C CA . ILE A 1 371 ? -10.258 -42.115 23.721 1.00 74.31 371 ILE A CA 1
ATOM 2976 C C . ILE A 1 371 ? -11.529 -42.420 22.940 1.00 74.31 371 ILE A C 1
ATOM 2978 O O . ILE A 1 371 ? -11.707 -41.983 21.805 1.00 74.31 371 ILE A O 1
ATOM 2982 N N . SER A 1 372 ? -12.400 -43.221 23.540 1.00 78.69 372 SER A N 1
ATOM 2983 C CA . SER A 1 372 ? -13.676 -43.620 22.955 1.00 78.69 372 SER A CA 1
ATOM 2984 C C . SER A 1 372 ? -14.770 -43.461 23.999 1.00 78.69 372 SER A C 1
ATOM 2986 O O . SER A 1 372 ? -14.606 -43.913 25.132 1.00 78.69 372 SER A O 1
ATOM 2988 N N . VAL A 1 373 ? -15.871 -42.816 23.630 1.00 78.62 373 VAL A N 1
ATOM 2989 C CA . VAL A 1 373 ? -17.025 -42.585 24.501 1.00 78.62 373 VAL A CA 1
ATOM 2990 C C . VAL A 1 373 ? -18.281 -43.008 23.753 1.00 78.62 373 VAL A C 1
ATOM 2992 O O . VAL A 1 373 ? -18.535 -42.544 22.645 1.00 78.62 373 VAL A O 1
ATOM 2995 N N . SER A 1 374 ? -19.074 -43.882 24.365 1.00 78.00 374 SER A N 1
ATOM 2996 C CA . SER A 1 374 ? -20.361 -44.331 23.834 1.00 78.00 374 SER A CA 1
ATOM 2997 C C . SER A 1 374 ? -21.483 -43.936 24.786 1.00 78.00 374 SER A C 1
ATOM 2999 O O . SER A 1 374 ? -21.389 -44.205 25.986 1.00 78.00 374 SER A O 1
ATOM 3001 N N . GLN A 1 375 ? -22.560 -43.365 24.256 1.00 74.44 375 GLN A N 1
ATOM 3002 C CA . GLN A 1 375 ? -23.777 -43.052 24.995 1.00 74.44 375 GLN A CA 1
ATOM 3003 C C . GLN A 1 375 ? -24.964 -43.791 24.365 1.00 74.44 375 GLN A C 1
ATOM 3005 O O . GLN A 1 375 ? -25.190 -43.722 23.155 1.00 74.44 375 GLN A O 1
ATOM 3010 N N . SER A 1 376 ? -25.712 -44.519 25.196 1.00 65.69 376 SER A N 1
ATOM 3011 C CA . SER A 1 376 ? -27.008 -45.110 24.838 1.00 65.69 376 SER A CA 1
ATOM 3012 C C . SER A 1 376 ? -28.117 -44.175 25.316 1.00 65.69 376 SER A C 1
ATOM 3014 O O . SER A 1 376 ? -28.043 -43.675 26.439 1.00 65.69 376 SER A O 1
ATOM 3016 N N . GLY A 1 377 ? -29.094 -43.881 24.457 1.00 60.44 377 GLY A N 1
ATOM 3017 C CA . GLY A 1 377 ? -30.278 -43.118 24.854 1.00 60.44 377 GLY A CA 1
ATOM 3018 C C . GLY A 1 377 ? -31.299 -43.981 25.601 1.00 60.44 377 GLY A C 1
ATOM 3019 O O . GLY A 1 377 ? -31.203 -45.209 25.602 1.00 60.44 377 GLY A O 1
ATOM 3020 N N . ASP A 1 378 ? -32.275 -43.327 26.239 1.00 55.69 378 ASP A N 1
ATOM 3021 C CA . ASP A 1 378 ? -33.300 -43.983 27.072 1.00 55.69 378 ASP A CA 1
ATOM 3022 C C . ASP A 1 378 ? -34.175 -44.978 26.282 1.00 55.69 378 ASP A C 1
ATOM 3024 O O . ASP A 1 378 ? -34.629 -45.981 26.836 1.00 55.69 378 ASP A O 1
ATOM 3028 N N . ASP A 1 379 ? -34.342 -44.754 24.975 1.00 56.47 379 ASP A N 1
ATOM 3029 C CA . ASP A 1 379 ? -34.882 -45.736 24.036 1.00 56.47 379 ASP A CA 1
ATOM 3030 C C . ASP A 1 379 ? -33.723 -46.511 23.388 1.00 56.47 379 ASP A C 1
ATOM 3032 O O . ASP A 1 379 ? -32.838 -45.918 22.762 1.00 56.47 379 ASP A O 1
ATOM 3036 N N . GLN A 1 380 ? -33.753 -47.850 23.487 1.00 55.47 380 GLN A N 1
ATOM 3037 C CA . GLN A 1 380 ? -32.722 -48.792 22.995 1.00 55.47 380 GLN A CA 1
ATOM 3038 C C . GLN A 1 380 ? -32.338 -48.641 21.502 1.00 55.47 380 GLN A C 1
ATOM 3040 O O . GLN A 1 380 ? -31.432 -49.329 21.031 1.00 55.47 380 GLN A O 1
ATOM 3045 N N . SER A 1 381 ? -33.012 -47.772 20.747 1.00 55.41 381 SER A N 1
ATOM 3046 C CA . SER A 1 381 ? -32.773 -47.472 19.334 1.00 55.41 381 SER A CA 1
ATOM 3047 C C . SER A 1 381 ? -31.805 -46.311 19.069 1.00 55.41 381 SER A C 1
ATOM 3049 O O . SER A 1 381 ? -31.350 -46.181 17.935 1.00 55.41 381 SER A O 1
ATOM 3051 N N . SER A 1 382 ? -31.466 -45.479 20.062 1.00 57.56 382 SER A N 1
ATOM 3052 C CA . SER A 1 382 ? -30.570 -44.322 19.877 1.00 57.56 382 SER A CA 1
ATOM 3053 C C . SER A 1 382 ? -29.180 -44.579 20.470 1.00 57.56 382 SER A C 1
ATOM 3055 O O . SER A 1 382 ? -29.021 -44.855 21.662 1.00 57.56 382 SER A O 1
ATOM 3057 N N . ARG A 1 383 ? -28.148 -44.518 19.619 1.00 69.12 383 ARG A N 1
ATOM 3058 C CA . ARG A 1 383 ? -26.745 -44.758 19.992 1.00 69.12 383 ARG A CA 1
ATOM 3059 C C . ARG A 1 383 ? -25.864 -43.664 19.400 1.00 69.12 383 ARG A C 1
ATOM 3061 O O . ARG A 1 383 ? -25.953 -43.382 18.204 1.00 69.12 383 ARG A O 1
ATOM 3068 N N . ALA A 1 384 ? -25.026 -43.068 20.243 1.00 73.31 384 ALA A N 1
ATOM 3069 C CA . ALA A 1 384 ? -23.991 -42.128 19.840 1.00 73.31 384 ALA A CA 1
ATOM 3070 C C . ALA A 1 384 ? -22.624 -42.648 20.291 1.00 73.31 384 ALA A C 1
ATOM 3072 O O . ALA A 1 384 ? -22.452 -43.044 21.444 1.00 73.31 384 ALA A O 1
ATOM 3073 N N . GLU A 1 385 ? -21.655 -42.649 19.386 1.00 78.19 385 GLU A N 1
ATOM 3074 C CA . GLU A 1 385 ? -20.276 -43.046 19.660 1.00 78.19 385 GLU A CA 1
ATOM 3075 C C . GLU A 1 385 ? -19.331 -41.962 19.167 1.00 78.19 385 GLU A C 1
ATOM 3077 O O . GLU A 1 385 ? -19.514 -41.414 18.084 1.00 78.19 385 GLU A O 1
ATOM 3082 N N . ALA A 1 386 ? -18.325 -41.636 19.970 1.00 78.12 386 ALA A N 1
ATOM 3083 C CA . ALA A 1 386 ? -17.272 -40.703 19.617 1.00 78.12 386 ALA A CA 1
ATOM 3084 C C . ALA A 1 386 ? -15.911 -41.340 19.888 1.00 78.12 386 ALA A C 1
ATOM 3086 O O . ALA A 1 386 ? -15.679 -41.907 20.956 1.00 78.12 386 ALA A O 1
ATOM 3087 N N . HIS A 1 387 ? -15.009 -41.214 18.926 1.00 78.81 387 HIS A N 1
ATOM 3088 C CA . HIS A 1 387 ? -13.639 -41.695 18.970 1.00 78.81 387 HIS A CA 1
ATOM 3089 C C . HIS A 1 387 ? -12.705 -40.534 18.642 1.00 78.81 387 HIS A C 1
ATOM 3091 O O . HIS A 1 387 ? -12.901 -39.856 17.640 1.00 78.81 387 HIS A O 1
ATOM 3097 N N . ALA A 1 388 ? -11.681 -40.311 19.457 1.00 77.38 388 ALA A N 1
ATOM 3098 C CA . ALA A 1 388 ? -10.627 -39.347 19.169 1.00 77.38 388 ALA A CA 1
ATOM 3099 C C . ALA A 1 388 ? -9.262 -40.001 19.355 1.00 77.38 388 ALA A C 1
ATOM 3101 O O . ALA A 1 388 ? -9.062 -40.778 20.287 1.00 77.38 388 ALA A O 1
ATOM 3102 N N . THR A 1 389 ? -8.333 -39.692 18.461 1.00 78.38 389 THR A N 1
ATOM 3103 C CA . THR A 1 389 ? -6.967 -40.205 18.442 1.00 78.38 389 THR A CA 1
ATOM 3104 C C . THR A 1 389 ? -6.015 -39.035 18.267 1.00 78.38 389 THR A C 1
ATOM 3106 O O . THR A 1 389 ? -6.156 -38.265 17.322 1.00 78.38 389 THR A O 1
ATOM 3109 N N . VAL A 1 390 ? -5.049 -38.917 19.171 1.00 79.94 390 VAL A N 1
ATOM 3110 C CA . VAL A 1 390 ? -3.948 -37.957 19.096 1.00 79.94 390 VAL A CA 1
ATOM 3111 C C . VAL A 1 390 ? -2.674 -38.725 18.780 1.00 79.94 390 VAL A C 1
ATOM 3113 O O . VAL A 1 390 ? -2.359 -39.708 19.457 1.00 79.94 390 VAL A O 1
ATOM 3116 N N . ILE A 1 391 ? -1.950 -38.276 17.762 1.00 80.75 391 ILE A N 1
ATOM 3117 C CA . ILE A 1 391 ? -0.663 -38.817 17.336 1.00 80.75 391 ILE A CA 1
ATOM 3118 C C . ILE A 1 391 ? 0.367 -37.712 17.523 1.00 80.75 391 ILE A C 1
ATOM 3120 O O . ILE A 1 391 ? 0.284 -36.672 16.884 1.00 80.75 391 ILE A O 1
ATOM 3124 N N . VAL A 1 392 ? 1.336 -37.927 18.403 1.00 80.62 392 VAL A N 1
ATOM 3125 C CA . VAL A 1 392 ? 2.469 -37.019 18.590 1.00 80.62 392 VAL A CA 1
ATOM 3126 C C . VAL A 1 392 ? 3.679 -37.659 17.933 1.00 80.62 392 VAL A C 1
ATOM 3128 O O . VAL A 1 392 ? 4.155 -38.711 18.372 1.00 80.62 392 VAL A O 1
ATOM 3131 N N . HIS A 1 393 ? 4.167 -37.044 16.865 1.00 82.31 393 HIS A N 1
ATOM 3132 C CA . HIS A 1 393 ? 5.357 -37.508 16.168 1.00 82.31 393 HIS A CA 1
ATOM 3133 C C . HIS A 1 393 ? 6.625 -37.120 16.934 1.00 82.31 393 HIS A C 1
ATOM 3135 O O . HIS A 1 393 ? 6.611 -36.194 17.753 1.00 82.31 393 H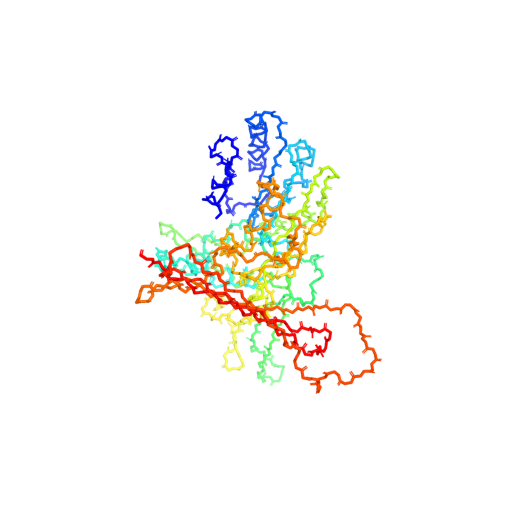IS A O 1
ATOM 3141 N N . PRO A 1 394 ? 7.735 -37.840 16.714 1.00 77.00 394 PRO A N 1
ATOM 3142 C CA . PRO A 1 394 ? 9.017 -37.474 17.293 1.00 77.00 394 PRO A CA 1
ATOM 3143 C C . PRO A 1 394 ? 9.438 -36.079 16.847 1.00 77.00 394 PRO A C 1
ATOM 3145 O O . PRO A 1 394 ? 9.162 -35.653 15.726 1.00 77.00 394 PRO A O 1
ATOM 3148 N N . GLN A 1 395 ? 10.127 -35.382 17.739 1.00 69.38 395 GLN A N 1
ATOM 3149 C CA . GLN A 1 395 ? 10.656 -34.061 17.456 1.00 69.38 395 GLN A CA 1
ATOM 3150 C C . GLN A 1 395 ? 11.799 -34.158 16.439 1.00 69.38 395 GLN A C 1
ATOM 3152 O O . GLN A 1 395 ? 12.705 -34.979 16.595 1.00 69.38 395 GLN A O 1
ATOM 3157 N N . ASN A 1 396 ? 11.761 -33.307 15.417 1.00 62.81 396 ASN A N 1
ATOM 3158 C CA . ASN A 1 396 ? 12.808 -33.175 14.414 1.00 62.81 396 ASN A CA 1
ATOM 3159 C C . ASN A 1 396 ? 13.139 -31.688 14.231 1.00 62.81 396 ASN A C 1
ATOM 3161 O O . ASN A 1 396 ? 12.237 -30.881 14.028 1.00 62.81 396 ASN A O 1
ATOM 3165 N N . GLU A 1 397 ? 14.415 -31.316 14.351 1.00 64.31 397 GLU A N 1
ATOM 3166 C CA . GLU A 1 397 ? 14.891 -29.927 14.185 1.00 64.31 397 GLU A CA 1
ATOM 3167 C C . GLU A 1 397 ? 14.112 -28.875 15.010 1.00 64.31 397 GLU A C 1
ATOM 3169 O O . GLU A 1 397 ? 13.784 -27.792 14.531 1.00 64.31 397 GLU A O 1
ATOM 3174 N N . GLY A 1 398 ? 13.775 -29.191 16.267 1.00 60.03 398 GLY A N 1
ATOM 3175 C CA . GLY A 1 398 ? 13.039 -28.271 17.149 1.00 60.03 398 GLY A CA 1
ATOM 3176 C C . GLY A 1 398 ? 11.533 -28.170 16.865 1.00 60.03 398 GLY A C 1
ATOM 3177 O O . GLY A 1 398 ? 10.831 -27.442 17.566 1.00 60.03 398 GLY A O 1
ATOM 3178 N N . LYS A 1 399 ? 11.024 -28.928 15.887 1.00 64.44 399 LYS A N 1
ATOM 3179 C CA . LYS A 1 399 ? 9.605 -29.021 15.535 1.00 64.44 399 LYS A CA 1
ATOM 3180 C C . LYS A 1 399 ? 9.037 -30.374 15.939 1.00 64.44 399 LYS A C 1
ATOM 3182 O O . LYS A 1 399 ? 9.617 -31.418 15.643 1.00 64.44 399 LYS A O 1
ATOM 3187 N N . GLN A 1 400 ? 7.887 -30.371 16.596 1.00 76.38 400 GLN A N 1
ATOM 3188 C CA . GLN A 1 400 ? 7.153 -31.578 16.954 1.00 76.38 400 GLN A CA 1
ATOM 3189 C C . GLN A 1 400 ? 5.780 -31.570 16.281 1.00 76.38 400 GLN A C 1
ATOM 3191 O O . GLN A 1 400 ? 4.930 -30.750 16.617 1.00 76.38 400 GLN A O 1
ATOM 3196 N N . HIS A 1 401 ? 5.569 -32.484 15.332 1.00 75.62 401 HIS A N 1
ATOM 3197 C CA . HIS A 1 401 ? 4.298 -32.619 14.614 1.00 75.62 401 HIS A CA 1
ATOM 3198 C C . HIS A 1 401 ? 3.267 -33.365 15.466 1.00 75.62 401 HIS A C 1
ATOM 3200 O O . HIS A 1 401 ? 3.574 -34.402 16.059 1.00 75.62 401 HIS A O 1
ATOM 3206 N N . VAL A 1 402 ? 2.041 -32.856 15.527 1.00 76.31 402 VAL A N 1
ATOM 3207 C CA . VAL A 1 402 ? 0.924 -33.454 16.263 1.00 76.31 402 VAL A CA 1
ATOM 3208 C C . VAL A 1 402 ? -0.294 -33.532 15.354 1.00 76.31 402 VAL A C 1
ATOM 3210 O O . VAL A 1 402 ? -0.684 -32.540 14.751 1.00 76.31 402 VAL A O 1
ATOM 3213 N N . GLU A 1 403 ? -0.920 -34.704 15.294 1.00 75.75 403 GLU A N 1
ATOM 3214 C CA . GLU A 1 403 ? -2.164 -34.941 14.565 1.00 75.75 403 GLU A CA 1
ATOM 3215 C C . GLU A 1 403 ? -3.294 -35.278 15.542 1.00 75.75 403 GLU A C 1
ATOM 3217 O O . GLU A 1 403 ? -3.138 -36.116 16.435 1.00 75.75 403 GLU A O 1
ATOM 3222 N N . LEU A 1 404 ? -4.464 -34.680 15.339 1.00 75.94 404 LEU A N 1
ATOM 3223 C CA . LEU A 1 404 ? -5.711 -35.022 16.010 1.00 75.94 404 LEU A CA 1
ATOM 3224 C C . LEU A 1 404 ? -6.717 -35.521 14.974 1.00 75.94 404 LEU A C 1
ATOM 3226 O O . LEU A 1 404 ? -7.132 -34.791 14.082 1.00 75.94 404 LEU A O 1
ATOM 3230 N N . ASN A 1 405 ? -7.169 -36.759 15.148 1.00 76.62 405 ASN A N 1
ATOM 3231 C CA . ASN A 1 405 ? -8.251 -37.353 14.374 1.00 76.62 405 ASN A CA 1
ATOM 3232 C C . ASN A 1 405 ? -9.423 -37.649 15.311 1.00 76.62 405 ASN A C 1
ATOM 3234 O O . ASN A 1 405 ? -9.307 -38.507 16.185 1.00 76.62 405 ASN A O 1
ATOM 3238 N N . ALA A 1 406 ? -10.559 -36.981 15.136 1.00 78.19 406 ALA A N 1
ATOM 3239 C CA . ALA A 1 406 ? -11.778 -37.254 15.887 1.00 78.19 406 ALA A CA 1
ATOM 3240 C C . ALA A 1 406 ? -12.948 -37.577 14.955 1.00 78.19 406 ALA A C 1
ATOM 3242 O O . ALA A 1 406 ? -13.135 -36.957 13.915 1.00 78.19 406 ALA A O 1
ATOM 3243 N N . MET A 1 407 ? -13.755 -38.562 15.334 1.00 77.31 407 MET A N 1
ATOM 3244 C CA . MET A 1 407 ? -14.960 -38.971 14.625 1.00 77.31 407 MET A CA 1
ATOM 3245 C C . MET A 1 407 ? -16.076 -39.232 15.626 1.00 77.31 407 MET A C 1
ATOM 3247 O O . MET A 1 407 ? -15.869 -39.908 16.631 1.00 77.31 407 MET A O 1
ATOM 3251 N N . SER A 1 408 ? -17.274 -38.742 15.343 1.00 80.44 408 SER A N 1
ATOM 3252 C CA . SER A 1 408 ? -18.491 -39.116 16.045 1.00 80.44 408 SER A CA 1
ATOM 3253 C C . SER A 1 408 ? -19.537 -39.642 15.077 1.00 80.44 408 SER A C 1
ATOM 3255 O O . SER A 1 408 ? -19.620 -39.223 13.924 1.00 80.44 408 SER A O 1
ATOM 3257 N N . VAL A 1 409 ? -20.332 -40.586 15.557 1.00 76.69 409 VAL A N 1
ATOM 3258 C CA . VAL A 1 409 ? -21.414 -41.231 14.828 1.00 76.69 409 VAL A CA 1
ATOM 3259 C C . VAL A 1 409 ? -22.638 -41.212 15.731 1.00 76.69 409 VAL A C 1
ATOM 3261 O O . VAL A 1 409 ? -22.594 -41.738 16.841 1.00 76.69 409 VAL A O 1
ATOM 3264 N N . SER A 1 410 ? -23.730 -40.614 15.269 1.00 77.88 410 SER A N 1
ATOM 3265 C CA . SER A 1 410 ? -25.021 -40.635 15.957 1.00 77.88 410 SER A CA 1
ATOM 3266 C C . SER A 1 410 ? -26.115 -41.173 15.043 1.00 77.88 410 SER A C 1
ATOM 3268 O O . SER A 1 410 ? -26.164 -40.857 13.854 1.00 77.88 410 SER A O 1
ATOM 3270 N N . VAL A 1 411 ? -27.000 -41.998 15.600 1.00 70.94 411 VAL A N 1
ATOM 3271 C CA . VAL A 1 411 ? -28.219 -42.457 14.922 1.00 70.94 411 VAL A CA 1
ATOM 3272 C C . VAL A 1 411 ? -29.345 -41.492 15.292 1.00 70.94 411 VAL A C 1
ATOM 3274 O O . VAL A 1 411 ? -29.795 -41.499 16.438 1.00 70.94 411 VAL A O 1
ATOM 3277 N N . ASP A 1 412 ? -29.773 -40.653 14.346 1.00 57.88 412 ASP A N 1
ATOM 3278 C CA . ASP A 1 412 ? -31.021 -39.892 14.491 1.00 57.88 412 ASP A CA 1
ATOM 3279 C C . ASP A 1 412 ? -32.175 -40.873 14.215 1.00 57.88 412 ASP A C 1
ATOM 3281 O O . ASP A 1 412 ? -32.236 -41.449 13.126 1.00 57.88 412 ASP A O 1
ATOM 3285 N N . ALA A 1 413 ? -33.044 -41.106 15.205 1.00 46.72 413 ALA A N 1
ATOM 3286 C CA . ALA A 1 413 ? -34.249 -41.930 15.052 1.00 46.72 413 ALA A CA 1
ATOM 3287 C C . ALA A 1 413 ? -35.323 -41.239 14.199 1.00 46.72 413 ALA A C 1
ATOM 3289 O O . ALA A 1 413 ? -35.490 -40.004 14.344 1.00 46.72 413 ALA A O 1
#

Foldseek 3Di:
DVVLVVVLPADEPQQDDDDDDDLLADLQDPVSLVVVLVVLVVNCVSPVNDAHEAEAAECSLLSVLLSCLPPVVSCLRRHQEYEYEAYLLQAQAQQLLCCLQAADDPPPPPPPPPVQDSVNNSLSRLNRLNSLLRHGHPPDDDPDFAWEWFFAWDQDPVRDIDTDIDIAGSVRVLVLQQQLQVQPWDQDPNDTHRRGRDVVSNVVSNVSSVSQLNREHDPSHAYEAEWEWDDFGFRYKYWADRVGGDHGSNCSNVTDIDGDTDIGQNGHHRCSRQPSNYPHPYYEYDHHHSVCRVVDPLVSVVCCQVVVRDDHPPQQDNRQRGDPDDDPVQWDWDDDPQKIKTKHKDKDKDADPDPPPDDPQQPDAWDKDKDKDKDQDPPNQKIKIKIKMKTWHTDDPRIIMIMIIIMMMIGDD